Protein AF-0000000073394311 (afdb_homodimer)

InterPro domains:
  IPR011251 Luciferase-like domain [PF00296] (1-322)
  IPR036661 Luciferase-like domain superfamily [G3DSA:3.20.20.30] (1-358)
  IPR036661 Luciferase-like domain superfamily [SSF51679] (1-357)
  IPR051260 Diverse substrate monooxygenases [PTHR30011] (2-364)

Organism: Mycobacterium tuberculosis (strain ATCC 25177 / H37Ra) (NCBI:txid419947)

Radius of gyration: 27.74 Å; Cα contacts (8 Å, |Δi|>4): 1576; chains: 2; bounding box: 53×84×63 Å

Nearest PDB structures (foldseek):
  4uwm-assembly1_B  TM=9.447E-01  e=3.515E-36  Pseudomonas putida
  4uwm-assembly1_A  TM=9.431E-01  e=2.647E-36  Pseudomonas putida
  5aec-assembly1_B  TM=9.476E-01  e=5.229E-36  Pseudomonas putida
  5aec-assembly1_A  TM=9.474E-01  e=6.199E-36  Pseudomonas putida
  1xkj-assembly1_A  TM=8.112E-01  e=1.110E-17  Vibrio harveyi

Foldseek 3Di:
DAEAAEPLLFDDLVDDPVRSLVLVLVVLLLCQVLPHAEYEQEADPPASRRHHHDVVVSVLVSLVRHDGHAYEHLAPQQLQDQLVVVLLVQQVVLVVSLQSYAYEYDLDDDVVVCVVSVHPVVVPRSVVSRVLSVVVSLCLAAPQDWDWDDDPRDTDIQDDQDPVNPDHRDRHHSDPSHHAYEYEDEQQLGPRLLCCLQPVHQYEYEQLDLLGCLSSVVNSCNSVVVNVDDDDLLSYEYEFAAFADAWLVVQLCCCCVAQVQVCCAPPVLVVCVVVVNLCSNDNDNPDDSVPPHSSNSSPRPGQTGYLVSNLVVVLVSCVSSVHHNYYHHYDYRRVVPCVRVSVRSSCCSPPNVVVSVVVVVPDPPPPPD/DAEAAEPLLFDDLVDDPVRSLVLVLVVLLLCQVLPHAEYEQEADDPASRRHHHDVVVSVLVSLVRHDGHAYEHLAPQQLQDQLVVVLLVQQVSLVVSVQSYAYEYDLDDDVVVCVVSVHPVVVPRSVVSRVLSVVVSLCLQAPQDWDWDDDPRDTDIQDDQDPVNPDHRDRHHSDPSHHAYEYEDEQQLGPRLLCCLQPVHQYEYEQLDLLGCLSSVVNSCNSVVVNVHDDDQLSYEYEFAAFADAWLVVQLCCCCVAQVQVCCVPPVLVVCVVVVNLCSNDNDNVDDSVPPHSSNSSPRPGQTGYLVSNLVVVLVSCVSSVHHNYYHHYDYRRVVPCVRVSVRSSCCSPPNVVVSVVVVVPDPPPPPD

pLDDT: mean 95.44, std 7.3, range [33.28, 98.94]

Solvent-accessible surface area (backbone atoms only — not comparable to full-atom values): 37099 Å² total; per-residue (Å²): 110,47,47,28,37,30,30,69,41,40,34,63,66,86,55,51,65,40,59,50,48,50,46,51,46,52,49,52,32,50,36,32,75,61,64,29,52,34,41,28,28,21,53,35,69,17,31,52,43,23,70,33,61,46,35,60,42,58,48,35,38,40,58,79,60,44,87,72,38,24,42,24,35,49,24,47,40,38,57,57,45,38,35,70,47,50,38,40,38,51,14,54,48,21,33,67,46,72,63,32,39,37,41,21,44,38,43,69,88,53,66,51,44,25,51,29,56,63,43,55,53,91,79,45,45,24,52,54,39,23,55,54,28,49,52,52,26,50,45,65,47,67,50,82,64,62,47,77,46,85,55,96,86,54,54,37,31,40,56,62,68,33,82,93,58,59,20,27,81,73,69,46,39,64,34,76,77,46,53,57,40,29,34,62,34,91,46,76,63,24,66,54,23,16,45,17,18,41,72,68,34,34,35,30,33,70,50,53,28,65,76,62,45,34,43,39,54,54,19,20,54,55,18,3,60,76,63,70,47,79,76,57,51,64,55,29,34,40,32,34,55,61,39,41,33,91,35,47,67,55,13,44,48,52,41,40,74,30,48,55,14,47,45,35,62,73,43,53,50,56,52,27,52,75,69,71,47,48,70,50,53,43,83,44,87,83,60,56,72,91,61,68,41,43,64,45,34,46,72,64,52,41,44,46,7,14,52,67,52,33,30,51,50,50,51,50,50,35,60,69,43,72,48,56,16,31,42,22,38,48,45,62,54,38,74,92,59,43,62,63,58,55,50,16,56,48,43,41,53,72,48,25,48,58,55,39,41,58,56,57,67,69,45,72,76,72,71,84,119,111,46,47,28,37,29,29,69,40,40,35,63,65,84,55,49,67,40,59,48,50,51,48,52,46,52,50,50,33,50,36,31,75,61,62,29,53,34,40,28,27,17,54,35,68,17,32,53,42,23,67,32,62,46,34,60,42,59,47,36,38,38,59,79,60,44,86,73,40,23,43,24,35,50,24,46,43,38,58,56,45,39,35,69,48,49,38,39,39,49,14,53,48,20,32,68,46,72,61,33,35,39,41,22,43,37,43,68,88,52,66,49,44,24,52,30,55,64,43,55,52,90,79,44,45,24,53,54,39,22,54,54,29,50,52,52,26,50,43,66,47,67,50,83,65,60,47,77,45,86,56,96,87,54,53,38,33,41,56,64,67,34,81,92,58,60,20,27,80,73,68,47,40,64,34,76,78,45,54,58,39,31,35,62,32,91,46,75,61,24,65,54,23,16,45,15,19,41,71,69,34,34,36,31,33,70,49,53,27,66,77,63,45,34,44,39,55,54,18,20,55,54,19,3,59,77,63,69,47,79,78,59,50,62,54,29,33,39,32,35,55,61,39,40,33,92,34,46,67,55,13,44,47,53,42,40,76,31,48,55,13,46,45,35,63,73,43,52,50,54,52,27,53,76,69,71,47,48,69,50,53,43,85,45,88,83,60,55,71,90,62,69,39,42,64,45,32,46,73,65,51,40,44,46,7,14,53,67,53,32,31,52,49,52,52,51,48,34,60,70,43,72,48,57,17,30,43,21,37,49,44,62,54,38,75,92,60,44,63,63,58,55,49,15,54,47,43,41,51,72,48,26,47,58,55,40,42,57,54,56,68,69,46,72,74,74,73,84,118

Sequence (738 aa):
MEIGIFLMPAHPPERTLYDATRWDLDVIELADQLGYVEAWVGEHFTVPWEPICAPDLLLAQALLRTQQIKLAPGAHLLPYHHPVELAHRVAYFDHLAQGRFMLGVGASGIPGDWALYDVDGKNGEHREMTREALEIMLRIWTEDEPWEHRGKYWNANGIAPMFEGLMRRHIKPYQKPHPPIGVTGFSAGSETLKLAGERGYIPMSLDLNTEYVATHWDAVEEGALRSGRTPDRRDWRLVREVLVAETDEQAFRYAVDGTMGRAMREYVLPTFRMFGMTKFYKHNPSVPDDEVTPEYLAENTFVVGSVQTVVDKLEATYDQVGGFGHLLILGFDYSDNPGPWKESLRLLAHEVMPRLNARLATKPATAVVMEIGIFLMPAHPPERTLYDATRWDLDVIELADQLGYVEAWVGEHFTVPWEPICAPDLLLAQALLRTQQIKLAPGAHLLPYHHPVELAHRVAYFDHLAQGRFMLGVGASGIPGDWALYDVDGKNGEHREMTREALEIMLRIWTEDEPWEHRGKYWNANGIAPMFEGLMRRHIKPYQKPHPPIGVTGFSAGSETLKLAGERGYIPMSLDLNTEYVATHWDAVEEGALRSGRTPDRRDWRLVREVLVAETDEQAFRYAVDGTMGRAMREYVLPTFRMFGMTKFYKHNPSVPDDEVTPEYLAENTFVVGSVQTVVDKLEATYDQVGGFGHLLILGFDYSDNPGPWKESLRLLAHEVMPRLNARLATKPATAVV

Structure (mmCIF, N/CA/C/O backbone):
data_AF-0000000073394311-model_v1
#
loop_
_entity.id
_entity.type
_entity.pdbx_description
1 polymer Monooxygenase
#
loop_
_atom_site.group_PDB
_atom_site.id
_atom_site.type_symbol
_atom_site.label_atom_id
_atom_site.label_alt_id
_atom_site.label_comp_id
_atom_site.label_asym_id
_atom_site.label_entity_id
_atom_site.label_seq_id
_atom_site.pdbx_PDB_ins_code
_atom_site.Cartn_x
_atom_site.Cartn_y
_atom_site.Cartn_z
_atom_site.occupancy
_atom_site.B_iso_or_equiv
_atom_site.auth_seq_id
_atom_site.auth_comp_id
_atom_site.auth_asym_id
_atom_site.auth_atom_id
_atom_site.pdbx_PDB_model_num
ATOM 1 N N . MET A 1 1 ? 11.984 30.203 -2.049 1 95.5 1 MET A N 1
ATOM 2 C CA . MET A 1 1 ? 11.047 29.344 -1.343 1 95.5 1 MET A CA 1
ATOM 3 C C . MET A 1 1 ? 10.289 28.438 -2.318 1 95.5 1 MET A C 1
ATOM 5 O O . MET A 1 1 ? 9.891 28.891 -3.396 1 95.5 1 MET A O 1
ATOM 9 N N . GLU A 1 2 ? 10.141 27.141 -2.006 1 98.19 2 GLU A N 1
ATOM 10 C CA . GLU A 1 2 ? 9.359 26.188 -2.791 1 98.19 2 GLU A CA 1
ATOM 11 C C . GLU A 1 2 ? 7.977 25.984 -2.178 1 98.19 2 GLU A C 1
ATOM 13 O O . GLU A 1 2 ? 7.742 26.328 -1.02 1 98.19 2 GLU A O 1
ATOM 18 N N . ILE A 1 3 ? 7.055 25.547 -2.963 1 98.75 3 ILE A N 1
ATOM 19 C CA . ILE A 1 3 ? 5.695 25.344 -2.477 1 98.75 3 ILE A CA 1
ATOM 20 C C . ILE A 1 3 ? 5.27 23.891 -2.725 1 98.75 3 ILE A C 1
ATOM 22 O O . ILE A 1 3 ? 5.621 23.312 -3.75 1 98.75 3 ILE A O 1
ATOM 26 N N . GLY A 1 4 ? 4.656 23.234 -1.799 1 98.75 4 GLY A N 1
ATOM 27 C CA . GLY A 1 4 ? 4.051 21.906 -1.872 1 98.75 4 GLY A CA 1
ATOM 28 C C . GLY A 1 4 ? 2.695 21.844 -1.192 1 98.75 4 GLY A C 1
ATOM 29 O O . GLY A 1 4 ? 2.121 22.875 -0.829 1 98.75 4 GLY A O 1
ATOM 30 N N . ILE A 1 5 ? 2.127 20.688 -1.127 1 98.62 5 ILE A N 1
ATOM 31 C CA . ILE A 1 5 ? 0.849 20.5 -0.45 1 98.62 5 ILE A CA 1
ATOM 32 C C . ILE A 1 5 ? 0.974 19.406 0.602 1 98.62 5 ILE A C 1
ATOM 34 O O . ILE A 1 5 ? 1.767 18.469 0.444 1 98.62 5 ILE A O 1
ATOM 38 N N . PHE A 1 6 ? 0.309 19.578 1.649 1 98 6 PHE A N 1
ATOM 39 C CA . PHE A 1 6 ? 0.145 18.562 2.688 1 98 6 PHE A CA 1
ATOM 40 C C . PHE A 1 6 ? -1.323 18.203 2.855 1 98 6 PHE A C 1
ATOM 42 O O . PHE A 1 6 ? -2.109 18.984 3.395 1 98 6 PHE A O 1
ATOM 49 N N . LEU A 1 7 ? -1.592 16.984 2.459 1 96.31 7 LEU A N 1
ATOM 50 C CA . LEU A 1 7 ? -2.941 16.453 2.637 1 96.31 7 LEU A CA 1
ATOM 51 C C . LEU A 1 7 ? -3.076 15.75 3.98 1 96.31 7 LEU A C 1
ATOM 53 O O . LEU A 1 7 ? -2.779 14.555 4.09 1 96.31 7 LEU A O 1
ATOM 57 N N . MET A 1 8 ? -3.504 16.547 5.156 1 84.5 8 MET A N 1
ATOM 58 C CA . MET A 1 8 ? -3.828 16 6.477 1 84.5 8 MET A CA 1
ATOM 59 C C . MET A 1 8 ? -4.887 14.914 6.375 1 84.5 8 MET A C 1
ATOM 61 O O . MET A 1 8 ? -5.277 14.32 7.383 1 84.5 8 MET A O 1
ATOM 65 N N . PRO A 1 9 ? -5.41 14.523 5.43 1 86.94 9 PRO A N 1
ATOM 66 C CA . PRO A 1 9 ? -6.461 14.125 4.492 1 86.94 9 PRO A CA 1
ATOM 67 C C . PRO A 1 9 ? -7.863 14.469 4.996 1 86.94 9 PRO A C 1
ATOM 69 O O . PRO A 1 9 ? -8.68 13.57 5.203 1 86.94 9 PRO A O 1
ATOM 72 N N . ALA A 1 10 ? -8.125 15.734 5.277 1 95.56 10 ALA A N 1
ATOM 73 C CA . ALA A 1 10 ? -9.359 16.25 5.871 1 95.56 10 ALA A CA 1
ATOM 74 C C . ALA A 1 10 ? -10.516 16.172 4.883 1 95.56 10 ALA A C 1
ATOM 76 O O . ALA A 1 10 ? -10.555 16.906 3.902 1 95.56 10 ALA A O 1
ATOM 77 N N . HIS A 1 11 ? -11.461 15.328 5.184 1 98.25 11 HIS A N 1
ATOM 78 C CA . HIS A 1 11 ? -12.695 15.156 4.426 1 98.25 11 HIS A CA 1
ATOM 79 C C . HIS A 1 11 ? -13.906 15.141 5.348 1 98.25 11 HIS A C 1
ATOM 81 O O . HIS A 1 11 ? -13.852 14.594 6.453 1 98.25 11 HIS A O 1
ATOM 87 N N . PRO A 1 12 ? -15 15.75 4.883 1 97.62 12 PRO A N 1
ATOM 88 C CA . PRO A 1 12 ? -16.219 15.531 5.656 1 97.62 12 PRO A CA 1
ATOM 89 C C . PRO A 1 12 ? -16.547 14.055 5.855 1 97.62 12 PRO A C 1
ATOM 91 O O . PRO A 1 12 ? -16.406 13.258 4.922 1 97.62 12 PRO A O 1
ATOM 94 N N . PRO A 1 13 ? -17.016 13.719 7.078 1 97 13 PRO A N 1
ATOM 95 C CA . PRO A 1 13 ? -17.172 12.297 7.391 1 97 13 PRO A CA 1
ATOM 96 C C . PRO A 1 13 ? -18.188 11.602 6.473 1 97 13 PRO A C 1
ATOM 98 O O . PRO A 1 13 ? -18.156 10.375 6.344 1 97 13 PRO A O 1
ATOM 101 N N . GLU A 1 14 ? -19.062 12.414 5.895 1 97.19 14 GLU A N 1
ATOM 102 C CA . GLU A 1 14 ? -20.062 11.805 5.016 1 97.19 14 GLU A CA 1
ATOM 103 C C . GLU A 1 14 ? -19.484 11.523 3.635 1 97.19 14 GLU A C 1
ATOM 105 O O . GLU A 1 14 ? -20.109 10.836 2.824 1 97.19 14 GLU A O 1
ATOM 110 N N . ARG A 1 15 ? -18.312 12.086 3.291 1 97.88 15 ARG A N 1
ATOM 111 C CA . ARG A 1 15 ? -17.672 11.805 2.016 1 97.88 15 ARG A CA 1
ATOM 112 C C . ARG A 1 15 ? -17.219 10.352 1.934 1 97.88 15 ARG A C 1
ATOM 114 O O . ARG A 1 15 ? -16.625 9.82 2.873 1 97.88 15 ARG A O 1
ATOM 121 N N . THR A 1 16 ? -17.578 9.625 0.822 1 97.88 16 THR A N 1
ATOM 122 C CA . THR A 1 16 ? -17.125 8.242 0.668 1 97.88 16 THR A CA 1
ATOM 123 C C . THR A 1 16 ? -15.602 8.188 0.557 1 97.88 16 THR A C 1
ATOM 125 O O . THR A 1 16 ? -14.969 9.148 0.113 1 97.88 16 THR A O 1
ATOM 128 N N . LEU A 1 17 ? -15.031 7.066 0.928 1 98.19 17 LEU A N 1
ATOM 129 C CA . LEU A 1 17 ? -13.594 6.887 0.808 1 98.19 17 LEU A CA 1
ATOM 130 C C . LEU A 1 17 ? -13.148 7.023 -0.645 1 98.19 17 LEU A C 1
ATOM 132 O O . LEU A 1 17 ? -12.078 7.578 -0.92 1 98.19 17 LEU A O 1
ATOM 136 N N . TYR A 1 18 ? -13.945 6.574 -1.564 1 98.31 18 TYR A N 1
ATOM 137 C CA . TYR A 1 18 ? -13.656 6.664 -2.99 1 98.31 18 TYR A CA 1
ATOM 138 C C . TYR A 1 18 ? -13.609 8.117 -3.445 1 98.31 18 TYR A C 1
ATOM 140 O O . TYR A 1 18 ? -12.625 8.555 -4.051 1 98.31 18 TYR A O 1
ATOM 148 N N . ASP A 1 19 ? -14.648 8.891 -3.119 1 98.44 19 ASP A N 1
ATOM 149 C CA . ASP A 1 19 ? -14.727 10.289 -3.553 1 98.44 19 ASP A CA 1
ATOM 150 C C . ASP A 1 19 ? -13.633 11.125 -2.895 1 98.44 19 ASP A C 1
ATOM 152 O O . ASP A 1 19 ? -13.086 12.039 -3.516 1 98.44 19 ASP A O 1
ATOM 156 N N . ALA A 1 20 ? -13.391 10.844 -1.633 1 98.44 20 ALA A N 1
ATOM 157 C CA . ALA A 1 20 ? -12.312 11.539 -0.93 1 98.44 20 ALA A CA 1
ATOM 158 C C . ALA A 1 20 ? -10.977 11.32 -1.629 1 98.44 20 ALA A C 1
ATOM 160 O O . ALA A 1 20 ? -10.219 12.273 -1.85 1 98.44 20 ALA A O 1
ATOM 161 N N . THR A 1 21 ? -10.719 10.062 -1.972 1 98.38 21 THR A N 1
ATOM 162 C CA . THR A 1 21 ? -9.469 9.734 -2.637 1 98.38 21 THR A CA 1
ATOM 163 C C . THR A 1 21 ? -9.398 10.383 -4.016 1 98.38 21 THR A C 1
ATOM 165 O O . THR A 1 21 ? -8.352 10.883 -4.422 1 98.38 21 THR A O 1
ATOM 168 N N . ARG A 1 22 ? -10.484 10.406 -4.754 1 98.06 22 ARG A N 1
ATOM 169 C CA . ARG A 1 22 ? -10.516 11.055 -6.062 1 98.06 22 ARG A CA 1
ATOM 170 C C . ARG A 1 22 ? -10.195 12.539 -5.949 1 98.06 22 ARG A C 1
ATOM 172 O O . ARG A 1 22 ? -9.461 13.086 -6.77 1 98.06 22 ARG A O 1
ATOM 179 N N . TRP A 1 23 ? -10.75 13.172 -4.922 1 98.5 23 TRP A N 1
ATOM 180 C CA . TRP A 1 23 ? -10.453 14.578 -4.688 1 98.5 23 TRP A CA 1
ATOM 181 C C . TRP A 1 23 ? -8.961 14.797 -4.457 1 98.5 23 TRP A C 1
ATOM 183 O O . TRP A 1 23 ? -8.359 15.688 -5.055 1 98.5 23 TRP A O 1
ATOM 193 N N . ASP A 1 24 ? -8.406 13.977 -3.619 1 98.69 24 ASP A N 1
ATOM 194 C CA . ASP A 1 24 ? -6.98 14.109 -3.318 1 98.69 24 ASP A CA 1
ATOM 195 C C . ASP A 1 24 ? -6.133 13.906 -4.574 1 98.69 24 ASP A C 1
ATOM 197 O O . ASP A 1 24 ? -5.168 14.641 -4.797 1 98.69 24 ASP A O 1
ATOM 201 N N . LEU A 1 25 ? -6.496 12.922 -5.379 1 98.69 25 LEU A N 1
ATOM 202 C CA . LEU A 1 25 ? -5.773 12.688 -6.621 1 98.69 25 LEU A CA 1
ATOM 203 C C . LEU A 1 25 ? -5.883 13.883 -7.555 1 98.69 25 LEU A C 1
ATOM 205 O O . LEU A 1 25 ? -4.895 14.289 -8.172 1 98.69 25 LEU A O 1
ATOM 209 N N . ASP A 1 26 ? -7.074 14.477 -7.676 1 98.56 26 ASP A N 1
ATOM 210 C CA . ASP A 1 26 ? -7.277 15.656 -8.5 1 98.56 26 ASP A CA 1
ATOM 211 C C . ASP A 1 26 ? -6.402 16.812 -8.031 1 98.56 26 ASP A C 1
ATOM 213 O O . ASP A 1 26 ? -5.812 17.531 -8.844 1 98.56 26 ASP A O 1
ATOM 217 N N . VAL A 1 27 ? -6.328 16.969 -6.73 1 98.75 27 VAL A N 1
ATOM 218 C CA . VAL A 1 27 ? -5.555 18.062 -6.148 1 98.75 27 VAL A CA 1
ATOM 219 C C . VAL A 1 27 ? -4.07 17.844 -6.406 1 98.75 27 VAL A C 1
ATOM 221 O O . VAL A 1 27 ? -3.35 18.766 -6.781 1 98.75 27 VAL A O 1
ATOM 224 N N . ILE A 1 28 ? -3.594 16.641 -6.238 1 98.88 28 ILE A N 1
ATOM 225 C CA . ILE A 1 28 ? -2.188 16.328 -6.465 1 98.88 28 ILE A CA 1
ATOM 226 C C . ILE A 1 28 ? -1.838 16.547 -7.934 1 98.88 28 ILE A C 1
ATOM 228 O O . ILE A 1 28 ? -0.785 17.109 -8.25 1 98.88 28 ILE A O 1
ATOM 232 N N . GLU A 1 29 ? -2.695 16.094 -8.812 1 98.88 29 GLU A N 1
ATOM 233 C CA . GLU A 1 29 ? -2.475 16.297 -10.242 1 98.88 29 GLU A CA 1
ATOM 234 C C . GLU A 1 29 ? -2.396 17.781 -10.586 1 98.88 29 GLU A C 1
ATOM 236 O O . GLU A 1 29 ? -1.509 18.203 -11.336 1 98.88 29 GLU A O 1
ATOM 241 N N . LEU A 1 30 ? -3.344 18.531 -10.039 1 98.88 30 LEU A N 1
ATOM 242 C CA . LEU A 1 30 ? -3.332 19.969 -10.273 1 98.88 30 LEU A CA 1
ATOM 243 C C . LEU A 1 30 ? -2.051 20.594 -9.734 1 98.88 30 LEU A C 1
ATOM 245 O O . LEU A 1 30 ? -1.438 21.438 -10.398 1 98.88 30 LEU A O 1
ATOM 249 N N . ALA A 1 31 ? -1.679 20.219 -8.523 1 98.94 31 ALA A N 1
ATOM 250 C CA . ALA A 1 31 ? -0.448 20.734 -7.918 1 98.94 31 ALA A CA 1
ATOM 251 C C . ALA A 1 31 ? 0.757 20.438 -8.812 1 98.94 31 ALA A C 1
ATOM 253 O O . ALA A 1 31 ? 1.612 21.312 -9.008 1 98.94 31 ALA A O 1
ATOM 254 N N . ASP A 1 32 ? 0.81 19.25 -9.352 1 98.88 32 ASP A N 1
ATOM 255 C CA . ASP A 1 32 ? 1.878 18.875 -10.281 1 98.88 32 ASP A CA 1
ATOM 256 C C . ASP A 1 32 ? 1.903 19.812 -11.492 1 98.88 32 ASP A C 1
ATOM 258 O O . ASP A 1 32 ? 2.961 20.312 -11.867 1 98.88 32 ASP A O 1
ATOM 262 N N . GLN A 1 33 ? 0.771 20.062 -12.07 1 98.81 33 GLN A N 1
ATOM 263 C CA . GLN A 1 33 ? 0.639 20.906 -13.25 1 98.81 33 GLN A CA 1
ATOM 264 C C . GLN A 1 33 ? 1.035 22.359 -12.945 1 98.81 33 GLN A C 1
ATOM 266 O O . GLN A 1 33 ? 1.565 23.062 -13.812 1 98.81 33 GLN A O 1
ATOM 271 N N . LEU A 1 34 ? 0.76 22.781 -11.719 1 98.81 34 LEU A N 1
ATOM 272 C CA . LEU A 1 34 ? 0.999 24.156 -11.328 1 98.81 34 LEU A CA 1
ATOM 273 C C . LEU A 1 34 ? 2.447 24.359 -10.891 1 98.81 34 LEU A C 1
ATOM 275 O O . LEU A 1 34 ? 2.865 25.484 -10.602 1 98.81 34 LEU A O 1
ATOM 279 N N . GLY A 1 35 ? 3.195 23.281 -10.75 1 98.62 35 GLY A N 1
ATOM 280 C CA . GLY A 1 35 ? 4.613 23.391 -10.453 1 98.62 35 GLY A CA 1
ATOM 281 C C . GLY A 1 35 ? 4.926 23.25 -8.977 1 98.62 35 GLY A C 1
ATOM 282 O O . GLY A 1 35 ? 6.027 23.562 -8.531 1 98.62 35 GLY A O 1
ATOM 283 N N . TYR A 1 36 ? 3.939 22.812 -8.188 1 98.88 36 TYR A N 1
ATOM 284 C CA . TYR A 1 36 ? 4.258 22.422 -6.812 1 98.88 36 TYR A CA 1
ATOM 285 C C . TYR A 1 36 ? 5.27 21.281 -6.785 1 98.88 36 TYR A C 1
ATOM 287 O O . TYR A 1 36 ? 5.266 20.422 -7.664 1 98.88 36 TYR A O 1
ATOM 295 N N . VAL A 1 37 ? 6.105 21.203 -5.715 1 98.69 37 VAL A N 1
ATOM 296 C CA . VAL A 1 37 ? 7.277 20.344 -5.871 1 98.69 37 VAL A CA 1
ATOM 297 C C . VAL A 1 37 ? 7.113 19.078 -5.016 1 98.69 37 VAL A C 1
ATOM 299 O O . VAL A 1 37 ? 7.836 18.109 -5.203 1 98.69 37 VAL A O 1
ATOM 302 N N . GLU A 1 38 ? 6.168 19.078 -4.086 1 98.81 38 GLU A N 1
ATOM 303 C CA . GLU A 1 38 ? 6 17.922 -3.229 1 98.81 38 GLU A CA 1
ATOM 304 C C . GLU A 1 38 ? 4.578 17.828 -2.688 1 98.81 38 GLU A C 1
ATOM 306 O O . GLU A 1 38 ? 3.93 18.844 -2.463 1 98.81 38 GLU A O 1
ATOM 311 N N . ALA A 1 39 ? 4.051 16.656 -2.57 1 98.88 39 ALA A N 1
ATOM 312 C CA . ALA A 1 39 ? 2.754 16.328 -1.974 1 98.88 39 ALA A CA 1
ATOM 313 C C . ALA A 1 39 ? 2.893 15.281 -0.878 1 98.88 39 ALA A C 1
ATOM 315 O O . ALA A 1 39 ? 3.443 14.203 -1.112 1 98.88 39 ALA A O 1
ATOM 316 N N . TRP A 1 40 ? 2.447 15.625 0.319 1 98.62 40 TRP A N 1
ATOM 317 C CA . TRP A 1 40 ? 2.471 14.75 1.487 1 98.62 40 TRP A CA 1
ATOM 318 C C . TRP A 1 40 ? 1.059 14.32 1.872 1 98.62 40 TRP A C 1
ATOM 320 O O . TRP A 1 40 ? 0.13 15.133 1.862 1 98.62 40 TRP A O 1
ATOM 330 N N . VAL A 1 41 ? 0.844 13.023 2.146 1 98.56 41 VAL A N 1
ATOM 331 C CA . VAL A 1 41 ? -0.472 12.5 2.504 1 98.56 41 VAL A CA 1
ATOM 332 C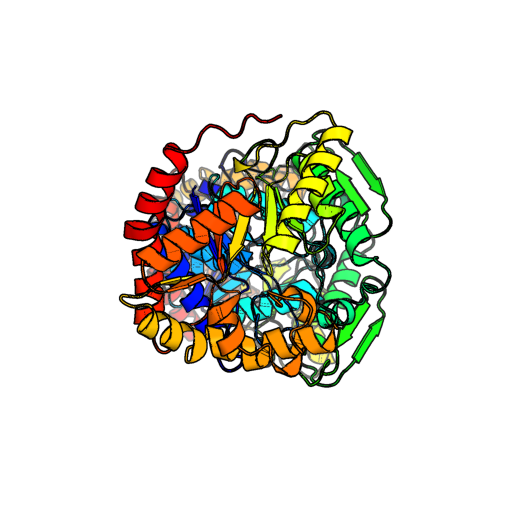 C . VAL A 1 41 ? -0.4 11.805 3.861 1 98.56 41 VAL A C 1
ATOM 334 O O . VAL A 1 41 ? 0.429 10.914 4.066 1 98.56 41 VAL A O 1
ATOM 337 N N . GLY A 1 42 ? -1.284 12.18 4.746 1 97.25 42 GLY A N 1
ATOM 338 C CA . GLY A 1 42 ? -1.286 11.641 6.098 1 97.25 42 GLY A CA 1
ATOM 339 C C . GLY A 1 42 ? -1.888 10.25 6.184 1 97.25 42 GLY A C 1
ATOM 340 O O . GLY A 1 42 ? -2.551 9.797 5.25 1 97.25 42 GLY A O 1
ATOM 341 N N . GLU A 1 43 ? -1.69 9.562 7.359 1 97.62 43 GLU A N 1
ATOM 342 C CA . GLU A 1 43 ? -2.186 8.227 7.676 1 97.62 43 GLU A CA 1
ATOM 343 C C . GLU A 1 43 ? -2.922 8.211 9.008 1 97.62 43 GLU A C 1
ATOM 345 O O . GLU A 1 43 ? -2.369 8.617 10.039 1 97.62 43 GLU A O 1
ATOM 350 N N . HIS A 1 44 ? -4.207 7.801 9.016 1 98 44 HIS A N 1
ATOM 351 C CA . HIS A 1 44 ? -5 7.648 10.227 1 98 44 HIS A CA 1
ATOM 352 C C . HIS A 1 44 ? -5.965 6.473 10.109 1 98 44 HIS A C 1
ATOM 354 O O . HIS A 1 44 ? -6.336 6.078 9 1 98 44 HIS A O 1
ATOM 360 N N . PHE A 1 45 ? -6.371 5.965 11.266 1 98.38 45 PHE A N 1
ATOM 361 C CA . PHE A 1 45 ? -7.172 4.75 11.234 1 98.38 45 PHE A CA 1
ATOM 362 C C . PHE A 1 45 ? -8.516 4.969 11.914 1 98.38 45 PHE A C 1
ATOM 364 O O . PHE A 1 45 ? -9.508 4.316 11.578 1 98.38 45 PHE A O 1
ATOM 371 N N . THR A 1 46 ? -8.547 5.93 12.844 1 98.38 46 THR A N 1
ATOM 372 C CA . THR A 1 46 ? -9.742 5.988 13.672 1 98.38 46 THR A CA 1
ATOM 373 C C . THR A 1 46 ? -10.352 7.383 13.648 1 98.38 46 THR A C 1
ATOM 375 O O . THR A 1 46 ? -11.164 7.73 14.508 1 98.38 46 THR A O 1
ATOM 378 N N . VAL A 1 47 ? -9.906 8.242 12.75 1 98.12 47 VAL A N 1
ATOM 379 C CA . VAL A 1 47 ? -10.406 9.609 12.641 1 98.12 47 VAL A CA 1
ATOM 380 C C . VAL A 1 47 ? -11.289 9.742 11.398 1 98.12 47 VAL A C 1
ATOM 382 O O . VAL A 1 47 ? -10.789 9.914 10.289 1 98.12 47 VAL A O 1
ATOM 385 N N . PRO A 1 48 ? -12.57 9.844 11.547 1 97.94 48 PRO A N 1
ATOM 386 C CA . PRO A 1 48 ? -13.484 9.891 10.398 1 97.94 48 PRO A CA 1
ATOM 387 C C . PRO A 1 48 ? -13.211 11.086 9.484 1 97.94 48 PRO A C 1
ATOM 389 O O . PRO A 1 48 ? -13.414 10.992 8.266 1 97.94 48 PRO A O 1
ATOM 392 N N . TRP A 1 49 ? -12.711 12.211 10.016 1 98.19 49 TRP A N 1
ATOM 393 C CA . TRP A 1 49 ? -12.398 13.398 9.227 1 98.19 49 TRP A CA 1
ATOM 394 C C . TRP A 1 49 ? -11.102 13.203 8.438 1 98.19 49 TRP A C 1
ATOM 396 O O . TRP A 1 49 ? -10.805 13.977 7.527 1 98.19 49 TRP A O 1
ATOM 406 N N . GLU A 1 50 ? -10.281 12.234 8.82 1 97.94 50 GLU A N 1
ATOM 407 C CA . GLU A 1 50 ? -9.023 11.914 8.148 1 97.94 50 GLU A CA 1
ATOM 408 C C . GLU A 1 50 ? -8.969 10.445 7.734 1 97.94 50 GLU A C 1
ATOM 410 O O . GLU A 1 50 ? -8.18 9.672 8.281 1 97.94 50 GLU A O 1
ATOM 415 N N . PRO A 1 51 ? -9.773 10.086 6.656 1 98 51 PRO A N 1
ATOM 416 C CA . PRO A 1 51 ? -10.094 8.688 6.383 1 98 51 PRO A CA 1
ATOM 417 C C . PRO A 1 51 ? -9.109 8.031 5.414 1 98 51 PRO A C 1
ATOM 419 O O . PRO A 1 51 ? -9.523 7.316 4.5 1 98 51 PRO A O 1
ATOM 422 N N . ILE A 1 52 ? -7.805 8.289 5.531 1 98.31 52 ILE A N 1
ATOM 423 C CA . ILE A 1 52 ? -6.797 7.617 4.727 1 98.31 52 ILE A CA 1
ATOM 424 C C . ILE A 1 52 ? -5.867 6.812 5.629 1 98.31 52 ILE A C 1
ATOM 426 O O . ILE A 1 52 ? -5.086 7.383 6.395 1 98.31 52 ILE A O 1
ATOM 430 N N . CYS A 1 53 ? -5.965 5.504 5.504 1 98.38 53 CYS A N 1
ATOM 431 C CA . CYS A 1 53 ? -5.195 4.625 6.379 1 98.38 53 CYS A CA 1
ATOM 432 C C . CYS A 1 53 ? -4.023 4.004 5.629 1 98.38 53 CYS A C 1
ATOM 434 O O . CYS A 1 53 ? -3.184 3.332 6.23 1 98.38 53 CYS A O 1
ATOM 436 N N . ALA A 1 54 ? -3.957 4.172 4.34 1 98.5 54 ALA A N 1
ATOM 437 C CA . ALA A 1 54 ? -2.9 3.65 3.48 1 98.5 54 ALA A CA 1
ATOM 438 C C . ALA A 1 54 ? -2.537 4.652 2.387 1 98.5 54 ALA A C 1
ATOM 440 O O . ALA A 1 54 ? -2.844 4.434 1.212 1 98.5 54 ALA A O 1
ATOM 441 N N . PRO A 1 55 ? -1.822 5.672 2.744 1 98.62 55 PRO A N 1
ATOM 442 C CA . PRO A 1 55 ? -1.555 6.762 1.803 1 98.62 55 PRO A CA 1
ATOM 443 C C . PRO A 1 55 ? -0.773 6.301 0.574 1 98.62 55 PRO A C 1
ATOM 445 O O . PRO A 1 55 ? -0.908 6.887 -0.503 1 98.62 55 PRO A O 1
ATOM 448 N N . ASP A 1 56 ? 0.026 5.23 0.757 1 98.69 56 ASP A N 1
ATOM 449 C CA . ASP A 1 56 ? 0.848 4.773 -0.36 1 98.69 56 ASP A CA 1
ATOM 450 C C . ASP A 1 56 ? -0.017 4.199 -1.48 1 98.69 56 ASP A C 1
ATOM 452 O O . ASP A 1 56 ? 0.38 4.215 -2.648 1 98.69 56 ASP A O 1
ATOM 456 N N . LEU A 1 57 ? -1.219 3.693 -1.194 1 98.81 57 LEU A N 1
ATOM 457 C CA . LEU A 1 57 ? -2.119 3.229 -2.244 1 98.81 57 LEU A CA 1
ATOM 458 C C . LEU A 1 57 ? -2.621 4.395 -3.086 1 98.81 57 LEU A C 1
ATOM 460 O O . LEU A 1 57 ? -2.715 4.289 -4.312 1 98.81 57 LEU A O 1
ATOM 464 N N . LEU A 1 58 ? -2.994 5.5 -2.4 1 98.75 58 LEU A N 1
ATOM 465 C CA . LEU A 1 58 ? -3.355 6.734 -3.094 1 98.75 58 LEU A CA 1
ATOM 466 C C . LEU A 1 58 ? -2.176 7.27 -3.898 1 98.75 58 LEU A C 1
ATOM 468 O O . LEU A 1 58 ? -2.33 7.629 -5.07 1 98.75 58 LEU A O 1
ATOM 472 N N . LEU A 1 59 ? -1.022 7.23 -3.332 1 98.88 59 LEU A N 1
ATOM 473 C CA . LEU A 1 59 ? 0.172 7.77 -3.975 1 98.88 59 LEU A CA 1
ATOM 474 C C . LEU A 1 59 ? 0.572 6.918 -5.176 1 98.88 59 LEU A C 1
ATOM 476 O O . LEU A 1 59 ? 1.084 7.441 -6.168 1 98.88 59 LEU A O 1
ATOM 480 N N . ALA A 1 60 ? 0.379 5.617 -5.086 1 98.88 60 ALA A N 1
ATOM 481 C CA . ALA A 1 60 ? 0.655 4.742 -6.223 1 98.88 60 ALA A CA 1
ATOM 482 C C . ALA A 1 60 ? -0.186 5.137 -7.434 1 98.88 60 ALA A C 1
ATOM 484 O O . ALA A 1 60 ? 0.299 5.117 -8.57 1 98.88 60 ALA A O 1
ATOM 485 N N . GLN A 1 61 ? -1.436 5.473 -7.215 1 98.81 61 GLN A N 1
ATOM 486 C CA . GLN A 1 61 ? -2.283 5.973 -8.289 1 98.81 61 GLN A CA 1
ATOM 487 C C . GLN A 1 61 ? -1.791 7.324 -8.797 1 98.81 61 GLN A C 1
ATOM 489 O O . GLN A 1 61 ? -1.79 7.578 -10.008 1 98.81 61 GLN A O 1
ATOM 494 N N . ALA A 1 62 ? -1.331 8.172 -7.887 1 98.88 62 ALA A N 1
ATOM 495 C CA . ALA A 1 62 ? -0.856 9.508 -8.242 1 98.88 62 ALA A CA 1
ATOM 496 C C . ALA A 1 62 ? 0.351 9.438 -9.172 1 98.88 62 ALA A C 1
ATOM 498 O O . ALA A 1 62 ? 0.562 10.32 -10 1 98.88 62 ALA A O 1
ATOM 499 N N . LEU A 1 63 ? 1.169 8.344 -9.055 1 98.62 63 LEU A N 1
ATOM 500 C CA . LEU A 1 63 ? 2.32 8.172 -9.93 1 98.62 63 LEU A CA 1
ATOM 501 C C . LEU A 1 63 ? 1.898 8.227 -11.398 1 98.62 63 LEU A C 1
ATOM 503 O O . LEU A 1 63 ? 2.627 8.758 -12.234 1 98.62 63 LEU A O 1
ATOM 507 N N . LEU A 1 64 ? 0.713 7.723 -11.688 1 98.06 64 LEU A N 1
ATOM 508 C CA . LEU A 1 64 ? 0.258 7.605 -13.07 1 98.06 64 LEU A CA 1
ATOM 509 C C . LEU A 1 64 ? -0.404 8.898 -13.539 1 98.06 64 LEU A C 1
ATOM 511 O O . LEU A 1 64 ? -0.659 9.078 -14.727 1 98.06 64 LEU A O 1
ATOM 515 N N . ARG A 1 65 ? -0.614 9.836 -12.594 1 98.44 65 ARG A N 1
ATOM 516 C CA . ARG A 1 65 ? -1.361 11.047 -12.922 1 98.44 65 ARG A CA 1
ATOM 517 C C . ARG A 1 65 ? -0.46 12.273 -12.867 1 98.44 65 ARG A C 1
ATOM 519 O O . ARG A 1 65 ? -0.911 13.391 -13.125 1 98.44 65 ARG A O 1
ATOM 526 N N . THR A 1 66 ? 0.781 12.078 -12.453 1 98.75 66 THR A N 1
ATOM 527 C CA . THR A 1 66 ? 1.689 13.203 -12.258 1 98.75 66 THR A CA 1
ATOM 528 C C . THR A 1 66 ? 3.018 12.961 -12.969 1 98.75 66 THR A C 1
ATOM 530 O O . THR A 1 66 ? 3.309 11.828 -13.375 1 98.75 66 THR A O 1
ATOM 533 N N . GLN A 1 67 ? 3.859 13.992 -13.086 1 98.06 67 GLN A N 1
ATOM 534 C CA . GLN A 1 67 ? 5.094 13.875 -13.859 1 98.06 67 GLN A CA 1
ATOM 535 C C . GLN A 1 67 ? 6.301 14.312 -13.039 1 98.06 67 GLN A C 1
ATOM 537 O O . GLN A 1 67 ? 7.391 13.758 -13.18 1 98.06 67 GLN A O 1
ATOM 542 N N . GLN A 1 68 ? 6.121 15.312 -12.148 1 98.06 68 GLN A N 1
ATOM 543 C CA . GLN A 1 68 ? 7.316 15.922 -11.562 1 98.06 68 GLN A CA 1
ATOM 544 C C . GLN A 1 68 ? 7.219 15.961 -10.039 1 98.06 68 GLN A C 1
ATOM 546 O O . GLN A 1 68 ? 8.234 15.859 -9.352 1 98.06 68 GLN A O 1
ATOM 551 N N . ILE A 1 69 ? 6.082 16.172 -9.523 1 98.88 69 ILE A N 1
ATOM 552 C CA . ILE A 1 69 ? 5.871 16.406 -8.102 1 98.88 69 ILE A CA 1
ATOM 553 C C . ILE A 1 69 ? 6.379 15.203 -7.305 1 98.88 69 ILE A C 1
ATOM 555 O O . ILE A 1 69 ? 6.191 14.055 -7.711 1 98.88 69 ILE A O 1
ATOM 559 N N . LYS A 1 70 ? 7.121 15.414 -6.25 1 98.88 70 LYS A N 1
ATOM 560 C CA . LYS A 1 70 ? 7.5 14.344 -5.324 1 98.88 70 LYS A CA 1
ATOM 561 C C . LYS A 1 70 ? 6.316 13.914 -4.465 1 98.88 70 LYS A C 1
ATOM 563 O O . LYS A 1 70 ? 5.461 14.734 -4.117 1 98.88 70 LYS A O 1
ATOM 568 N N . LEU A 1 71 ? 6.266 12.641 -4.219 1 98.88 71 LEU A N 1
ATOM 569 C CA . LEU A 1 71 ? 5.141 12.039 -3.514 1 98.88 71 LEU A CA 1
ATOM 570 C C . LEU A 1 71 ? 5.602 11.391 -2.213 1 98.88 71 LEU A C 1
ATOM 572 O O . LEU A 1 71 ? 6.621 10.695 -2.188 1 98.88 71 LEU A O 1
ATOM 576 N N . ALA A 1 72 ? 4.836 11.656 -1.116 1 98.69 72 ALA A N 1
ATOM 577 C CA . ALA A 1 72 ? 5.297 11.156 0.176 1 98.69 72 ALA A CA 1
ATOM 578 C C . ALA A 1 72 ? 4.121 10.867 1.104 1 98.69 72 ALA A C 1
ATOM 580 O O . ALA A 1 72 ? 3.178 11.656 1.186 1 98.69 72 ALA A O 1
ATOM 581 N N . PRO A 1 73 ? 4.172 9.672 1.76 1 98.06 73 PRO A N 1
ATOM 582 C CA . PRO A 1 73 ? 3.385 9.656 2.994 1 98.06 73 PRO A CA 1
ATOM 583 C C . PRO A 1 73 ? 3.891 10.656 4.031 1 98.06 73 PRO A C 1
ATOM 585 O O . PRO A 1 73 ? 5.102 10.812 4.207 1 98.06 73 PRO A O 1
ATOM 588 N N . GLY A 1 74 ? 3.107 11.391 4.609 1 95.75 74 GLY A N 1
ATOM 589 C CA . GLY A 1 74 ? 3.395 12.344 5.672 1 95.75 74 GLY A CA 1
ATOM 590 C C . GLY A 1 74 ? 2.418 12.25 6.832 1 95.75 74 GLY A C 1
ATOM 591 O O . GLY A 1 74 ? 1.579 13.141 7.012 1 95.75 74 GLY A O 1
ATOM 592 N N . ALA A 1 75 ? 2.537 11.039 7.52 1 95.31 75 ALA A N 1
ATOM 593 C CA . ALA A 1 75 ? 3.641 10.086 7.625 1 95.31 75 ALA A CA 1
ATOM 594 C C . ALA A 1 75 ? 3.121 8.648 7.715 1 95.31 75 ALA A C 1
ATOM 596 O O . ALA A 1 75 ? 1.976 8.422 8.109 1 95.31 75 ALA A O 1
ATOM 597 N N . HIS A 1 76 ? 3.904 7.617 7.27 1 97.94 76 HIS A N 1
ATOM 598 C CA . HIS A 1 76 ? 3.654 6.277 7.785 1 97.94 76 HIS A CA 1
ATOM 599 C C . HIS A 1 76 ? 3.881 6.219 9.297 1 97.94 76 HIS A C 1
ATOM 601 O O . HIS A 1 76 ? 4.891 6.719 9.797 1 97.94 76 HIS A O 1
ATOM 607 N N . LEU A 1 77 ? 2.912 5.703 9.977 1 97.69 77 LEU A N 1
ATOM 608 C CA . LEU A 1 77 ? 3.006 5.555 11.43 1 97.69 77 LEU A CA 1
ATOM 609 C C . LEU A 1 77 ? 3.691 4.242 11.789 1 97.69 77 LEU A C 1
ATOM 611 O O . LEU A 1 77 ? 3.059 3.184 11.797 1 97.69 77 LEU A O 1
ATOM 615 N N . LEU A 1 78 ? 4.926 4.289 12.172 1 97.94 78 LEU A N 1
ATOM 616 C CA . LEU A 1 78 ? 5.836 3.146 12.195 1 97.94 78 LEU A CA 1
ATOM 617 C C . LEU A 1 78 ? 5.371 2.109 13.211 1 97.94 78 LEU A C 1
ATOM 619 O O . LEU A 1 78 ? 5.52 0.906 12.992 1 97.94 78 LEU A O 1
ATOM 623 N N . PRO A 1 79 ? 4.742 2.531 14.367 1 97.88 79 PRO A N 1
ATOM 624 C CA . PRO A 1 79 ? 4.309 1.517 15.328 1 97.88 79 PRO A CA 1
ATOM 625 C C . PRO A 1 79 ? 3.275 0.556 14.742 1 97.88 79 PRO A C 1
ATOM 627 O O . PRO A 1 79 ? 3.062 -0.531 15.289 1 97.88 79 PRO A O 1
ATOM 630 N N . TYR A 1 80 ? 2.643 0.943 13.68 1 98.38 80 TYR A N 1
ATOM 631 C CA . TYR A 1 80 ? 1.483 0.198 13.203 1 98.38 80 TYR A CA 1
ATOM 632 C C . TYR A 1 80 ? 1.858 -0.702 12.031 1 98.38 80 TYR A C 1
ATOM 634 O O . TYR A 1 80 ? 1.006 -1.402 11.484 1 98.38 80 TYR A O 1
ATOM 642 N N . HIS A 1 81 ? 3.121 -0.692 11.656 1 98.31 81 HIS A N 1
ATOM 643 C CA . HIS A 1 81 ? 3.637 -1.485 10.539 1 98.31 81 HIS A CA 1
ATOM 644 C C . HIS A 1 81 ? 4.746 -2.424 11 1 98.31 81 HIS A C 1
ATOM 646 O O . HIS A 1 81 ? 5.512 -2.09 11.914 1 98.31 81 HIS A O 1
ATOM 652 N N . HIS A 1 82 ? 4.789 -3.643 10.414 1 98.44 82 HIS A N 1
ATOM 653 C CA . HIS A 1 82 ? 6.023 -4.406 10.578 1 98.44 82 HIS A CA 1
ATOM 654 C C . HIS A 1 82 ? 7.188 -3.727 9.867 1 98.44 82 HIS A C 1
ATOM 656 O O . HIS A 1 82 ? 7.113 -3.441 8.672 1 98.44 82 HIS A O 1
ATOM 662 N N . PRO A 1 83 ? 8.25 -3.473 10.57 1 98.62 83 PRO A N 1
ATOM 663 C CA . PRO A 1 83 ? 9.305 -2.641 9.984 1 98.62 83 PRO A CA 1
ATOM 664 C C . PRO A 1 83 ? 9.984 -3.303 8.789 1 98.62 83 PRO A C 1
ATOM 666 O O . PRO A 1 83 ? 10.398 -2.617 7.852 1 98.62 83 PRO A O 1
ATOM 669 N N . VAL A 1 84 ? 10.133 -4.648 8.734 1 98.81 84 VAL A N 1
ATOM 670 C CA . VAL A 1 84 ? 10.719 -5.359 7.605 1 98.81 84 VAL A CA 1
ATOM 671 C C . VAL A 1 84 ? 9.828 -5.203 6.379 1 98.81 84 VAL A C 1
ATOM 673 O O . VAL A 1 84 ? 10.305 -4.875 5.289 1 98.81 84 VAL A O 1
ATOM 676 N N . GLU A 1 85 ? 8.555 -5.453 6.617 1 98.81 85 GLU A N 1
ATOM 677 C CA . GLU A 1 85 ? 7.59 -5.301 5.535 1 98.81 85 GLU A CA 1
ATOM 678 C C . GLU A 1 85 ? 7.59 -3.877 4.988 1 98.81 85 GLU A C 1
ATOM 680 O O . GLU A 1 85 ? 7.668 -3.668 3.777 1 98.81 85 GLU A O 1
ATOM 685 N N . LEU A 1 86 ? 7.531 -2.879 5.867 1 98.88 86 LEU A N 1
ATOM 686 C CA . LEU A 1 86 ? 7.461 -1.483 5.449 1 98.88 86 LEU A CA 1
ATOM 687 C C . LEU A 1 86 ? 8.742 -1.067 4.734 1 98.88 86 LEU A C 1
ATOM 689 O O . LEU A 1 86 ? 8.703 -0.308 3.764 1 98.88 86 LEU A O 1
ATOM 693 N N . ALA A 1 87 ? 9.875 -1.554 5.207 1 98.88 87 ALA A N 1
ATOM 694 C CA . ALA A 1 87 ? 11.148 -1.247 4.547 1 98.88 87 ALA A CA 1
ATOM 695 C C . ALA A 1 87 ? 11.125 -1.69 3.088 1 98.88 87 ALA A C 1
ATOM 697 O O . ALA A 1 87 ? 11.539 -0.938 2.199 1 98.88 87 ALA A O 1
ATOM 698 N N . HIS A 1 88 ? 10.656 -2.877 2.818 1 98.81 88 HIS A N 1
ATOM 699 C CA . HIS A 1 88 ? 10.625 -3.414 1.462 1 98.81 88 HIS A CA 1
ATOM 700 C C . HIS A 1 88 ? 9.57 -2.709 0.614 1 98.81 88 HIS A C 1
ATOM 702 O O . HIS A 1 88 ? 9.812 -2.4 -0.555 1 98.81 88 HIS A O 1
ATOM 708 N N . ARG A 1 89 ? 8.445 -2.447 1.209 1 98.69 89 ARG A N 1
ATOM 709 C CA . ARG A 1 89 ? 7.371 -1.72 0.537 1 98.69 89 ARG A CA 1
ATOM 710 C C . ARG A 1 89 ? 7.844 -0.344 0.081 1 98.69 89 ARG A C 1
ATOM 712 O O . ARG A 1 89 ? 7.594 0.06 -1.057 1 98.69 89 ARG A O 1
ATOM 719 N N . VAL A 1 90 ? 8.523 0.351 0.964 1 98.75 90 VAL A N 1
ATOM 720 C CA . VAL A 1 90 ? 9.055 1.678 0.677 1 98.75 90 VAL A CA 1
ATOM 721 C C . VAL A 1 90 ? 10.086 1.587 -0.447 1 98.75 90 VAL A C 1
ATOM 723 O O . VAL A 1 90 ? 10.062 2.389 -1.383 1 98.75 90 VAL A O 1
ATOM 726 N N . ALA A 1 91 ? 11 0.612 -0.369 1 98.75 91 ALA A N 1
ATOM 727 C CA . ALA A 1 91 ? 12.008 0.42 -1.41 1 98.75 91 ALA A CA 1
ATOM 728 C C . ALA A 1 91 ? 11.352 0.151 -2.762 1 98.75 91 ALA A C 1
ATOM 730 O O . ALA A 1 91 ? 11.734 0.75 -3.771 1 98.75 91 ALA A O 1
ATOM 731 N N . TYR A 1 92 ? 10.398 -0.751 -2.746 1 98.75 92 TYR A N 1
ATOM 732 C CA . TYR A 1 92 ? 9.672 -1.094 -3.963 1 98.75 92 TYR A CA 1
ATOM 733 C C . TYR A 1 92 ? 8.992 0.135 -4.555 1 98.75 92 TYR A C 1
ATOM 735 O O . TYR A 1 92 ? 9.141 0.418 -5.746 1 98.75 92 TYR A O 1
ATOM 743 N N . PHE A 1 93 ? 8.266 0.938 -3.746 1 98.81 93 PHE A N 1
ATOM 744 C CA . PHE A 1 93 ? 7.594 2.148 -4.207 1 98.81 93 PHE A CA 1
ATOM 745 C C . PHE A 1 93 ? 8.602 3.15 -4.758 1 98.81 93 PHE A C 1
ATOM 747 O O . PHE A 1 93 ? 8.32 3.848 -5.734 1 98.81 93 PHE A O 1
ATOM 754 N N . ASP A 1 94 ? 9.734 3.268 -4.113 1 98.81 94 ASP A N 1
ATOM 755 C CA . ASP A 1 94 ? 10.797 4.164 -4.57 1 98.81 94 ASP A CA 1
ATOM 756 C C . ASP A 1 94 ? 11.227 3.82 -5.996 1 98.81 94 ASP A C 1
ATOM 758 O O . ASP A 1 94 ? 11.477 4.715 -6.805 1 98.81 94 ASP A O 1
ATOM 762 N N . HIS A 1 95 ? 11.312 2.541 -6.316 1 98.81 95 HIS A N 1
ATOM 763 C CA . HIS A 1 95 ? 11.602 2.121 -7.684 1 98.81 95 HIS A CA 1
ATOM 764 C C . HIS A 1 95 ? 10.484 2.541 -8.633 1 98.81 95 HIS A C 1
ATOM 766 O O . HIS A 1 95 ? 10.75 3.068 -9.719 1 98.81 95 HIS A O 1
ATOM 772 N N . LEU A 1 96 ? 9.234 2.33 -8.195 1 98.75 96 LEU A N 1
ATOM 773 C CA . LEU A 1 96 ? 8.102 2.676 -9.047 1 98.75 96 LEU A CA 1
ATOM 774 C C . LEU A 1 96 ? 8.062 4.18 -9.312 1 98.75 96 LEU A C 1
ATOM 776 O O . LEU A 1 96 ? 7.621 4.613 -10.383 1 98.75 96 LEU A O 1
ATOM 780 N N . ALA A 1 97 ? 8.508 4.957 -8.32 1 98.62 97 ALA A N 1
ATOM 781 C CA . ALA A 1 97 ? 8.445 6.414 -8.406 1 98.62 97 ALA A CA 1
ATOM 782 C C . ALA A 1 97 ? 9.68 6.973 -9.109 1 98.62 97 ALA A C 1
ATOM 784 O O . ALA A 1 97 ? 9.734 8.164 -9.43 1 98.62 97 ALA A O 1
ATOM 785 N N . GLN A 1 98 ? 10.727 6.117 -9.336 1 97.75 98 GLN A N 1
ATOM 786 C CA . GLN A 1 98 ? 11.945 6.48 -10.047 1 97.75 98 GLN A CA 1
ATOM 787 C C . GLN A 1 98 ? 12.57 7.742 -9.453 1 97.75 98 GLN A C 1
ATOM 789 O O . GLN A 1 98 ? 12.906 8.68 -10.188 1 97.75 98 GLN A O 1
ATOM 794 N N . GLY A 1 99 ? 12.477 7.777 -8.078 1 93.12 99 GLY A N 1
ATOM 795 C CA . GLY A 1 99 ? 13.203 8.844 -7.41 1 93.12 99 GLY A CA 1
ATOM 796 C C . GLY A 1 99 ? 12.305 9.977 -6.945 1 93.12 99 GLY A C 1
ATOM 797 O O . GLY A 1 99 ? 12.766 10.914 -6.285 1 93.12 99 GLY A O 1
ATOM 798 N N . ARG A 1 100 ? 11.109 10.008 -7.195 1 98.12 100 ARG A N 1
ATOM 799 C CA . ARG A 1 100 ? 10.188 11.07 -6.793 1 98.12 100 ARG A CA 1
ATOM 800 C C . ARG A 1 100 ? 9.57 10.773 -5.434 1 98.12 100 ARG A C 1
ATOM 802 O O . ARG A 1 100 ? 8.695 11.508 -4.965 1 98.12 100 ARG A O 1
ATOM 809 N N . PHE A 1 101 ? 10 9.742 -4.836 1 98.69 101 PHE A N 1
ATOM 810 C CA . PHE A 1 101 ? 9.414 9.336 -3.564 1 98.69 101 PHE A CA 1
ATOM 811 C C . PHE A 1 101 ? 10.195 9.914 -2.393 1 98.69 101 PHE A C 1
ATOM 813 O O . PHE A 1 101 ? 11.43 9.945 -2.416 1 98.69 101 PHE A O 1
ATOM 820 N N . MET A 1 102 ? 9.547 10.406 -1.35 1 98.75 102 MET A N 1
ATOM 821 C CA . MET A 1 102 ? 10.062 10.711 -0.02 1 98.75 102 MET A CA 1
ATOM 822 C C . MET A 1 102 ? 9.297 9.945 1.053 1 98.75 102 MET A C 1
ATOM 824 O O . MET A 1 102 ? 8.195 9.453 0.803 1 98.75 102 MET A O 1
ATOM 828 N N . LEU A 1 103 ? 9.93 9.82 2.191 1 98.69 103 LEU A N 1
ATOM 829 C CA . LEU A 1 103 ? 9.305 9.031 3.248 1 98.69 103 LEU A CA 1
ATOM 830 C C . LEU A 1 103 ? 9.125 9.867 4.512 1 98.69 103 LEU A C 1
ATOM 832 O O . LEU A 1 103 ? 10.102 10.164 5.207 1 98.69 103 LEU A O 1
ATOM 836 N N . GLY A 1 104 ? 7.895 10.234 4.77 1 97.88 104 GLY A N 1
ATOM 837 C CA . GLY A 1 104 ? 7.598 10.734 6.102 1 97.88 104 GLY A CA 1
ATOM 838 C C . GLY A 1 104 ? 7.34 9.633 7.109 1 97.88 104 GLY A C 1
ATOM 839 O O . GLY A 1 104 ? 6.617 8.68 6.824 1 97.88 104 GLY A O 1
ATOM 840 N N . VAL A 1 105 ? 7.949 9.742 8.305 1 96.81 105 VAL A N 1
ATOM 841 C CA . VAL A 1 105 ? 7.723 8.766 9.359 1 96.81 105 VAL A CA 1
ATOM 842 C C . VAL A 1 105 ? 7.211 9.477 10.617 1 96.81 105 VAL A C 1
ATOM 844 O O . VAL A 1 105 ? 7.562 10.633 10.867 1 96.81 105 VAL A O 1
ATOM 847 N N . GLY A 1 106 ? 6.391 8.797 11.344 1 94.06 106 GLY A N 1
ATOM 848 C CA . GLY A 1 106 ? 5.848 9.359 12.578 1 94.06 106 GLY A CA 1
ATOM 849 C C . GLY A 1 106 ? 5.453 8.297 13.586 1 94.06 106 GLY A C 1
ATOM 850 O O . GLY A 1 106 ? 5.352 7.113 13.25 1 94.06 106 GLY A O 1
ATOM 851 N N . ALA A 1 107 ? 5.266 8.641 14.867 1 92.56 107 ALA A N 1
ATOM 852 C CA . ALA A 1 107 ? 4.922 7.734 15.961 1 92.56 107 ALA A CA 1
ATOM 853 C C . ALA A 1 107 ? 3.412 7.695 16.188 1 92.56 107 ALA A C 1
ATOM 855 O O . ALA A 1 107 ? 2.91 6.863 16.938 1 92.56 107 ALA A O 1
ATOM 856 N N . SER A 1 108 ? 2.662 8.391 15.414 1 89.88 108 SER A N 1
ATOM 857 C CA . SER A 1 108 ? 1.227 8.555 15.625 1 89.88 108 SER A CA 1
ATOM 858 C C . SER A 1 108 ? 0.936 9.359 16.891 1 89.88 108 SER A C 1
ATOM 860 O O . SER A 1 108 ? 1.67 9.258 17.875 1 89.88 108 SER A O 1
ATOM 862 N N . GLY A 1 109 ? -0.047 10.188 16.906 1 90 109 GLY A N 1
ATOM 863 C CA . GLY A 1 109 ? -0.475 10.961 18.047 1 90 109 GLY A CA 1
ATOM 864 C C . GLY A 1 109 ? -1.959 10.836 18.344 1 90 109 GLY A C 1
ATOM 865 O O . GLY A 1 109 ? -2.508 11.594 19.141 1 90 109 GLY A O 1
ATOM 866 N N . ILE A 1 110 ? -2.623 9.844 17.703 1 94.75 110 ILE A N 1
ATOM 867 C CA . ILE A 1 110 ? -4.074 9.719 17.797 1 94.75 110 ILE A CA 1
ATOM 868 C C . ILE A 1 110 ? -4.438 8.664 18.844 1 94.75 110 ILE A C 1
ATOM 870 O O . ILE A 1 110 ? -4.211 7.473 18.625 1 94.75 110 ILE A O 1
ATOM 874 N N . PRO A 1 111 ? -5.074 9.023 19.969 1 97 111 PRO A N 1
ATOM 875 C CA . PRO A 1 111 ? -5.41 8.07 21.031 1 97 111 PRO A CA 1
ATOM 876 C C . PRO A 1 111 ? -6.273 6.914 20.531 1 97 111 PRO A C 1
ATOM 878 O O . PRO A 1 111 ? -6.113 5.777 20.984 1 97 111 PRO A O 1
ATOM 881 N N . GLY A 1 112 ? -7.191 7.191 19.641 1 97.94 112 GLY A N 1
ATOM 882 C CA . GLY A 1 112 ? -7.992 6.121 19.078 1 97.94 112 GLY A CA 1
ATOM 883 C C . GLY A 1 112 ? -7.164 5.062 18.375 1 97.94 112 GLY A C 1
ATOM 884 O O . GLY A 1 112 ? -7.445 3.867 18.484 1 97.94 112 GLY A O 1
ATOM 885 N N . ASP A 1 113 ? -6.16 5.465 17.625 1 98.31 113 ASP A N 1
ATOM 886 C CA . ASP A 1 113 ? -5.258 4.523 16.969 1 98.31 113 ASP A CA 1
ATOM 887 C C . ASP A 1 113 ? -4.461 3.725 18 1 98.31 113 ASP A C 1
ATOM 889 O O . ASP A 1 113 ? -4.285 2.514 17.859 1 98.31 113 ASP A O 1
ATOM 893 N N . TRP A 1 114 ? -3.961 4.473 19.062 1 98.19 114 TRP A N 1
ATOM 894 C CA . TRP A 1 114 ? -3.256 3.783 20.125 1 98.19 114 TRP A CA 1
ATOM 895 C C . TRP A 1 114 ? -4.102 2.645 20.688 1 98.19 114 TRP A C 1
ATOM 897 O O . TRP A 1 114 ? -3.617 1.518 20.844 1 98.19 114 TRP A O 1
ATOM 907 N N . ALA A 1 115 ? -5.305 2.969 20.953 1 98.5 115 ALA A N 1
ATOM 908 C CA . ALA A 1 115 ? -6.215 1.991 21.547 1 98.5 115 ALA A CA 1
ATOM 909 C C . ALA A 1 115 ? -6.48 0.836 20.594 1 98.5 115 ALA A C 1
ATOM 911 O O . ALA A 1 115 ? -6.438 -0.331 20.984 1 98.5 115 ALA A O 1
ATOM 912 N N . LEU A 1 116 ? -6.715 1.138 19.359 1 98.69 116 LEU A N 1
ATOM 913 C CA . LEU A 1 116 ? -7.016 0.152 18.328 1 98.69 116 LEU A CA 1
ATOM 914 C C . LEU A 1 116 ? -5.875 -0.851 18.188 1 98.69 116 LEU A C 1
ATOM 916 O O . LEU A 1 116 ? -6.109 -2.061 18.125 1 98.69 116 LEU A O 1
ATOM 920 N N . TYR A 1 117 ? -4.633 -0.398 18.188 1 98.62 117 TYR A N 1
ATOM 921 C CA . TYR A 1 117 ? -3.445 -1.218 17.969 1 98.62 117 TYR A CA 1
ATOM 922 C C . TYR A 1 117 ? -2.898 -1.755 19.281 1 98.62 117 TYR A C 1
ATOM 924 O O . TYR A 1 117 ? -1.919 -2.504 19.297 1 98.62 117 TYR A O 1
ATOM 932 N N . ASP A 1 118 ? -3.49 -1.4 20.391 1 98.31 118 ASP A N 1
ATOM 933 C CA . ASP A 1 118 ? -3.033 -1.784 21.719 1 98.31 118 ASP A CA 1
ATOM 934 C C . ASP A 1 118 ? -1.608 -1.298 21.984 1 98.31 118 ASP A C 1
ATOM 936 O O . ASP A 1 118 ? -0.743 -2.078 22.375 1 98.31 118 ASP A O 1
ATOM 940 N N . VAL A 1 119 ? -1.366 -0.044 21.656 1 98.12 119 VAL A N 1
ATOM 941 C CA . VAL A 1 119 ? -0.085 0.616 21.891 1 98.12 119 VAL A CA 1
ATOM 942 C C . VAL A 1 119 ? -0.223 1.625 23.031 1 98.12 119 VAL A C 1
ATOM 944 O O . VAL A 1 119 ? -1.155 2.432 23.031 1 98.12 119 VAL A O 1
ATOM 947 N N . ASP A 1 120 ? 0.684 1.623 24.016 1 97.38 120 ASP A N 1
ATOM 948 C CA . ASP A 1 120 ? 0.66 2.553 25.141 1 97.38 120 ASP A CA 1
ATOM 949 C C . ASP A 1 120 ? 1.269 3.898 24.75 1 97.38 120 ASP A C 1
ATOM 951 O O . ASP A 1 120 ? 2.375 4.23 25.188 1 97.38 120 ASP A O 1
ATOM 955 N N . GLY A 1 121 ? 0.51 4.648 24.047 1 94.62 121 GLY A N 1
ATOM 956 C CA . GLY A 1 121 ? 0.965 5.953 23.594 1 94.62 121 GLY A CA 1
ATOM 957 C C . GLY A 1 121 ? 1.116 6.957 24.719 1 94.62 121 GLY A C 1
ATOM 958 O O . GLY A 1 121 ? 1.907 7.898 24.609 1 94.62 121 GLY A O 1
ATOM 959 N N . LYS A 1 122 ? 0.399 6.836 25.75 1 92.25 122 LYS A N 1
ATOM 960 C CA . LYS A 1 122 ? 0.445 7.758 26.891 1 92.25 122 LYS A CA 1
ATOM 961 C C . LYS A 1 122 ? 1.816 7.742 27.547 1 92.25 122 LYS A C 1
ATOM 963 O O . LYS A 1 122 ? 2.318 8.789 27.969 1 92.25 122 LYS A O 1
ATOM 968 N N . ASN A 1 123 ? 2.395 6.559 27.562 1 95 123 ASN A N 1
ATOM 969 C CA . ASN A 1 123 ? 3.672 6.422 28.25 1 95 123 ASN A CA 1
ATOM 970 C C . ASN A 1 123 ? 4.836 6.336 27.266 1 95 123 ASN A C 1
ATOM 972 O O . ASN A 1 123 ? 5.918 5.863 27.625 1 95 123 ASN A O 1
ATOM 976 N N . GLY A 1 124 ? 4.625 6.691 26.016 1 93.81 124 GLY A N 1
ATOM 977 C CA . GLY A 1 124 ? 5.723 6.918 25.078 1 93.81 124 GLY A CA 1
ATOM 978 C C . GLY A 1 124 ? 6.129 5.668 24.328 1 93.81 124 GLY A C 1
ATOM 979 O O . GLY A 1 124 ? 7.094 5.688 23.562 1 93.81 124 GLY A O 1
ATOM 980 N N . GLU A 1 125 ? 5.422 4.547 24.484 1 96.81 125 GLU A N 1
ATOM 981 C CA . GLU A 1 125 ? 5.734 3.303 23.781 1 96.81 125 GLU A CA 1
ATOM 982 C C . GLU A 1 125 ? 5.781 3.51 22.266 1 96.81 125 GLU A C 1
ATOM 984 O O . GLU A 1 125 ? 6.633 2.943 21.578 1 96.81 125 GLU A O 1
ATOM 989 N N . HIS A 1 126 ? 4.84 4.281 21.781 1 96.06 126 HIS A N 1
ATOM 990 C CA . HIS A 1 126 ? 4.766 4.539 20.359 1 96.06 126 HIS A CA 1
ATOM 991 C C . HIS A 1 126 ? 6.043 5.191 19.844 1 96.06 126 HIS A C 1
ATOM 993 O O . HIS A 1 126 ? 6.477 4.926 18.719 1 96.06 126 HIS A O 1
ATOM 999 N N . ARG A 1 127 ? 6.703 6.035 20.578 1 93.69 127 ARG A N 1
ATOM 1000 C CA . ARG A 1 127 ? 7.957 6.668 20.188 1 93.69 127 ARG A CA 1
ATOM 1001 C C . ARG A 1 127 ? 9.102 5.656 20.172 1 93.69 127 ARG A C 1
ATOM 1003 O O . ARG A 1 127 ? 9.953 5.68 19.281 1 93.69 127 ARG A O 1
ATOM 1010 N N . GLU A 1 128 ? 9.117 4.766 21.188 1 96.25 128 GLU A N 1
ATOM 1011 C CA . GLU A 1 128 ? 10.125 3.709 21.25 1 96.25 128 GLU A CA 1
ATOM 1012 C C . GLU A 1 128 ? 10 2.766 20.047 1 96.25 128 GLU A C 1
ATOM 1014 O O . GLU A 1 128 ? 11 2.393 19.438 1 96.25 128 GLU A O 1
ATOM 1019 N N . MET A 1 129 ? 8.766 2.422 19.781 1 97.81 129 MET A N 1
ATOM 1020 C CA . MET A 1 129 ? 8.492 1.565 18.641 1 97.81 129 MET A CA 1
ATOM 1021 C C . MET A 1 129 ? 8.977 2.217 17.344 1 97.81 129 MET A C 1
ATOM 1023 O O . MET A 1 129 ? 9.562 1.55 16.484 1 97.81 129 MET A O 1
ATOM 1027 N N . THR A 1 130 ? 8.742 3.492 17.25 1 96.69 130 THR A N 1
ATOM 1028 C CA . THR A 1 130 ? 9.141 4.23 16.047 1 96.69 130 THR A CA 1
ATOM 1029 C C . THR A 1 130 ? 10.656 4.188 15.883 1 96.69 130 THR A C 1
ATOM 1031 O O . THR A 1 130 ? 11.156 3.932 14.781 1 96.69 130 THR A O 1
ATOM 1034 N N . ARG A 1 131 ? 11.352 4.445 16.922 1 95.69 131 ARG A N 1
ATOM 1035 C CA . ARG A 1 131 ? 12.812 4.441 16.859 1 95.69 131 ARG A CA 1
ATOM 1036 C C . ARG A 1 131 ? 13.336 3.074 16.438 1 95.69 131 ARG A C 1
ATOM 1038 O O . ARG A 1 131 ? 14.203 2.979 15.57 1 95.69 131 ARG A O 1
ATOM 1045 N N . GLU A 1 132 ? 12.844 2.016 17.062 1 98.19 132 GLU A N 1
ATOM 1046 C CA . GLU A 1 132 ? 13.305 0.666 16.75 1 98.19 132 GLU A CA 1
ATOM 1047 C C . GLU A 1 132 ? 12.969 0.288 15.312 1 98.19 132 GLU A C 1
ATOM 1049 O O . GLU A 1 132 ? 13.789 -0.294 14.602 1 98.19 132 GLU A O 1
ATOM 1054 N N . ALA A 1 133 ? 11.758 0.623 14.914 1 98.44 133 ALA A N 1
ATOM 1055 C CA . ALA A 1 133 ? 11.328 0.314 13.547 1 98.44 133 ALA A CA 1
ATOM 1056 C C . ALA A 1 133 ? 12.219 1.002 12.523 1 98.44 133 ALA A C 1
ATOM 1058 O O . ALA A 1 133 ? 12.656 0.377 11.555 1 98.44 133 ALA A O 1
ATOM 1059 N N . LEU A 1 134 ? 12.445 2.262 12.742 1 97.75 134 LEU A N 1
ATOM 1060 C CA . LEU A 1 134 ? 13.266 3.021 11.805 1 97.75 134 LEU A CA 1
ATOM 1061 C C . LEU A 1 134 ? 14.68 2.447 11.727 1 97.75 134 LEU A C 1
ATOM 1063 O O . LEU A 1 134 ? 15.266 2.369 10.648 1 97.75 134 LEU A O 1
ATOM 1067 N N . GLU A 1 135 ? 15.219 2.094 12.82 1 97.88 135 GLU A N 1
ATOM 1068 C CA . GLU A 1 135 ? 16.531 1.471 12.844 1 97.88 135 GLU A CA 1
ATOM 1069 C C . GLU A 1 135 ? 16.562 0.213 11.977 1 97.88 135 GLU A C 1
ATOM 1071 O O . GLU A 1 135 ? 17.484 0.027 11.172 1 97.88 135 GLU A O 1
ATOM 1076 N N . ILE A 1 136 ? 15.609 -0.634 12.156 1 98.75 136 ILE A N 1
ATOM 1077 C CA . ILE A 1 136 ? 15.531 -1.872 11.391 1 98.75 136 ILE A CA 1
ATOM 1078 C C . ILE A 1 136 ? 15.422 -1.55 9.898 1 98.75 136 ILE A C 1
ATOM 1080 O O . ILE A 1 136 ? 16.109 -2.156 9.07 1 98.75 136 ILE A O 1
ATOM 1084 N N . MET A 1 137 ? 14.594 -0.598 9.539 1 98.81 137 MET A N 1
ATOM 1085 C CA . MET A 1 137 ? 14.406 -0.215 8.141 1 98.81 137 MET A CA 1
ATOM 1086 C C . MET A 1 137 ? 15.719 0.263 7.531 1 98.81 137 MET A C 1
ATOM 1088 O O . MET A 1 137 ? 16.078 -0.146 6.426 1 98.81 137 MET A O 1
ATOM 1092 N N . LEU A 1 138 ? 16.406 1.123 8.258 1 98.44 138 LEU A N 1
ATOM 1093 C CA . LEU A 1 138 ? 17.672 1.652 7.77 1 98.44 138 LEU A CA 1
ATOM 1094 C C . LEU A 1 138 ? 18.672 0.53 7.555 1 98.44 138 LEU A C 1
ATOM 1096 O O . LEU A 1 138 ? 19.391 0.518 6.551 1 98.44 138 LEU A O 1
ATOM 1100 N N . ARG A 1 139 ? 18.734 -0.423 8.453 1 98.44 139 ARG A N 1
ATOM 1101 C CA . ARG A 1 139 ? 19.656 -1.546 8.32 1 98.44 139 ARG A CA 1
ATOM 1102 C C . ARG A 1 139 ? 19.328 -2.381 7.086 1 98.44 139 ARG A C 1
ATOM 1104 O O . ARG A 1 139 ? 20.219 -2.781 6.34 1 98.44 139 ARG A O 1
ATOM 1111 N N . ILE A 1 140 ? 18.062 -2.631 6.906 1 98.44 140 ILE A N 1
ATOM 1112 C CA . ILE A 1 140 ? 17.625 -3.398 5.746 1 98.44 140 ILE A CA 1
ATOM 1113 C C . ILE A 1 140 ? 18.094 -2.713 4.465 1 98.44 140 ILE A C 1
ATOM 1115 O O . ILE A 1 140 ? 18.516 -3.379 3.52 1 98.44 140 ILE A O 1
ATOM 1119 N N . TRP A 1 141 ? 18.047 -1.408 4.41 1 98.44 141 TRP A N 1
ATOM 1120 C CA . TRP A 1 141 ? 18.328 -0.643 3.201 1 98.44 141 TRP A CA 1
ATOM 1121 C C . TRP A 1 141 ? 19.828 -0.505 2.98 1 98.44 141 TRP A C 1
ATOM 1123 O O . TRP A 1 141 ? 20.297 -0.496 1.841 1 98.44 141 TRP A O 1
ATOM 1133 N N . THR A 1 142 ? 20.625 -0.458 4.074 1 97.56 142 THR A N 1
ATOM 1134 C CA . THR A 1 142 ? 21.969 0.093 3.895 1 97.56 142 THR A CA 1
ATOM 1135 C C . THR A 1 142 ? 23.031 -0.947 4.234 1 97.56 142 THR A C 1
ATOM 1137 O O . THR A 1 142 ? 24.188 -0.805 3.844 1 97.56 142 THR A O 1
ATOM 1140 N N . GLU A 1 143 ? 22.641 -1.932 5.02 1 97.38 143 GLU A N 1
ATOM 1141 C CA . GLU A 1 143 ? 23.641 -2.912 5.418 1 97.38 143 GLU A CA 1
ATOM 1142 C C . GLU A 1 143 ? 23.609 -4.137 4.508 1 97.38 143 GLU A C 1
ATOM 1144 O O . GLU A 1 143 ? 22.578 -4.801 4.387 1 97.38 143 GLU A O 1
ATOM 1149 N N . ASP A 1 144 ? 24.734 -4.539 4.012 1 95.44 144 ASP A N 1
ATOM 1150 C CA . ASP A 1 144 ? 24.812 -5.629 3.043 1 95.44 144 ASP A CA 1
ATOM 1151 C C . ASP A 1 144 ? 25.141 -6.949 3.73 1 95.44 144 ASP A C 1
ATOM 1153 O O . ASP A 1 144 ? 24.672 -8.008 3.311 1 95.44 144 ASP A O 1
ATOM 1157 N N . GLU A 1 145 ? 25.938 -6.887 4.758 1 97.69 145 GLU A N 1
ATOM 1158 C CA . GLU A 1 145 ? 26.312 -8.102 5.473 1 97.69 145 GLU A CA 1
ATOM 1159 C C . GLU A 1 145 ? 25.172 -8.617 6.34 1 97.69 145 GLU A C 1
ATOM 1161 O O . GLU A 1 145 ? 24.312 -7.84 6.77 1 97.69 145 GLU A O 1
ATOM 1166 N N . PRO A 1 146 ? 25.172 -9.891 6.555 1 98.12 146 PRO A N 1
ATOM 1167 C CA . PRO A 1 146 ? 24.125 -10.453 7.426 1 98.12 146 PRO A CA 1
ATOM 1168 C C . PRO A 1 146 ? 24.172 -9.875 8.844 1 98.12 146 PRO A C 1
ATOM 1170 O O . PRO A 1 146 ? 25.25 -9.539 9.336 1 98.12 146 PRO A O 1
ATOM 1173 N N . TRP A 1 147 ? 23.031 -9.766 9.453 1 98.5 147 TRP A N 1
ATOM 1174 C CA . TRP A 1 147 ? 22.891 -9.289 10.82 1 98.5 147 TRP A CA 1
ATOM 1175 C C . TRP A 1 147 ? 21.625 -9.859 11.469 1 98.5 147 TRP A C 1
ATOM 1177 O O . TRP A 1 147 ? 20.75 -10.391 10.781 1 98.5 147 TRP A O 1
ATOM 1187 N N . GLU A 1 148 ? 21.641 -9.859 12.773 1 98.25 148 GLU A N 1
ATOM 1188 C CA . GLU A 1 148 ? 20.453 -10.18 13.57 1 98.25 148 GLU A CA 1
ATOM 1189 C C . GLU A 1 148 ? 20.031 -8.992 14.422 1 98.25 148 GLU A C 1
ATOM 1191 O O . GLU A 1 148 ? 20.859 -8.297 15 1 98.25 148 GLU A O 1
ATOM 1196 N N . HIS A 1 149 ? 18.828 -8.617 14.367 1 98.56 149 HIS A N 1
ATOM 1197 C CA . HIS A 1 149 ? 18.219 -7.645 15.266 1 98.56 149 HIS A CA 1
ATOM 1198 C C . HIS A 1 149 ? 17.281 -8.32 16.25 1 98.56 149 HIS A C 1
ATOM 1200 O O . HIS A 1 149 ? 16.266 -8.898 15.852 1 98.56 149 HIS A O 1
ATOM 1206 N N . ARG A 1 150 ? 17.609 -8.336 17.484 1 98.31 150 ARG A N 1
ATOM 1207 C CA . ARG A 1 150 ? 16.766 -8.789 18.594 1 98.31 150 ARG A CA 1
ATOM 1208 C C . ARG A 1 150 ? 16.297 -7.617 19.438 1 98.31 150 ARG A C 1
ATOM 1210 O O . ARG A 1 150 ? 17.016 -7.176 20.344 1 98.31 150 ARG A O 1
ATOM 1217 N N . GLY A 1 151 ? 15.055 -7.172 19.078 1 98.06 151 GLY A N 1
ATOM 1218 C CA . GLY A 1 151 ? 14.609 -5.938 19.703 1 98.06 151 GLY A CA 1
ATOM 1219 C C . GLY A 1 151 ? 13.523 -6.152 20.75 1 98.06 151 GLY A C 1
ATOM 1220 O O . GLY A 1 151 ? 13.141 -7.293 21.031 1 98.06 151 GLY A O 1
ATOM 1221 N N . LYS A 1 152 ? 13.055 -5 21.328 1 97.94 152 LYS A N 1
ATOM 1222 C CA . LYS A 1 152 ? 11.953 -5.016 22.297 1 97.94 152 LYS A CA 1
ATOM 1223 C C . LYS A 1 152 ? 10.633 -5.328 21.609 1 97.94 152 LYS A C 1
ATOM 1225 O O . LYS A 1 152 ? 9.781 -6.027 22.172 1 97.94 152 LYS A O 1
ATOM 1230 N N . TYR A 1 153 ? 10.445 -4.863 20.359 1 98 153 TYR A N 1
ATOM 1231 C CA . TYR A 1 153 ? 9.141 -4.953 19.719 1 98 153 TYR A CA 1
ATOM 1232 C C . TYR A 1 153 ? 9.188 -5.887 18.516 1 98 153 TYR A C 1
ATOM 1234 O O . TYR A 1 153 ? 8.188 -6.523 18.172 1 98 153 TYR A O 1
ATOM 1242 N N . TRP A 1 154 ? 10.352 -5.918 17.812 1 98.25 154 TRP A N 1
ATOM 1243 C CA . TRP A 1 154 ? 10.453 -6.742 16.609 1 98.25 154 TRP A CA 1
ATOM 1244 C C . TRP A 1 154 ? 11.797 -7.461 16.562 1 98.25 154 TRP A C 1
ATOM 1246 O O . TRP A 1 154 ? 12.797 -6.961 17.078 1 98.25 154 TRP A O 1
ATOM 1256 N N . ASN A 1 155 ? 11.766 -8.641 15.953 1 98.44 155 ASN A N 1
ATOM 1257 C CA . ASN A 1 155 ? 12.961 -9.352 15.5 1 98.44 155 ASN A CA 1
ATOM 1258 C C . ASN A 1 155 ? 13.078 -9.336 13.977 1 98.44 155 ASN A C 1
ATOM 1260 O O . ASN A 1 155 ? 12.07 -9.344 13.273 1 98.44 155 ASN A O 1
ATOM 1264 N N . ALA A 1 156 ? 14.25 -9.227 13.477 1 98.5 156 ALA A N 1
ATOM 1265 C CA . ALA A 1 156 ? 14.516 -9.219 12.039 1 98.5 156 ALA A CA 1
ATOM 1266 C C . ALA A 1 156 ? 15.938 -9.672 11.742 1 98.5 156 ALA A C 1
ATOM 1268 O O . ALA A 1 156 ? 16.828 -9.555 12.586 1 98.5 156 ALA A O 1
ATOM 1269 N N . ASN A 1 157 ? 16.125 -10.203 10.57 1 98.44 157 ASN A N 1
ATOM 1270 C CA . ASN A 1 157 ? 17.453 -10.648 10.156 1 98.44 157 ASN A CA 1
ATOM 1271 C C . ASN A 1 157 ? 17.828 -10.078 8.797 1 98.44 157 ASN A C 1
ATOM 1273 O O . ASN A 1 157 ? 17 -9.992 7.895 1 98.44 157 ASN A O 1
ATOM 1277 N N . GLY A 1 158 ? 19.062 -9.562 8.711 1 98.06 158 GLY A N 1
ATOM 1278 C CA . GLY A 1 158 ? 19.688 -9.461 7.41 1 98.06 158 GLY A CA 1
ATOM 1279 C C . GLY A 1 158 ? 20.281 -10.781 6.93 1 98.06 158 GLY A C 1
ATOM 1280 O O . GLY A 1 158 ? 21.422 -11.109 7.258 1 98.06 158 GLY A O 1
ATOM 1281 N N . ILE A 1 159 ? 19.562 -11.453 6.105 1 97.81 159 ILE A N 1
ATOM 1282 C CA . ILE A 1 159 ? 19.891 -12.844 5.836 1 97.81 159 ILE A CA 1
ATOM 1283 C C . ILE A 1 159 ? 21.016 -12.914 4.812 1 97.81 159 ILE A C 1
ATOM 1285 O O . ILE A 1 159 ? 21.109 -12.078 3.912 1 97.81 159 ILE A O 1
ATOM 1289 N N . ALA A 1 160 ? 21.875 -13.922 4.953 1 97.75 160 ALA A N 1
ATOM 1290 C CA . ALA A 1 160 ? 22.812 -14.312 3.893 1 97.75 160 ALA A CA 1
ATOM 1291 C C . ALA A 1 160 ? 22.062 -15 2.748 1 97.75 160 ALA A C 1
ATOM 1293 O O . ALA A 1 160 ? 20.938 -15.453 2.916 1 97.75 160 ALA A O 1
ATOM 1294 N N . PRO A 1 161 ? 22.719 -15.016 1.582 1 97.81 161 PRO A N 1
ATOM 1295 C CA . PRO A 1 161 ? 22.094 -15.789 0.505 1 97.81 161 PRO A CA 1
ATOM 1296 C C . PRO A 1 161 ? 21.859 -17.25 0.888 1 97.81 161 PRO A C 1
ATOM 1298 O O . PRO A 1 161 ? 22.703 -17.859 1.561 1 97.81 161 PRO A O 1
ATOM 1301 N N . MET A 1 162 ? 20.719 -17.672 0.543 1 97.25 162 MET A N 1
ATOM 1302 C CA . MET A 1 162 ? 20.312 -19.047 0.84 1 97.25 162 MET A CA 1
ATOM 1303 C C . MET A 1 162 ? 20.016 -19.812 -0.443 1 97.25 162 MET A C 1
ATOM 1305 O O . MET A 1 162 ? 19.719 -19.219 -1.476 1 97.25 162 MET A O 1
ATOM 1309 N N . PHE A 1 163 ? 20.188 -21.203 -0.334 1 96.56 163 PHE A N 1
ATOM 1310 C CA . PHE A 1 163 ? 19.844 -22.109 -1.428 1 96.56 163 PHE A CA 1
ATOM 1311 C C . PHE A 1 163 ? 20.531 -21.672 -2.717 1 96.56 163 PHE A C 1
ATOM 1313 O O . PHE A 1 163 ? 19.875 -21.469 -3.74 1 96.56 163 PHE A O 1
ATOM 1320 N N . GLU A 1 164 ? 21.875 -21.516 -2.59 1 95.75 164 GLU A N 1
ATOM 1321 C CA . GLU A 1 164 ? 22.781 -21.203 -3.697 1 95.75 164 GLU A CA 1
ATOM 1322 C C . GLU A 1 164 ? 22.406 -19.859 -4.34 1 95.75 164 GLU A C 1
ATOM 1324 O O . GLU A 1 164 ? 22.453 -19.719 -5.566 1 95.75 164 GLU A O 1
ATOM 1329 N N . GLY A 1 165 ? 21.828 -18.984 -3.561 1 96.12 165 GLY A N 1
ATOM 1330 C CA . GLY A 1 165 ? 21.547 -17.641 -4.027 1 96.12 165 GLY A CA 1
ATOM 1331 C C . GLY A 1 165 ? 20.156 -17.469 -4.594 1 96.12 165 GLY A C 1
ATOM 1332 O O . GLY A 1 165 ? 19.766 -16.375 -5 1 96.12 165 GLY A O 1
ATOM 1333 N N . LEU A 1 166 ? 19.359 -18.531 -4.602 1 96.94 166 LEU A N 1
ATOM 1334 C CA . LEU A 1 166 ? 18 -18.453 -5.129 1 96.94 166 LEU A CA 1
ATOM 1335 C C . LEU A 1 166 ? 17.109 -17.625 -4.203 1 96.94 166 LEU A C 1
ATOM 1337 O O . LEU A 1 166 ? 16.031 -17.188 -4.609 1 96.94 166 LEU A O 1
ATOM 1341 N N . MET A 1 167 ? 17.516 -17.469 -2.93 1 97.69 167 MET A N 1
ATOM 1342 C CA . MET A 1 167 ? 16.859 -16.594 -1.957 1 97.69 167 MET A CA 1
ATOM 1343 C C . MET A 1 167 ? 17.875 -15.664 -1.31 1 97.69 167 MET A C 1
ATOM 1345 O O . MET A 1 167 ? 18.922 -16.109 -0.841 1 97.69 167 MET A O 1
ATOM 1349 N N . ARG A 1 168 ? 17.562 -14.398 -1.377 1 97.81 168 ARG A N 1
ATOM 1350 C CA . ARG A 1 168 ? 18.469 -13.391 -0.828 1 97.81 168 ARG A CA 1
ATOM 1351 C C . ARG A 1 168 ? 17.781 -12.039 -0.717 1 97.81 168 ARG A C 1
ATOM 1353 O O . ARG A 1 168 ? 16.703 -11.828 -1.294 1 97.81 168 ARG A O 1
ATOM 1360 N N . ARG A 1 169 ? 18.391 -11.172 0.056 1 97.06 169 ARG A N 1
ATOM 1361 C CA . ARG A 1 169 ? 17.953 -9.781 0.054 1 97.06 169 ARG A CA 1
ATOM 1362 C C . ARG A 1 169 ? 18.266 -9.109 -1.279 1 97.06 169 ARG A C 1
ATOM 1364 O O . ARG A 1 169 ? 19.375 -9.227 -1.791 1 97.06 169 ARG A O 1
ATOM 1371 N N . HIS A 1 170 ? 17.25 -8.516 -1.916 1 96.81 170 HIS A N 1
ATOM 1372 C CA . HIS A 1 170 ? 17.484 -7.977 -3.252 1 96.81 170 HIS A CA 1
ATOM 1373 C C . HIS A 1 170 ? 16.656 -6.723 -3.498 1 96.81 170 HIS A C 1
ATOM 1375 O O . HIS A 1 170 ? 16.828 -6.059 -4.527 1 96.81 170 HIS A O 1
ATOM 1381 N N . ILE A 1 171 ? 15.758 -6.383 -2.598 1 97.56 171 ILE A N 1
ATOM 1382 C CA . ILE A 1 171 ? 14.906 -5.203 -2.762 1 97.56 171 ILE A CA 1
ATOM 1383 C C . ILE A 1 171 ? 15.414 -4.074 -1.867 1 97.56 171 ILE A C 1
ATOM 1385 O O . ILE A 1 171 ? 15.102 -4.027 -0.676 1 97.56 171 ILE A O 1
ATOM 1389 N N . LYS A 1 172 ? 16.188 -3.227 -2.357 1 97.38 172 LYS A N 1
ATOM 1390 C CA . LYS A 1 172 ? 16.703 -2.012 -1.736 1 97.38 172 LYS A CA 1
ATOM 1391 C C . LYS A 1 172 ? 16.219 -0.766 -2.465 1 97.38 172 LYS A C 1
ATOM 1393 O O . LYS A 1 172 ? 15.789 -0.843 -3.617 1 97.38 172 LYS A O 1
ATOM 1398 N N . PRO A 1 173 ? 16.25 0.359 -1.845 1 98.38 173 PRO A N 1
ATOM 1399 C CA . PRO A 1 173 ? 15.672 1.562 -2.457 1 98.38 173 PRO A CA 1
ATOM 1400 C C . PRO A 1 173 ? 16.391 1.959 -3.75 1 98.38 173 PRO A C 1
ATOM 1402 O O . PRO A 1 173 ? 17.562 1.664 -3.924 1 98.38 173 PRO A O 1
ATOM 1405 N N . TYR A 1 174 ? 15.656 2.58 -4.629 1 98.5 174 TYR A N 1
ATOM 1406 C CA . TYR A 1 174 ? 16.172 3.18 -5.852 1 98.5 174 TYR A CA 1
ATOM 1407 C C . TYR A 1 174 ? 17.141 4.316 -5.531 1 98.5 174 TYR A C 1
ATOM 1409 O O . TYR A 1 174 ? 18.25 4.379 -6.082 1 98.5 174 TYR A O 1
ATOM 1417 N N . GLN A 1 175 ? 16.719 5.223 -4.656 1 98.5 175 GLN A N 1
ATOM 1418 C CA . GLN A 1 175 ? 17.547 6.328 -4.184 1 98.5 175 GLN A CA 1
ATOM 1419 C C . GLN A 1 175 ? 18.578 5.848 -3.162 1 98.5 175 GLN A C 1
ATOM 1421 O O . GLN A 1 175 ? 18.281 4.961 -2.355 1 98.5 175 GLN A O 1
ATOM 1426 N N . LYS A 1 176 ? 19.688 6.391 -3.225 1 97.19 176 LYS A N 1
ATOM 1427 C CA . LYS A 1 176 ? 20.75 6.02 -2.297 1 97.19 176 LYS A CA 1
ATOM 1428 C C . LYS A 1 176 ? 21.016 7.133 -1.289 1 97.19 176 LYS A C 1
ATOM 1430 O O . LYS A 1 176 ? 21.016 8.312 -1.647 1 97.19 176 LYS A O 1
ATOM 1435 N N . PRO A 1 177 ? 21.422 6.855 -0.134 1 96.25 177 PRO A N 1
ATOM 1436 C CA . PRO A 1 177 ? 21.328 5.531 0.484 1 96.25 177 PRO A CA 1
ATOM 1437 C C . PRO A 1 177 ? 19.875 5.094 0.695 1 96.25 177 PRO A C 1
ATOM 1439 O O . PRO A 1 177 ? 19.609 3.902 0.884 1 96.25 177 PRO A O 1
ATOM 1442 N N . HIS A 1 178 ? 18.922 5.883 0.819 1 97.62 178 HIS A N 1
ATOM 1443 C CA . HIS A 1 178 ? 17.469 5.711 0.906 1 97.62 178 HIS A CA 1
ATOM 1444 C C . HIS A 1 178 ? 16.75 6.984 0.491 1 97.62 178 HIS A C 1
ATOM 1446 O O . HIS A 1 178 ? 17.375 8.023 0.284 1 97.62 178 HIS A O 1
ATOM 1452 N N . PRO A 1 179 ? 15.406 6.887 0.269 1 98.19 179 PRO A N 1
ATOM 1453 C CA . PRO A 1 179 ? 14.68 8.133 0.006 1 98.19 179 PRO A CA 1
ATOM 1454 C C . PRO A 1 179 ? 14.797 9.133 1.15 1 98.19 179 PRO A C 1
ATOM 1456 O O . PRO A 1 179 ? 15.016 8.742 2.301 1 98.19 179 PRO A O 1
ATOM 1459 N N . PRO A 1 180 ? 14.766 10.453 0.804 1 98.12 180 PRO A N 1
ATOM 1460 C CA . PRO A 1 180 ? 14.742 11.438 1.895 1 98.12 180 PRO A CA 1
ATOM 1461 C C . PRO A 1 180 ? 13.672 11.133 2.939 1 98.12 180 PRO A C 1
ATOM 1463 O O . PRO A 1 180 ? 12.555 10.742 2.592 1 98.12 180 PRO A O 1
ATOM 1466 N N . ILE A 1 181 ? 14.078 11.266 4.141 1 98.31 181 ILE A N 1
ATOM 1467 C CA . ILE A 1 181 ? 13.172 10.969 5.25 1 98.31 181 ILE A CA 1
ATOM 1468 C C . ILE A 1 181 ? 12.742 12.273 5.926 1 98.31 181 ILE A C 1
ATOM 1470 O O . ILE A 1 181 ? 13.578 13.125 6.223 1 98.31 181 ILE A O 1
ATOM 1474 N N . GLY A 1 182 ? 11.438 12.438 6.027 1 97.5 182 GLY A N 1
ATOM 1475 C CA . GLY A 1 182 ? 10.875 13.562 6.75 1 97.5 182 GLY A CA 1
ATOM 1476 C C . GLY A 1 182 ? 10.289 13.18 8.102 1 97.5 182 GLY A C 1
ATOM 1477 O O . GLY A 1 182 ? 9.742 12.086 8.258 1 97.5 182 GLY A O 1
ATOM 1478 N N . VAL A 1 183 ? 10.414 14.039 9.039 1 94.88 183 VAL A N 1
ATOM 1479 C CA . VAL A 1 183 ? 9.836 13.844 10.367 1 94.88 183 VAL A CA 1
ATOM 1480 C C . VAL A 1 183 ? 9.094 15.102 10.797 1 94.88 183 VAL A C 1
ATOM 1482 O O . VAL A 1 183 ? 9.477 16.219 10.43 1 94.88 183 VAL A O 1
ATOM 1485 N N . THR A 1 184 ? 8.039 14.828 11.492 1 85.56 184 THR A N 1
ATOM 1486 C CA . THR A 1 184 ? 7.227 15.953 11.938 1 85.56 184 THR A CA 1
ATOM 1487 C C . THR A 1 184 ? 7.477 16.25 13.414 1 85.56 184 THR A C 1
ATOM 1489 O O . THR A 1 184 ? 7.742 15.336 14.203 1 85.56 184 THR A O 1
ATOM 1492 N N . GLY A 1 185 ? 7.527 17.516 13.773 1 78 185 GLY A N 1
ATOM 1493 C CA . GLY A 1 185 ? 7.602 17.969 15.156 1 78 185 GLY A CA 1
ATOM 1494 C C . GLY A 1 185 ? 6.43 18.844 15.57 1 78 185 GLY A C 1
ATOM 1495 O O . GLY A 1 185 ? 5.945 19.656 14.773 1 78 185 GLY A O 1
ATOM 1496 N N . PHE A 1 186 ? 5.883 18.516 16.75 1 72.19 186 PHE A N 1
ATOM 1497 C CA . PHE A 1 186 ? 4.746 19.297 17.219 1 72.19 186 PHE A CA 1
ATOM 1498 C C . PHE A 1 186 ? 5.129 20.141 18.438 1 72.19 186 PHE A C 1
ATOM 1500 O O . PHE A 1 186 ? 4.574 21.219 18.656 1 72.19 186 PHE A O 1
ATOM 1507 N N . SER A 1 187 ? 6.184 19.641 19.172 1 71.5 187 SER A N 1
ATOM 1508 C CA . SER A 1 187 ? 6.477 20.297 20.438 1 71.5 187 SER A CA 1
ATOM 1509 C C . SER A 1 187 ? 7.805 21.047 20.391 1 71.5 187 SER A C 1
ATOM 1511 O O . SER A 1 187 ? 8.68 20.703 19.594 1 71.5 187 SER A O 1
ATOM 1513 N N . ALA A 1 188 ? 7.777 22.125 21.234 1 72.81 188 ALA A N 1
ATOM 1514 C CA . ALA A 1 188 ? 9.07 22.766 21.469 1 72.81 188 ALA A CA 1
ATOM 1515 C C . ALA A 1 188 ? 10.086 21.766 22.031 1 72.81 188 ALA A C 1
ATOM 1517 O O . ALA A 1 188 ? 9.766 20.984 22.922 1 72.81 188 ALA A O 1
ATOM 1518 N N . GLY A 1 189 ? 11.234 21.781 21.422 1 77.62 189 GLY A N 1
ATOM 1519 C CA . GLY A 1 189 ? 12.266 20.859 21.875 1 77.62 189 GLY A CA 1
ATOM 1520 C C . GLY A 1 189 ? 12.008 19.422 21.453 1 77.62 189 GLY A C 1
ATOM 1521 O O . GLY A 1 189 ? 12.508 18.484 22.062 1 77.62 189 GLY A O 1
ATOM 1522 N N . SER A 1 190 ? 11.242 19.312 20.531 1 82.31 190 SER A N 1
ATOM 1523 C CA . SER A 1 190 ? 10.852 18.016 20.016 1 82.31 190 SER A CA 1
ATOM 1524 C C . SER A 1 190 ? 12.07 17.125 19.75 1 82.31 190 SER A C 1
ATOM 1526 O O . SER A 1 190 ? 12.984 17.531 19.047 1 82.31 190 SER A O 1
ATOM 1528 N N . GLU A 1 191 ? 12.062 15.984 20.328 1 84.31 191 GLU A N 1
ATOM 1529 C CA . GLU A 1 191 ? 13.141 15.023 20.094 1 84.31 191 GLU A CA 1
ATOM 1530 C C . GLU A 1 191 ? 13.164 14.57 18.625 1 84.31 191 GLU A C 1
ATOM 1532 O O . GLU A 1 191 ? 14.227 14.289 18.078 1 84.31 191 GLU A O 1
ATOM 1537 N N . THR A 1 192 ? 12.031 14.57 18.047 1 86.81 192 THR A N 1
ATOM 1538 C CA . THR A 1 192 ? 11.953 14.188 16.641 1 86.81 192 THR A CA 1
ATOM 1539 C C . THR A 1 192 ? 12.656 15.211 15.75 1 86.81 192 THR A C 1
ATOM 1541 O O . THR A 1 192 ? 13.32 14.852 14.781 1 86.81 192 THR A O 1
ATOM 1544 N N . LEU A 1 193 ? 12.523 16.484 16.062 1 91.75 193 LEU A N 1
ATOM 1545 C CA . LEU A 1 193 ? 13.211 17.531 15.305 1 91.75 193 LEU A CA 1
ATOM 1546 C C . LEU A 1 193 ? 14.711 17.5 15.594 1 91.75 193 LEU A C 1
ATOM 1548 O O . LEU A 1 193 ? 15.516 17.797 14.703 1 91.75 193 LEU A O 1
ATOM 1552 N N . LYS A 1 194 ? 15.07 17.172 16.812 1 92.75 194 LYS A N 1
ATOM 1553 C CA . LYS A 1 194 ? 16.484 16.984 17.094 1 92.75 194 LYS A CA 1
ATOM 1554 C C . LYS A 1 194 ? 17.062 15.852 16.25 1 92.75 194 LYS A C 1
ATOM 1556 O O . LYS A 1 194 ? 18.188 15.961 15.734 1 92.75 194 LYS A O 1
ATOM 1561 N N . LEU A 1 195 ? 16.266 14.875 16.125 1 91.94 195 LEU A N 1
ATOM 1562 C CA . LEU A 1 195 ? 16.672 13.766 15.266 1 91.94 195 LEU A CA 1
ATOM 1563 C C . LEU A 1 195 ? 16.844 14.227 13.828 1 91.94 195 LEU A C 1
ATOM 1565 O O . LEU A 1 195 ? 17.766 13.766 13.125 1 91.94 195 LEU A O 1
ATOM 1569 N N . ALA A 1 196 ? 15.953 15 13.367 1 94.44 196 ALA A N 1
ATOM 1570 C CA . ALA A 1 196 ? 16.078 15.562 12.023 1 94.44 196 ALA A CA 1
ATOM 1571 C C . ALA A 1 196 ? 17.422 16.266 11.844 1 94.44 196 ALA A C 1
ATOM 1573 O O . ALA A 1 196 ? 18.109 16.047 10.844 1 94.44 196 ALA A O 1
ATOM 1574 N N . GLY A 1 197 ? 17.812 17.047 12.805 1 95.25 197 GLY A N 1
ATOM 1575 C CA . GLY A 1 197 ? 19.094 17.734 12.75 1 95.25 197 GLY A CA 1
ATOM 1576 C C . GLY A 1 197 ? 20.266 16.781 12.812 1 95.25 197 GLY A C 1
ATOM 1577 O O . GLY A 1 197 ? 21.25 16.969 12.078 1 95.25 197 GLY A O 1
ATOM 1578 N N . GLU A 1 198 ? 20.109 15.844 13.656 1 95.94 198 GLU A N 1
ATOM 1579 C CA . GLU A 1 198 ? 21.203 14.906 13.898 1 95.94 198 GLU A CA 1
ATOM 1580 C C . GLU A 1 198 ? 21.469 14.031 12.68 1 95.94 198 GLU A C 1
ATOM 1582 O O . GLU A 1 198 ? 22.609 13.75 12.344 1 95.94 198 GLU A O 1
ATOM 1587 N N . ARG A 1 199 ? 20.391 13.68 11.945 1 95.62 199 ARG A N 1
ATOM 1588 C CA . ARG A 1 199 ? 20.516 12.648 10.914 1 95.62 199 ARG A CA 1
ATOM 1589 C C . ARG A 1 199 ? 20.344 13.25 9.523 1 95.62 199 ARG A C 1
ATOM 1591 O O . ARG A 1 199 ? 20.531 12.555 8.523 1 95.62 199 ARG A O 1
ATOM 1598 N N . GLY A 1 200 ? 19.969 14.477 9.5 1 95.88 200 GLY A N 1
ATOM 1599 C CA . GLY A 1 200 ? 19.766 15.125 8.219 1 95.88 200 GLY A CA 1
ATOM 1600 C C . GLY A 1 200 ? 18.422 14.805 7.594 1 95.88 200 GLY A C 1
ATOM 1601 O O . GLY A 1 200 ? 18.312 14.695 6.371 1 95.88 200 GLY A O 1
ATOM 1602 N N . TYR A 1 201 ? 17.469 14.5 8.406 1 97.19 201 TYR A N 1
ATOM 1603 C CA . TYR A 1 201 ? 16.109 14.312 7.91 1 97.19 201 TYR A CA 1
ATOM 1604 C C . TYR A 1 201 ? 15.438 15.648 7.621 1 97.19 201 TYR A C 1
ATOM 1606 O O . TYR A 1 201 ? 15.93 16.703 8.039 1 97.19 201 TYR A O 1
ATOM 1614 N N . ILE A 1 202 ? 14.391 15.609 6.836 1 97.44 202 ILE A N 1
ATOM 1615 C CA . ILE A 1 202 ? 13.609 16.797 6.527 1 97.44 202 ILE A CA 1
ATOM 1616 C C . ILE A 1 202 ? 12.758 17.188 7.734 1 97.44 202 ILE A C 1
ATOM 1618 O O . ILE A 1 202 ? 11.867 16.438 8.141 1 97.44 202 ILE A O 1
ATOM 1622 N N . PRO A 1 203 ? 13.008 18.312 8.32 1 95.94 203 PRO A N 1
ATOM 1623 C CA . PRO A 1 203 ? 12.125 18.766 9.406 1 95.94 203 PRO A CA 1
ATOM 1624 C C . PRO A 1 203 ? 10.828 19.375 8.891 1 95.94 203 PRO A C 1
ATOM 1626 O O . PRO A 1 203 ? 10.852 20.25 8.016 1 95.94 203 PRO A O 1
ATOM 1629 N N . MET A 1 204 ? 9.758 18.906 9.414 1 94.81 204 MET A N 1
ATOM 1630 C CA . MET A 1 204 ? 8.445 19.422 9.031 1 94.81 204 MET A CA 1
ATOM 1631 C C . MET A 1 204 ? 7.672 19.906 10.258 1 94.81 204 MET A C 1
ATOM 1633 O O . MET A 1 204 ? 7.57 19.188 11.258 1 94.81 204 MET A O 1
ATOM 1637 N N . SER A 1 205 ? 7.152 21.094 10.195 1 93.06 205 SER A N 1
ATOM 1638 C CA . SER A 1 205 ? 6.398 21.688 11.297 1 93.06 205 SER A CA 1
ATOM 1639 C C . SER A 1 205 ? 4.996 22.094 10.852 1 93.06 205 SER A C 1
ATOM 1641 O O . SER A 1 205 ? 4.824 22.672 9.773 1 93.06 205 SER A O 1
ATOM 1643 N N . LEU A 1 206 ? 4.062 21.625 11.633 1 87.06 206 LEU A N 1
ATOM 1644 C CA . LEU A 1 206 ? 2.756 22.266 11.516 1 87.06 206 LEU A CA 1
ATOM 1645 C C . LEU A 1 206 ? 2.748 23.625 12.195 1 87.06 206 LEU A C 1
ATOM 1647 O O . LEU A 1 206 ? 2.873 23.719 13.422 1 87.06 206 LEU A O 1
ATOM 1651 N N . ASP A 1 207 ? 2.592 24.625 11.414 1 84.44 207 ASP A N 1
ATOM 1652 C CA . ASP A 1 207 ? 2.654 25.984 11.961 1 84.44 207 ASP A CA 1
ATOM 1653 C C . ASP A 1 207 ? 1.288 26.422 12.477 1 84.44 207 ASP A C 1
ATOM 1655 O O . ASP A 1 207 ? 0.545 27.109 11.766 1 84.44 207 ASP A O 1
ATOM 1659 N N . LEU A 1 208 ? 1.061 26.125 13.75 1 82.06 208 LEU A N 1
ATOM 1660 C CA . LEU A 1 208 ? -0.184 26.531 14.398 1 82.06 208 LEU A CA 1
ATOM 1661 C C . LEU A 1 208 ? -0.111 27.969 14.875 1 82.06 208 LEU A C 1
ATOM 1663 O O . LEU A 1 208 ? -1.138 28.656 14.977 1 82.06 208 LEU A O 1
ATOM 1667 N N . ASN A 1 209 ? 1.043 28.312 15.211 1 83.06 209 ASN A N 1
ATOM 1668 C CA . ASN A 1 209 ? 1.412 29.672 15.633 1 83.06 209 ASN A CA 1
ATOM 1669 C C . ASN A 1 209 ? 2.885 29.953 15.359 1 83.06 209 ASN A C 1
ATOM 1671 O O . ASN A 1 209 ? 3.76 29.188 15.773 1 83.06 209 ASN A O 1
ATOM 1675 N N . THR A 1 210 ? 3.113 31.078 14.766 1 80.56 210 THR A N 1
ATOM 1676 C CA . THR A 1 210 ? 4.445 31.344 14.234 1 80.56 210 THR A CA 1
ATOM 1677 C C . THR A 1 210 ? 5.457 31.531 15.359 1 80.56 210 THR A C 1
ATOM 1679 O O . THR A 1 210 ? 6.621 31.156 15.219 1 80.56 210 THR A O 1
ATOM 1682 N N . GLU A 1 211 ? 5.039 32.094 16.422 1 79.25 211 GLU A N 1
ATOM 1683 C CA . GLU A 1 211 ? 5.953 32.25 17.547 1 79.25 211 GLU A CA 1
ATOM 1684 C C . GLU A 1 211 ? 6.387 30.891 18.094 1 79.25 211 GLU A C 1
ATOM 1686 O O . GLU A 1 211 ? 7.562 30.688 18.406 1 79.25 211 GLU A O 1
ATOM 1691 N N . TYR A 1 212 ? 5.477 30.094 18.141 1 79.88 212 TYR A N 1
ATOM 1692 C CA . TYR A 1 212 ? 5.719 28.734 18.641 1 79.88 212 TYR A CA 1
ATOM 1693 C C . TYR A 1 212 ? 6.594 27.953 17.688 1 79.88 212 TYR A C 1
ATOM 1695 O O . TYR A 1 212 ? 7.535 27.266 18.109 1 79.88 212 TYR A O 1
ATOM 1703 N N . VAL A 1 213 ? 6.449 28.062 16.438 1 85.12 213 VAL A N 1
ATOM 1704 C CA . VAL A 1 213 ? 7.125 27.25 15.43 1 85.12 213 VAL A CA 1
ATOM 1705 C C . VAL A 1 213 ? 8.57 27.719 15.273 1 85.12 213 VAL A C 1
ATOM 1707 O O . VAL A 1 213 ? 9.453 26.938 14.914 1 85.12 213 VAL A O 1
ATOM 1710 N N . ALA A 1 214 ? 8.82 28.969 15.602 1 84.75 214 ALA A N 1
ATOM 1711 C CA . ALA A 1 214 ? 10.18 29.516 15.539 1 84.75 214 ALA A CA 1
ATOM 1712 C C . ALA A 1 214 ? 11.125 28.703 16.422 1 84.75 214 ALA A C 1
ATOM 1714 O O . ALA A 1 214 ? 12.297 28.53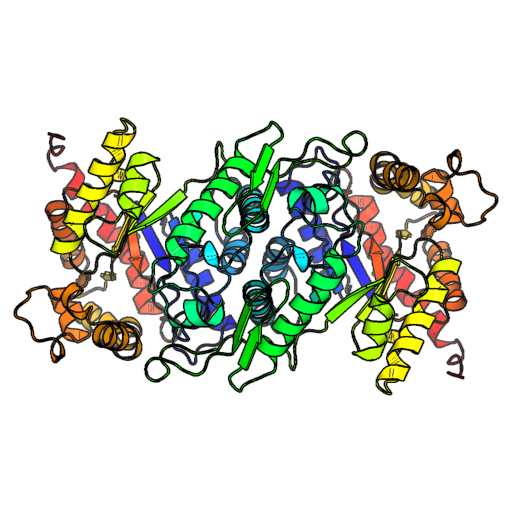1 16.078 1 84.75 214 ALA A O 1
ATOM 1715 N N . THR A 1 215 ? 10.602 28.125 17.422 1 85.88 215 THR A N 1
ATOM 1716 C CA . THR A 1 215 ? 11.438 27.391 18.375 1 85.88 215 THR A CA 1
ATOM 1717 C C . THR A 1 215 ? 11.766 26 17.828 1 85.88 215 THR A C 1
ATOM 1719 O O . THR A 1 215 ? 12.664 25.328 18.344 1 85.88 215 THR A O 1
ATOM 1722 N N . HIS A 1 216 ? 11.039 25.562 16.828 1 90.88 216 HIS A N 1
ATOM 1723 C CA . HIS A 1 216 ? 11.258 24.234 16.266 1 90.88 216 HIS A CA 1
ATOM 1724 C C . HIS A 1 216 ? 12.648 24.109 15.664 1 90.88 216 HIS A C 1
ATOM 1726 O O . HIS A 1 216 ? 13.297 23.078 15.781 1 90.88 216 HIS A O 1
ATOM 1732 N N . TRP A 1 217 ? 13.094 25.188 15.078 1 92.88 217 TRP A N 1
ATOM 1733 C CA . TRP A 1 217 ? 14.406 25.141 14.438 1 92.88 217 TRP A CA 1
ATOM 1734 C C . TRP A 1 217 ? 15.516 25.016 15.477 1 92.88 217 TRP A C 1
ATOM 1736 O O . TRP A 1 217 ? 16.547 24.391 15.211 1 92.88 217 TRP A O 1
ATOM 1746 N N . ASP A 1 218 ? 15.289 25.578 16.641 1 93.19 218 ASP A N 1
ATOM 1747 C CA . ASP A 1 218 ? 16.266 25.422 17.719 1 93.19 218 ASP A CA 1
ATOM 1748 C C . ASP A 1 218 ? 16.531 23.953 18.016 1 93.19 218 ASP A C 1
ATOM 1750 O O . ASP A 1 218 ? 17.672 23.547 18.25 1 93.19 218 ASP A O 1
ATOM 1754 N N . ALA A 1 219 ? 15.477 23.203 18 1 93.31 219 ALA A N 1
ATOM 1755 C CA . ALA A 1 219 ? 15.602 21.766 18.234 1 93.31 219 ALA A CA 1
ATOM 1756 C C . ALA A 1 219 ? 16.422 21.109 17.125 1 93.31 219 ALA A C 1
ATOM 1758 O O . ALA A 1 219 ? 17.266 20.25 17.391 1 93.31 219 ALA A O 1
ATOM 1759 N N . VAL A 1 220 ? 16.172 21.484 15.891 1 95.38 220 VAL A N 1
ATOM 1760 C CA . VAL A 1 220 ? 16.922 20.953 14.758 1 95.38 220 VAL A CA 1
ATOM 1761 C C . VAL A 1 220 ? 18.406 21.266 14.922 1 95.38 220 VAL A C 1
ATOM 1763 O O . VAL A 1 220 ? 19.25 20.391 14.75 1 95.38 220 VAL A O 1
ATOM 1766 N N . GLU A 1 221 ? 18.719 22.516 15.266 1 95.81 221 GLU A N 1
ATOM 1767 C CA . GLU A 1 221 ? 20.109 22.938 15.453 1 95.81 221 GLU A CA 1
ATOM 1768 C C . GLU A 1 221 ? 20.766 22.172 16.594 1 95.81 221 GLU A C 1
ATOM 1770 O O . GLU A 1 221 ? 21.922 21.766 16.484 1 95.81 221 GLU A O 1
ATOM 1775 N N . GLU A 1 222 ? 20.016 22.016 17.625 1 95.69 222 GLU A N 1
ATOM 1776 C CA . GLU A 1 222 ? 20.531 21.25 18.75 1 95.69 222 GLU A CA 1
ATOM 1777 C C . GLU A 1 222 ? 20.891 19.828 18.344 1 95.69 222 GLU A C 1
ATOM 1779 O O . GLU A 1 222 ? 21.938 19.312 18.703 1 95.69 222 GLU A O 1
ATOM 1784 N N . GLY A 1 223 ? 20 19.188 17.641 1 95.44 223 GLY A N 1
ATOM 1785 C CA . GLY A 1 223 ? 20.25 17.844 17.141 1 95.44 223 GLY A CA 1
ATOM 1786 C C . GLY A 1 223 ? 21.453 17.766 16.234 1 95.44 223 GLY A C 1
ATOM 1787 O O . GLY A 1 223 ? 22.25 16.812 16.312 1 95.44 223 GLY A O 1
ATOM 1788 N N . ALA A 1 224 ? 21.594 18.734 15.398 1 96.94 224 ALA A N 1
ATOM 1789 C CA . ALA A 1 224 ? 22.688 18.75 14.43 1 96.94 224 ALA A CA 1
ATOM 1790 C C . ALA A 1 224 ? 24.047 18.797 15.125 1 96.94 224 ALA A C 1
ATOM 1792 O O . ALA A 1 224 ? 25.016 18.203 14.641 1 96.94 224 ALA A O 1
ATOM 1793 N N . LEU A 1 225 ? 24.094 19.422 16.219 1 95.88 225 LEU A N 1
ATOM 1794 C CA . LEU A 1 225 ? 25.328 19.516 16.984 1 95.88 225 LEU A CA 1
ATOM 1795 C C . LEU A 1 225 ? 25.797 18.141 17.438 1 95.88 225 LEU A C 1
ATOM 1797 O O . LEU A 1 225 ? 27 17.906 17.578 1 95.88 225 LEU A O 1
ATOM 1801 N N . ARG A 1 226 ? 24.906 17.234 17.656 1 95.38 226 ARG A N 1
ATOM 1802 C CA . ARG A 1 226 ? 25.234 15.906 18.141 1 95.38 226 ARG A CA 1
ATOM 1803 C C . ARG A 1 226 ? 26.062 15.133 17.109 1 95.38 226 ARG A C 1
ATOM 1805 O O . ARG A 1 226 ? 26.828 14.242 17.469 1 95.38 226 ARG A O 1
ATOM 1812 N N . SER A 1 227 ? 25.875 15.406 15.914 1 95.56 227 SER A N 1
ATOM 1813 C CA . SER A 1 227 ? 26.562 14.641 14.875 1 95.56 227 SER A CA 1
ATOM 1814 C C . SER A 1 227 ? 27.5 15.523 14.055 1 95.56 227 SER A C 1
ATOM 1816 O O . SER A 1 227 ? 28.094 15.062 13.086 1 95.56 227 SER A O 1
ATOM 1818 N N . GLY A 1 228 ? 27.547 16.859 14.312 1 96.25 228 GLY A N 1
ATOM 1819 C CA . GLY A 1 228 ? 28.438 17.766 13.617 1 96.25 228 GLY A CA 1
ATOM 1820 C C . GLY A 1 228 ? 27.875 18.266 12.297 1 96.25 228 GLY A C 1
ATOM 1821 O O . GLY A 1 228 ? 28.609 18.812 11.469 1 96.25 228 GLY A O 1
ATOM 1822 N N . ARG A 1 229 ? 26.641 18.109 12.094 1 95.44 229 ARG A N 1
ATOM 1823 C CA . ARG A 1 229 ? 25.984 18.594 10.875 1 95.44 229 ARG A CA 1
ATOM 1824 C C . ARG A 1 229 ? 25.609 20.062 11 1 95.44 229 ARG A C 1
ATOM 1826 O O . ARG A 1 229 ? 25.438 20.562 12.109 1 95.44 229 ARG A O 1
ATOM 1833 N N . THR A 1 230 ? 25.594 20.734 9.875 1 95.25 230 THR A N 1
ATOM 1834 C CA . THR A 1 230 ? 25.016 22.062 9.773 1 95.25 230 THR A CA 1
ATOM 1835 C C . THR A 1 230 ? 23.672 22.031 9.047 1 95.25 230 THR A C 1
ATOM 1837 O O . THR A 1 230 ? 23.625 21.797 7.836 1 95.25 230 THR A O 1
ATOM 1840 N N . PRO A 1 231 ? 22.703 22.172 9.773 1 95 231 PRO A N 1
ATOM 1841 C CA . PRO A 1 231 ? 21.406 22.109 9.109 1 95 231 PRO A CA 1
ATOM 1842 C C . PRO A 1 231 ? 21.141 23.312 8.203 1 95 231 PRO A C 1
ATOM 1844 O O . PRO A 1 231 ? 21.703 24.391 8.43 1 95 231 PRO A O 1
ATOM 1847 N N . ASP A 1 232 ? 20.453 23.109 7.18 1 95.25 232 ASP A N 1
ATOM 1848 C CA . ASP A 1 232 ? 20.062 24.125 6.203 1 95.25 232 ASP A CA 1
ATOM 1849 C C . ASP A 1 232 ? 18.562 24.469 6.324 1 95.25 232 ASP A C 1
ATOM 1851 O O . ASP A 1 232 ? 17.719 23.609 6.09 1 95.25 232 ASP A O 1
ATOM 1855 N N . ARG A 1 233 ? 18.203 25.672 6.645 1 94.88 233 ARG A N 1
ATOM 1856 C CA . ARG A 1 233 ? 16.828 26.094 6.812 1 94.88 233 ARG A CA 1
ATOM 1857 C C . ARG A 1 233 ? 16.016 25.891 5.527 1 94.88 233 ARG A C 1
ATOM 1859 O O . ARG A 1 233 ? 14.789 25.828 5.562 1 94.88 233 ARG A O 1
ATOM 1866 N N . ARG A 1 234 ? 16.766 25.812 4.434 1 95.31 234 ARG A N 1
ATOM 1867 C CA . ARG A 1 234 ? 16.094 25.562 3.16 1 95.31 234 ARG A CA 1
ATOM 1868 C C . ARG A 1 234 ? 15.398 24.203 3.156 1 95.31 234 ARG A C 1
ATOM 1870 O O . ARG A 1 234 ? 14.508 23.953 2.34 1 95.31 234 ARG A O 1
ATOM 1877 N N . ASP A 1 235 ? 15.766 23.312 4.109 1 96.44 235 ASP A N 1
ATOM 1878 C CA . ASP A 1 235 ? 15.195 21.969 4.16 1 96.44 235 ASP A CA 1
ATOM 1879 C C . ASP A 1 235 ? 13.938 21.938 5.023 1 96.44 235 ASP A C 1
ATOM 1881 O O . ASP A 1 235 ? 13.195 20.953 5.02 1 96.44 235 ASP A O 1
ATOM 1885 N N . TRP A 1 236 ? 13.695 23.016 5.727 1 96.56 236 TRP A N 1
ATOM 1886 C CA . TRP A 1 236 ? 12.586 23.078 6.672 1 96.56 236 TRP A CA 1
ATOM 1887 C C . TRP A 1 236 ? 11.258 23.281 5.949 1 96.56 236 TRP A C 1
ATOM 1889 O O . TRP A 1 236 ? 11.141 24.156 5.09 1 96.56 236 TRP A O 1
ATOM 1899 N N . ARG A 1 237 ? 10.289 22.344 6.172 1 97.25 237 ARG A N 1
ATOM 1900 C CA . ARG A 1 237 ? 8.922 22.484 5.664 1 97.25 237 ARG A CA 1
ATOM 1901 C C . ARG A 1 237 ? 8 23.078 6.723 1 97.25 237 ARG A C 1
ATOM 1903 O O . ARG A 1 237 ? 7.953 22.594 7.855 1 97.25 237 ARG A O 1
ATOM 1910 N N . LEU A 1 238 ? 7.324 24.094 6.352 1 96.12 238 LEU A N 1
ATOM 1911 C CA . LEU A 1 238 ? 6.277 24.656 7.191 1 96.12 238 LEU A CA 1
ATOM 1912 C C . LEU A 1 238 ? 4.898 24.422 6.578 1 96.12 238 LEU A C 1
ATOM 1914 O O . LEU A 1 238 ? 4.656 24.797 5.426 1 96.12 238 LEU A O 1
ATOM 1918 N N . VAL A 1 239 ? 4.051 23.75 7.312 1 96.19 239 VAL A N 1
ATOM 1919 C CA . VAL A 1 239 ? 2.678 23.516 6.879 1 96.19 239 VAL A CA 1
ATOM 1920 C C . VAL A 1 239 ? 1.774 24.641 7.387 1 96.19 239 VAL A C 1
ATOM 1922 O O . VAL A 1 239 ? 1.79 24.969 8.578 1 96.19 239 VAL A O 1
ATOM 1925 N N . ARG A 1 240 ? 0.996 25.234 6.492 1 95.94 240 ARG A N 1
ATOM 1926 C CA . ARG A 1 240 ? 0.137 26.359 6.848 1 95.94 240 ARG A CA 1
ATOM 1927 C C . ARG A 1 240 ? -1.227 26.25 6.176 1 95.94 240 ARG A C 1
ATOM 1929 O O . ARG A 1 240 ? -1.33 25.75 5.055 1 95.94 240 ARG A O 1
ATOM 1936 N N . GLU A 1 241 ? -2.258 26.734 6.914 1 97.38 241 GLU A N 1
ATOM 1937 C CA . GLU A 1 241 ? -3.541 27.016 6.281 1 97.38 241 GLU A CA 1
ATOM 1938 C C . GLU A 1 241 ? -3.467 28.281 5.426 1 97.38 241 GLU A C 1
ATOM 1940 O O . GLU A 1 241 ? -3.246 29.375 5.941 1 97.38 241 GLU A O 1
ATOM 1945 N N . VAL A 1 242 ? -3.604 28.078 4.156 1 98.44 242 VAL A N 1
ATOM 1946 C CA . VAL A 1 242 ? -3.51 29.203 3.232 1 98.44 242 VAL A CA 1
ATOM 1947 C C . VAL A 1 242 ? -4.703 29.188 2.279 1 98.44 242 VAL A C 1
ATOM 1949 O O . VAL A 1 242 ? -5.074 28.141 1.758 1 98.44 242 VAL A O 1
ATOM 1952 N N . LEU A 1 243 ? -5.34 30.281 2.064 1 98.81 243 LEU A N 1
ATOM 1953 C CA . LEU A 1 243 ? -6.375 30.453 1.05 1 98.81 243 LEU A CA 1
ATOM 1954 C C . LEU A 1 243 ? -6.297 31.844 0.416 1 98.81 243 LEU A C 1
ATOM 1956 O O . LEU A 1 243 ? -6.383 32.844 1.113 1 98.81 243 LEU A O 1
ATOM 1960 N N . VAL A 1 244 ? -6.109 31.891 -0.91 1 98.88 244 VAL A N 1
ATOM 1961 C CA . VAL A 1 244 ? -5.957 33.125 -1.674 1 98.88 244 VAL A CA 1
ATOM 1962 C C . VAL A 1 244 ? -7.172 33.312 -2.578 1 98.88 244 VAL A C 1
ATOM 1964 O O . VAL A 1 244 ? -7.668 32.375 -3.18 1 98.88 244 VAL A O 1
ATOM 1967 N N . ALA A 1 245 ? -7.652 34.5 -2.629 1 98.69 245 ALA A N 1
ATOM 1968 C CA . ALA A 1 245 ? -8.719 34.875 -3.551 1 98.69 245 ALA A CA 1
ATOM 1969 C C . ALA A 1 245 ? -8.492 36.281 -4.086 1 98.69 245 ALA A C 1
ATOM 1971 O O . ALA A 1 245 ? -7.449 36.906 -3.822 1 98.69 245 ALA A O 1
ATOM 1972 N N . GLU A 1 246 ? -9.383 36.781 -4.875 1 98.12 246 GLU A N 1
ATOM 1973 C CA . GLU A 1 246 ? -9.242 38.062 -5.512 1 98.12 246 GLU A CA 1
ATOM 1974 C C . GLU A 1 246 ? -9.219 39.188 -4.473 1 98.12 246 GLU A C 1
ATOM 1976 O O . GLU A 1 246 ? -8.539 40.219 -4.652 1 98.12 246 GLU A O 1
ATOM 1981 N N . THR A 1 247 ? -10.023 39.031 -3.434 1 98.62 247 THR A N 1
ATOM 1982 C CA . THR A 1 247 ? -10.07 40.031 -2.363 1 98.62 247 THR A CA 1
ATOM 1983 C C . THR A 1 247 ? -9.945 39.344 -1 1 98.62 247 THR A C 1
ATOM 1985 O O . THR A 1 247 ? -10.195 38.156 -0.867 1 98.62 247 THR A O 1
ATOM 1988 N N . ASP A 1 248 ? -9.531 40.188 -0.037 1 98.62 248 ASP A N 1
ATOM 1989 C CA . ASP A 1 248 ? -9.453 39.688 1.333 1 98.62 248 ASP A CA 1
ATOM 1990 C C . ASP A 1 248 ? -10.805 39.188 1.806 1 98.62 248 ASP A C 1
ATOM 1992 O O . ASP A 1 248 ? -10.875 38.125 2.469 1 98.62 248 ASP A O 1
ATOM 1996 N N . GLU A 1 249 ? -11.859 39.875 1.438 1 98.5 249 GLU A N 1
ATOM 1997 C CA . GLU A 1 249 ? -13.195 39.5 1.864 1 98.5 249 GLU A CA 1
ATOM 1998 C C . GLU A 1 249 ? -13.609 38.156 1.267 1 98.5 249 GLU A C 1
ATOM 2000 O O . GLU A 1 249 ? -14.211 37.312 1.948 1 98.5 249 GLU A O 1
ATOM 2005 N N . GLN A 1 250 ? -13.359 37.969 0.019 1 98.5 250 GLN A N 1
ATOM 2006 C CA . GLN A 1 250 ? -13.688 36.719 -0.643 1 98.5 250 GLN A CA 1
ATOM 2007 C C . GLN A 1 250 ? -12.906 35.562 -0.04 1 98.5 250 GLN A C 1
ATOM 2009 O O . GLN A 1 250 ? -13.461 34.469 0.182 1 98.5 250 GLN A O 1
ATOM 2014 N N . ALA A 1 251 ? -11.633 35.75 0.165 1 98.81 251 ALA A N 1
ATOM 2015 C CA . ALA A 1 251 ? -10.797 34.719 0.769 1 98.81 251 ALA A CA 1
ATOM 2016 C C . ALA A 1 251 ? -11.328 34.312 2.141 1 98.81 251 ALA A C 1
ATOM 2018 O O . ALA A 1 251 ? -11.383 33.125 2.465 1 98.81 251 ALA A O 1
ATOM 2019 N N . PHE A 1 252 ? -11.695 35.344 2.891 1 98.62 252 PHE A N 1
ATOM 2020 C CA . PHE A 1 252 ? -12.242 35.094 4.223 1 98.62 252 PHE A CA 1
ATOM 2021 C C . PHE A 1 252 ? -13.492 34.219 4.145 1 98.62 252 PHE A C 1
ATOM 2023 O O . PHE A 1 252 ? -13.633 33.25 4.891 1 98.62 252 PHE A O 1
ATOM 2030 N N . ARG A 1 253 ? -14.383 34.531 3.254 1 98.31 253 ARG A N 1
ATOM 2031 C CA . ARG A 1 253 ? -15.625 33.781 3.1 1 98.31 253 ARG A CA 1
ATOM 2032 C C . ARG A 1 253 ? -15.344 32.344 2.664 1 98.31 253 ARG A C 1
ATOM 2034 O O . ARG A 1 253 ? -15.953 31.406 3.182 1 98.31 253 ARG A O 1
ATOM 2041 N N . TYR A 1 254 ? -14.453 32.188 1.735 1 98.12 254 TYR A N 1
ATOM 2042 C CA . TYR A 1 254 ? -14.117 30.859 1.256 1 98.12 254 TYR A CA 1
ATOM 2043 C C . TYR A 1 254 ? -13.484 30.031 2.361 1 98.12 254 TYR A C 1
ATOM 2045 O O . TYR A 1 254 ? -13.703 28.812 2.439 1 98.12 254 TYR A O 1
ATOM 2053 N N . ALA A 1 255 ? -12.688 30.656 3.227 1 98.44 255 ALA A N 1
ATOM 2054 C CA . ALA A 1 255 ? -12.008 29.953 4.312 1 98.44 255 ALA A CA 1
ATOM 2055 C C . ALA A 1 255 ? -12.992 29.578 5.422 1 98.44 255 ALA A C 1
ATOM 2057 O O . ALA A 1 255 ? -13.047 28.422 5.855 1 98.44 255 ALA A O 1
ATOM 2058 N N . VAL A 1 256 ? -13.82 30.531 5.812 1 98.56 256 VAL A N 1
ATOM 2059 C CA . VAL A 1 256 ? -14.656 30.375 6.996 1 98.56 256 VAL A CA 1
ATOM 2060 C C . VAL A 1 256 ? -15.914 29.594 6.645 1 98.56 256 VAL A C 1
ATOM 2062 O O . VAL A 1 256 ? -16.328 28.688 7.383 1 98.56 256 VAL A O 1
ATOM 2065 N N . ASP A 1 257 ? -16.531 29.906 5.48 1 97.94 257 ASP A N 1
ATOM 2066 C CA . ASP A 1 257 ? -17.797 29.281 5.098 1 97.94 257 ASP A CA 1
ATOM 2067 C C . ASP A 1 257 ? -17.562 27.984 4.328 1 97.94 257 ASP A C 1
ATOM 2069 O O . ASP A 1 257 ? -18.484 27.188 4.164 1 97.94 257 ASP A O 1
ATOM 2073 N N . GLY A 1 258 ? -16.375 27.75 3.848 1 97 258 GLY A N 1
ATOM 2074 C CA . GLY A 1 258 ? -16.031 26.547 3.115 1 97 258 GLY A CA 1
ATOM 2075 C C . GLY A 1 258 ? -15.633 25.391 4.02 1 97 258 GLY A C 1
ATOM 2076 O O . GLY A 1 258 ? -15.828 25.453 5.234 1 97 258 GLY A O 1
ATOM 2077 N N . THR A 1 259 ? -15.078 24.391 3.443 1 96.94 259 THR A N 1
ATOM 2078 C CA . THR A 1 259 ? -14.773 23.156 4.16 1 96.94 259 THR A CA 1
ATOM 2079 C C . THR A 1 259 ? -13.641 23.375 5.16 1 96.94 259 THR A C 1
ATOM 2081 O O . THR A 1 259 ? -13.578 22.703 6.191 1 96.94 259 THR A O 1
ATOM 2084 N N . MET A 1 260 ? -12.727 24.312 4.867 1 97.81 260 MET A N 1
ATOM 2085 C CA . MET A 1 260 ? -11.711 24.656 5.859 1 97.81 260 MET A CA 1
ATOM 2086 C C . MET A 1 260 ? -12.352 25.062 7.18 1 97.81 260 MET A C 1
ATOM 2088 O O . MET A 1 260 ? -12.008 24.531 8.234 1 97.81 260 MET A O 1
ATOM 2092 N N . GLY A 1 261 ? -13.281 25.984 7.102 1 98.19 261 GLY A N 1
ATOM 2093 C CA . GLY A 1 261 ? -14 26.406 8.297 1 98.19 261 GLY A CA 1
ATOM 2094 C C . GLY A 1 261 ? -14.797 25.297 8.938 1 98.19 261 GLY A C 1
ATOM 2095 O O . GLY A 1 261 ? -14.82 25.172 10.172 1 98.19 261 GLY A O 1
ATOM 2096 N N . ARG A 1 262 ? -15.453 24.5 8.164 1 98.19 262 ARG A N 1
ATOM 2097 C CA . ARG A 1 262 ? -16.219 23.375 8.688 1 98.19 262 ARG A CA 1
ATOM 2098 C C . ARG A 1 262 ? -15.336 22.391 9.438 1 98.19 262 ARG A C 1
ATOM 2100 O O . ARG A 1 262 ? -15.68 21.938 10.523 1 98.19 262 ARG A O 1
ATOM 2107 N N . ALA A 1 263 ? -14.211 22.031 8.828 1 98 263 ALA A N 1
ATOM 2108 C CA . ALA A 1 263 ? -13.266 21.125 9.469 1 98 263 ALA A CA 1
ATOM 2109 C C . ALA A 1 263 ? -12.789 21.672 10.812 1 98 263 ALA A C 1
ATOM 2111 O O . ALA A 1 263 ? -12.68 20.938 11.789 1 98 263 ALA A O 1
ATOM 2112 N N . MET A 1 264 ? -12.5 23.016 10.82 1 97.5 264 MET A N 1
ATOM 2113 C CA . MET A 1 264 ? -12.086 23.641 12.07 1 97.5 264 MET A CA 1
ATOM 2114 C C . MET A 1 264 ? -13.195 23.578 13.109 1 97.5 264 MET A C 1
ATOM 2116 O O . MET A 1 264 ? -12.945 23.234 14.266 1 97.5 264 MET A O 1
ATOM 2120 N N . ARG A 1 265 ? -14.391 23.812 12.703 1 97.75 265 ARG A N 1
ATOM 2121 C CA . ARG A 1 265 ? -15.523 23.906 13.609 1 97.75 265 ARG A CA 1
ATOM 2122 C C . ARG A 1 265 ? -15.914 22.531 14.148 1 97.75 265 ARG A C 1
ATOM 2124 O O . ARG A 1 265 ? -16.266 22.391 15.32 1 97.75 265 ARG A O 1
ATOM 2131 N N . GLU A 1 266 ? -15.867 21.531 13.305 1 97.75 266 GLU A N 1
ATOM 2132 C CA . GLU A 1 266 ? -16.5 20.25 13.641 1 97.75 266 GLU A CA 1
ATOM 2133 C C . GLU A 1 266 ? -15.461 19.234 14.117 1 97.75 266 GLU A C 1
ATOM 2135 O O . GLU A 1 266 ? -15.805 18.25 14.766 1 97.75 266 GLU A O 1
ATOM 2140 N N . TYR A 1 267 ? -14.25 19.469 13.844 1 97.5 267 TYR A N 1
ATOM 2141 C CA . TYR A 1 267 ? -13.258 18.438 14.102 1 97.5 267 TYR A CA 1
ATOM 2142 C C . TYR A 1 267 ? -12.055 19.016 14.852 1 97.5 267 TYR A C 1
ATOM 2144 O O . TYR A 1 267 ? -11.859 18.719 16.031 1 97.5 267 TYR A O 1
ATOM 2152 N N . VAL A 1 268 ? -11.242 19.922 14.242 1 96.81 268 VAL A N 1
ATOM 2153 C CA . VAL A 1 268 ? -9.93 20.312 14.75 1 96.81 268 VAL A CA 1
ATOM 2154 C C . VAL A 1 268 ? -10.078 21.031 16.094 1 96.81 268 VAL A C 1
ATOM 2156 O O . VAL A 1 268 ? -9.492 20.625 17.094 1 96.81 268 VAL A O 1
ATOM 2159 N N . LEU A 1 269 ? -10.898 22.078 16.141 1 97.19 269 LEU A N 1
ATOM 2160 C CA . LEU A 1 269 ? -10.992 22.891 17.344 1 97.19 269 LEU A CA 1
ATOM 2161 C C . LEU A 1 269 ? -11.602 22.094 18.484 1 97.19 269 LEU A C 1
ATOM 2163 O O . LEU A 1 269 ? -11.117 22.156 19.625 1 97.19 269 LEU A O 1
ATOM 2167 N N . PRO A 1 270 ? -12.695 21.297 18.219 1 97 270 PRO A N 1
ATOM 2168 C CA . PRO A 1 270 ? -13.18 20.438 19.297 1 97 270 PRO A CA 1
ATOM 2169 C C . PRO A 1 270 ? -12.117 19.484 19.828 1 97 270 PRO A C 1
ATOM 2171 O O . PRO A 1 270 ? -11.992 19.297 21.047 1 97 270 PRO A O 1
ATOM 2174 N N . THR A 1 271 ? -11.344 18.844 19 1 95.75 271 THR A N 1
ATOM 2175 C CA . THR A 1 271 ? -10.273 17.938 19.406 1 95.75 271 THR A CA 1
ATOM 2176 C C . THR A 1 271 ? -9.227 18.688 20.234 1 95.75 271 THR A C 1
ATOM 2178 O O . THR A 1 271 ? -8.828 18.219 21.297 1 95.75 271 THR A O 1
ATOM 2181 N N . PHE A 1 272 ? -8.812 19.859 19.75 1 94.62 272 PHE A N 1
ATOM 2182 C CA . PHE A 1 272 ? -7.793 20.641 20.422 1 94.62 272 PHE A CA 1
ATOM 2183 C C . PHE A 1 272 ? -8.281 21.094 21.797 1 94.62 272 PHE A C 1
ATOM 2185 O O . PHE A 1 272 ? -7.508 21.125 22.75 1 94.62 272 PHE A O 1
ATOM 2192 N N . ARG A 1 273 ? -9.484 21.438 21.859 1 94.94 273 ARG A N 1
ATOM 2193 C CA . ARG A 1 273 ? -10.055 21.828 23.156 1 94.94 273 ARG A CA 1
ATOM 2194 C C . ARG A 1 273 ? -10.023 20.672 24.141 1 94.94 273 ARG A C 1
ATOM 2196 O O . ARG A 1 273 ? -9.633 20.844 25.297 1 94.94 273 ARG A O 1
ATOM 2203 N N . MET A 1 274 ? -10.414 19.516 23.672 1 93.94 274 MET A N 1
ATOM 2204 C CA . MET A 1 274 ? -10.453 18.328 24.531 1 93.94 274 MET A CA 1
ATOM 2205 C C . MET A 1 274 ? -9.055 17.953 25 1 93.94 274 MET A C 1
ATOM 2207 O O . MET A 1 274 ? -8.875 17.453 26.109 1 93.94 274 MET A O 1
ATOM 2211 N N . PHE A 1 275 ? -8.07 18.234 24.156 1 92.25 275 PHE A N 1
ATOM 2212 C CA . PHE A 1 275 ? -6.699 17.828 24.484 1 92.25 275 PHE A CA 1
ATOM 2213 C C . PHE A 1 275 ? -5.957 18.969 25.172 1 92.25 275 PHE A C 1
ATOM 2215 O O . PHE A 1 275 ? -4.785 18.812 25.531 1 92.25 275 PHE A O 1
ATOM 2222 N N . GLY A 1 276 ? -6.617 20.062 25.422 1 90.94 276 GLY A N 1
ATOM 2223 C CA . GLY A 1 276 ? -5.984 21.219 26.047 1 90.94 276 GLY A CA 1
ATOM 2224 C C . GLY A 1 276 ? -4.922 21.859 25.188 1 90.94 276 GLY A C 1
ATOM 2225 O O . GLY A 1 276 ? -3.92 22.359 25.688 1 90.94 276 GLY A O 1
ATOM 2226 N N . MET A 1 277 ? -5.133 21.875 23.844 1 90.69 277 MET A N 1
ATOM 2227 C CA . MET A 1 277 ? -4.102 22.328 22.922 1 90.69 277 MET A CA 1
ATOM 2228 C C . MET A 1 277 ? -4.543 23.578 22.172 1 90.69 277 MET A C 1
ATOM 2230 O O . MET A 1 277 ? -3.84 24.062 21.281 1 90.69 277 MET A O 1
ATOM 2234 N N . THR A 1 278 ? -5.656 24.203 22.594 1 93.75 278 THR A N 1
ATOM 2235 C CA . THR A 1 278 ? -6.195 25.375 21.906 1 93.75 278 THR A CA 1
ATOM 2236 C C . THR A 1 278 ? -5.199 26.531 21.953 1 93.75 278 THR A C 1
ATOM 2238 O O . THR A 1 278 ? -5.168 27.359 21.031 1 93.75 278 THR A O 1
ATOM 2241 N N . LYS A 1 279 ? -4.383 26.578 22.938 1 90.19 279 LYS A N 1
ATOM 2242 C CA . LYS A 1 279 ? -3.418 27.641 23.141 1 90.19 279 LYS A CA 1
ATOM 2243 C C . LYS A 1 279 ? -2.484 27.781 21.938 1 90.19 279 LYS A C 1
ATOM 2245 O O . LYS A 1 279 ? -2.01 28.891 21.641 1 90.19 279 LYS A O 1
ATOM 2250 N N . PHE A 1 280 ? -2.283 26.75 21.25 1 89.38 280 PHE A N 1
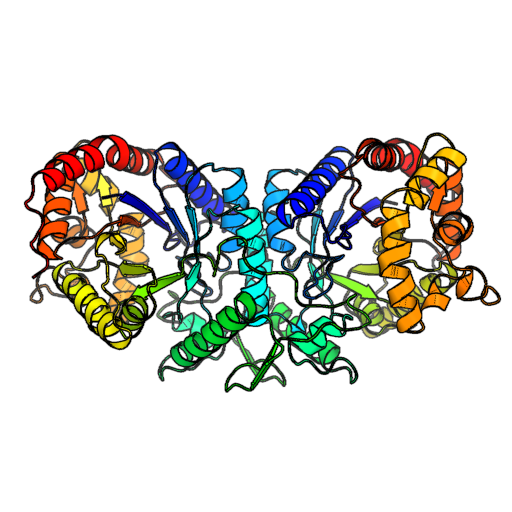ATOM 2251 C CA . PHE A 1 280 ? -1.327 26.75 20.141 1 89.38 280 PHE A CA 1
ATOM 2252 C C . PHE A 1 280 ? -1.892 27.5 18.938 1 89.38 280 PHE A C 1
ATOM 2254 O O . PHE A 1 280 ? -1.143 27.922 18.062 1 89.38 280 PHE A O 1
ATOM 2261 N N . TYR A 1 281 ? -3.188 27.766 18.906 1 92.06 281 TYR A N 1
ATOM 2262 C CA . TYR A 1 281 ? -3.811 28.484 17.797 1 92.06 281 TYR A CA 1
ATOM 2263 C C . TYR A 1 281 ? -3.959 29.953 18.125 1 92.06 281 TYR A C 1
ATOM 2265 O O . TYR A 1 281 ? -4.344 30.766 17.266 1 92.06 281 TYR A O 1
ATOM 2273 N N . LYS A 1 282 ? -3.664 30.297 19.344 1 93 282 LYS A N 1
ATOM 2274 C CA . LYS A 1 282 ? -3.902 31.672 19.781 1 93 282 LYS A CA 1
ATOM 2275 C C . LYS A 1 282 ? -2.773 32.594 19.328 1 93 282 LYS A C 1
ATOM 2277 O O . LYS A 1 282 ? -1.598 32.281 19.547 1 93 282 LYS A O 1
ATOM 2282 N N . HIS A 1 283 ? -3.1 33.688 18.719 1 89 283 HIS A N 1
ATOM 2283 C CA . HIS A 1 283 ? -2.109 34.719 18.359 1 89 283 HIS A CA 1
ATOM 2284 C C . HIS A 1 283 ? -1.628 35.469 19.594 1 89 283 HIS A C 1
ATOM 2286 O O . HIS A 1 283 ? -0.574 36.125 19.562 1 89 283 HIS A O 1
ATOM 2292 N N . ASN A 1 284 ? -2.461 35.469 20.562 1 88.75 284 ASN A N 1
ATOM 2293 C CA . ASN A 1 284 ? -2.236 36.062 21.859 1 88.75 284 ASN A CA 1
ATOM 2294 C C . ASN A 1 284 ? -2.746 35.156 22.984 1 88.75 284 ASN A C 1
ATOM 2296 O O . ASN A 1 284 ? -3.904 34.75 22.984 1 88.75 284 ASN A O 1
ATOM 2300 N N . PRO A 1 285 ? -1.922 34.906 23.953 1 89.69 285 PRO A N 1
ATOM 2301 C CA . PRO A 1 285 ? -2.301 33.969 25 1 89.69 285 PRO A CA 1
ATOM 2302 C C . PRO A 1 285 ? -3.525 34.438 25.797 1 89.69 285 PRO A C 1
ATOM 2304 O O . PRO A 1 285 ? -4.176 33.625 26.453 1 89.69 285 PRO A O 1
ATOM 2307 N N . SER A 1 286 ? -3.838 35.688 25.766 1 93.62 286 SER A N 1
ATOM 2308 C CA . SER A 1 286 ? -4.938 36.25 26.562 1 93.62 286 SER A CA 1
ATOM 2309 C C . SER A 1 286 ? -6.285 35.938 25.922 1 93.62 286 SER A C 1
ATOM 2311 O O . SER A 1 286 ? -7.332 36.062 26.562 1 93.62 286 SER A O 1
ATOM 2313 N N . VAL A 1 287 ? -6.293 35.469 24.703 1 94.94 287 VAL A N 1
ATOM 2314 C CA . VAL A 1 287 ? -7.539 35.156 24.016 1 94.94 287 VAL A CA 1
ATOM 2315 C C . VAL A 1 287 ? -8.203 33.938 24.688 1 94.94 287 VAL A C 1
ATOM 2317 O O . VAL A 1 287 ? -7.578 32.906 24.859 1 94.94 287 VAL A O 1
ATOM 2320 N N . PRO A 1 288 ? -9.445 34.094 25.125 1 95.81 288 PRO A N 1
ATOM 2321 C CA . PRO A 1 288 ? -10.148 32.938 25.688 1 95.81 288 PRO A CA 1
ATOM 2322 C C . PRO A 1 288 ? -10.32 31.797 24.672 1 95.81 288 PRO A C 1
ATOM 2324 O O . PRO A 1 288 ? -10.539 32.062 23.484 1 95.81 288 PRO A O 1
ATOM 2327 N N . ASP A 1 289 ? -10.281 30.562 25.172 1 94.62 289 ASP A N 1
ATOM 2328 C CA . ASP A 1 289 ? -10.367 29.391 24.312 1 94.62 289 ASP A CA 1
ATOM 2329 C C . ASP A 1 289 ? -11.641 29.406 23.469 1 94.62 289 ASP A C 1
ATOM 2331 O O . ASP A 1 289 ? -11.625 29.016 22.297 1 94.62 289 ASP A O 1
ATOM 2335 N N . ASP A 1 290 ? -12.781 29.828 24 1 94.31 290 ASP A N 1
ATOM 2336 C CA . ASP A 1 290 ? -14.078 29.781 23.344 1 94.31 290 ASP A CA 1
ATOM 2337 C C . ASP A 1 290 ? -14.156 30.812 22.219 1 94.31 290 ASP A C 1
ATOM 2339 O O . ASP A 1 290 ? -15.062 30.766 21.375 1 94.31 290 ASP A O 1
ATOM 2343 N N . GLU A 1 291 ? -13.172 31.734 22.172 1 96.44 291 GLU A N 1
ATOM 2344 C CA . GLU A 1 291 ? -13.148 32.75 21.109 1 96.44 291 GLU A CA 1
ATOM 2345 C C . GLU A 1 291 ? -12.305 32.281 19.922 1 96.44 291 GLU A C 1
ATOM 2347 O O . GLU A 1 291 ? -12.305 32.938 18.875 1 96.44 291 GLU A O 1
ATOM 2352 N N . VAL A 1 292 ? -11.617 31.266 20.125 1 97.25 292 VAL A N 1
ATOM 2353 C CA . VAL A 1 292 ? -10.867 30.703 19.016 1 97.25 292 VAL A CA 1
ATOM 2354 C C . VAL A 1 292 ? -11.82 29.969 18.078 1 97.25 292 VAL A C 1
ATOM 2356 O O . VAL A 1 292 ? -12.094 28.781 18.266 1 97.25 292 VAL A O 1
ATOM 2359 N N . THR A 1 293 ? -12.367 30.656 17.094 1 97.88 293 THR A N 1
ATOM 2360 C CA . THR A 1 293 ? -13.305 30.172 16.078 1 97.88 293 THR A CA 1
ATOM 2361 C C . THR A 1 293 ? -12.656 30.172 14.695 1 97.88 293 THR A C 1
ATOM 2363 O O . THR A 1 293 ? -11.547 30.688 14.523 1 97.88 293 THR A O 1
ATOM 2366 N N . PRO A 1 294 ? -13.32 29.562 13.711 1 97.88 294 PRO A N 1
ATOM 2367 C CA . PRO A 1 294 ? -12.781 29.656 12.352 1 97.88 294 PRO A CA 1
ATOM 2368 C C . PRO A 1 294 ? -12.602 31.109 11.891 1 97.88 294 PRO A C 1
ATOM 2370 O O . PRO A 1 294 ? -11.641 31.406 11.18 1 97.88 294 PRO A O 1
ATOM 2373 N N . GLU A 1 295 ? -13.547 31.953 12.305 1 98.19 295 GLU A N 1
ATOM 2374 C CA . GLU A 1 295 ? -13.43 33.375 11.977 1 98.19 295 GLU A CA 1
ATOM 2375 C C . GLU A 1 295 ? -12.18 34 12.602 1 98.19 295 GLU A C 1
ATOM 2377 O O . GLU A 1 295 ? -11.43 34.688 11.93 1 98.19 295 GLU A O 1
ATOM 2382 N N . TYR A 1 296 ? -12.008 33.688 13.883 1 97.5 296 TYR A N 1
ATOM 2383 C CA . TYR A 1 296 ? -10.82 34.156 14.594 1 97.5 296 TYR A CA 1
ATOM 2384 C C . TYR A 1 296 ? -9.547 33.688 13.898 1 97.5 296 TYR A C 1
ATOM 2386 O O . TYR A 1 296 ? -8.617 34.469 13.695 1 97.5 296 TYR A O 1
ATOM 2394 N N . LEU A 1 297 ? -9.477 32.438 13.555 1 97.12 297 LEU A N 1
ATOM 2395 C CA . LEU A 1 297 ? -8.289 31.828 12.945 1 97.12 297 LEU A CA 1
ATOM 2396 C C . LEU A 1 297 ? -8.008 32.469 11.586 1 97.12 297 LEU A C 1
ATOM 2398 O O . LEU A 1 297 ? -6.855 32.75 11.266 1 97.12 297 LEU A O 1
ATOM 2402 N N . ALA A 1 298 ? -9.047 32.625 10.742 1 97.44 298 ALA A N 1
ATOM 2403 C CA . ALA A 1 298 ? -8.891 33.219 9.422 1 97.44 298 ALA A CA 1
ATOM 2404 C C . ALA A 1 298 ? -8.344 34.656 9.516 1 97.44 298 ALA A C 1
ATOM 2406 O O . ALA A 1 298 ? -7.594 35.094 8.648 1 97.44 298 ALA A O 1
ATOM 2407 N N . GLU A 1 299 ? -8.664 35.312 10.602 1 95.88 299 GLU A N 1
ATOM 2408 C CA . GLU A 1 299 ? -8.289 36.719 10.766 1 95.88 299 GLU A CA 1
ATOM 2409 C C . GLU A 1 299 ? -6.898 36.844 11.383 1 95.88 299 GLU A C 1
ATOM 2411 O O . GLU A 1 299 ? -6.137 37.75 11.016 1 95.88 299 GLU A O 1
ATOM 2416 N N . ASN A 1 300 ? -6.59 35.906 12.289 1 94.06 300 ASN A N 1
ATOM 2417 C CA . ASN A 1 300 ? -5.445 36.188 13.148 1 94.06 300 ASN A CA 1
ATOM 2418 C C . ASN A 1 300 ? -4.328 35.188 12.961 1 94.06 300 ASN A C 1
ATOM 2420 O O . ASN A 1 300 ? -3.174 35.438 13.297 1 94.06 300 ASN A O 1
ATOM 2424 N N . THR A 1 301 ? -4.699 34.031 12.531 1 94 301 THR A N 1
ATOM 2425 C CA . THR A 1 301 ? -3.736 32.938 12.602 1 94 301 THR A CA 1
ATOM 2426 C C . THR A 1 301 ? -3.434 32.406 11.203 1 94 301 THR A C 1
ATOM 2428 O O . THR A 1 301 ? -2.27 32.25 10.828 1 94 301 THR A O 1
ATOM 2431 N N . PHE A 1 302 ? -4.449 32.156 10.367 1 96.75 302 PHE A N 1
ATOM 2432 C CA . PHE A 1 302 ? -4.281 31.547 9.047 1 96.75 302 PHE A CA 1
ATOM 2433 C C . PHE A 1 302 ? -3.744 32.594 8.055 1 96.75 302 PHE A C 1
ATOM 2435 O O . PHE A 1 302 ? -3.754 33.781 8.336 1 96.75 302 PHE A O 1
ATOM 2442 N N . VAL A 1 303 ? -3.174 32.094 7 1 98 303 VAL A N 1
ATOM 2443 C CA . VAL A 1 303 ? -2.717 32.938 5.906 1 98 303 VAL A CA 1
ATOM 2444 C C . VAL A 1 303 ? -3.805 33.031 4.84 1 98 303 VAL A C 1
ATOM 2446 O O . VAL A 1 303 ? -3.746 32.344 3.82 1 98 303 VAL A O 1
ATOM 2449 N N . VAL A 1 304 ? -4.785 33.906 5.027 1 98.56 304 VAL A N 1
ATOM 2450 C CA . VAL A 1 304 ? -5.984 34.031 4.207 1 98.56 304 VAL A CA 1
ATOM 2451 C C . VAL A 1 304 ? -6.098 35.469 3.695 1 98.56 304 VAL A C 1
ATOM 2453 O O . VAL A 1 304 ? -5.992 36.438 4.473 1 98.56 304 VAL A O 1
ATOM 2456 N N . GLY A 1 305 ? -6.281 35.625 2.359 1 98.88 305 GLY A N 1
ATOM 2457 C CA . GLY A 1 305 ? -6.453 36.969 1.835 1 98.88 305 GLY A CA 1
ATOM 2458 C C . GLY A 1 305 ? -6.215 37.062 0.34 1 98.88 305 GLY A C 1
ATOM 2459 O O . GLY A 1 305 ? -6.184 36.031 -0.354 1 98.88 305 GLY A O 1
ATOM 2460 N N . SER A 1 306 ? -6.191 38.344 -0.136 1 98.81 306 SER A N 1
ATOM 2461 C CA . SER A 1 306 ? -5.766 38.625 -1.504 1 98.81 306 SER A CA 1
ATOM 2462 C C . SER A 1 306 ? -4.305 38.25 -1.716 1 98.81 306 SER A C 1
ATOM 2464 O O . SER A 1 306 ? -3.598 37.906 -0.761 1 98.81 306 SER A O 1
ATOM 2466 N N . VAL A 1 307 ? -3.879 38.312 -2.98 1 98.81 307 VAL A N 1
ATOM 2467 C CA . VAL A 1 307 ? -2.504 37.969 -3.332 1 98.81 307 VAL A CA 1
ATOM 2468 C C . VAL A 1 307 ? -1.537 38.812 -2.5 1 98.81 307 VAL A C 1
ATOM 2470 O O . VAL A 1 307 ? -0.62 38.281 -1.874 1 98.81 307 VAL A O 1
ATOM 2473 N N . GLN A 1 308 ? -1.764 40.094 -2.426 1 98.56 308 GLN A N 1
ATOM 2474 C CA . GLN A 1 308 ? -0.871 41 -1.696 1 98.56 308 GLN A CA 1
ATOM 2475 C C . GLN A 1 308 ? -0.868 40.656 -0.205 1 98.56 308 GLN A C 1
ATOM 2477 O O . GLN A 1 308 ? 0.191 40.625 0.424 1 98.56 308 GLN A O 1
ATOM 2482 N N . THR A 1 309 ? -2.025 40.469 0.329 1 98.75 309 THR A N 1
ATOM 2483 C CA . THR A 1 309 ? -2.156 40.156 1.746 1 98.75 309 THR A CA 1
ATOM 2484 C C . THR A 1 309 ? -1.393 38.875 2.086 1 98.75 309 THR A C 1
ATOM 2486 O O . THR A 1 309 ? -0.674 38.812 3.086 1 98.75 309 THR A O 1
ATOM 2489 N N . VAL A 1 310 ? -1.529 37.844 1.303 1 98.88 310 VAL A N 1
ATOM 2490 C CA . VAL A 1 310 ? -0.886 36.562 1.552 1 98.88 310 VAL A CA 1
ATOM 2491 C C . VAL A 1 310 ? 0.628 36.688 1.404 1 98.88 310 VAL A C 1
ATOM 2493 O O . VAL A 1 310 ? 1.39 36.156 2.199 1 98.88 310 VAL A O 1
ATOM 2496 N N . VAL A 1 311 ? 1.101 37.438 0.382 1 98.75 311 VAL A N 1
ATOM 2497 C CA . VAL A 1 311 ? 2.529 37.719 0.239 1 98.75 311 VAL A CA 1
ATOM 2498 C C . VAL A 1 311 ? 3.068 38.344 1.515 1 98.75 311 VAL A C 1
ATOM 2500 O O . VAL A 1 311 ? 4.098 37.938 2.045 1 98.75 311 VAL A O 1
ATOM 2503 N N . ASP A 1 312 ? 2.357 39.344 2.012 1 98.56 312 ASP A N 1
ATOM 2504 C CA . ASP A 1 312 ? 2.779 40.062 3.211 1 98.56 312 ASP A CA 1
ATOM 2505 C C . ASP A 1 312 ? 2.832 39.125 4.418 1 98.56 312 ASP A C 1
ATOM 2507 O O . ASP A 1 312 ? 3.791 39.156 5.191 1 98.56 312 ASP A O 1
ATOM 2511 N N . LYS A 1 313 ? 1.828 38.344 4.598 1 97.62 313 LYS A N 1
ATOM 2512 C CA . LYS A 1 313 ? 1.75 37.438 5.734 1 97.62 313 LYS A CA 1
ATOM 2513 C C . LYS A 1 313 ? 2.854 36.406 5.676 1 97.62 313 LYS A C 1
ATOM 2515 O O . LYS A 1 313 ? 3.457 36.062 6.695 1 97.62 313 LYS A O 1
ATOM 2520 N N . LEU A 1 314 ? 3.092 35.812 4.516 1 98 314 LEU A N 1
ATOM 2521 C CA . LEU A 1 314 ? 4.117 34.781 4.367 1 98 314 LEU A CA 1
ATOM 2522 C C . LEU A 1 314 ? 5.508 35.375 4.574 1 98 314 LEU A C 1
ATOM 2524 O O . LEU A 1 314 ? 6.387 34.719 5.145 1 98 314 LEU A O 1
ATOM 2528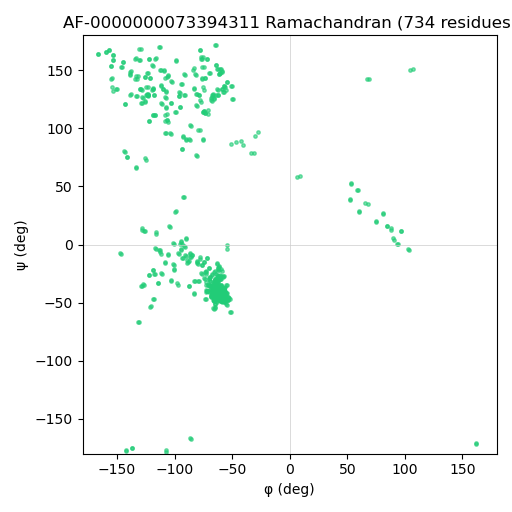 N N . GLU A 1 315 ? 5.715 36.594 4.023 1 97.56 315 GLU A N 1
ATOM 2529 C CA . GLU A 1 315 ? 6.984 37.25 4.281 1 97.56 315 GLU A CA 1
ATOM 2530 C C . GLU A 1 315 ? 7.199 37.469 5.777 1 97.56 315 GLU A C 1
ATOM 2532 O O . GLU A 1 315 ? 8.305 37.25 6.289 1 97.56 315 GLU A O 1
ATOM 2537 N N . ALA A 1 316 ? 6.156 37.938 6.48 1 95.56 316 ALA A N 1
ATOM 2538 C CA . ALA A 1 316 ? 6.238 38.125 7.926 1 95.56 316 ALA A CA 1
ATOM 2539 C C . ALA A 1 316 ? 6.586 36.812 8.633 1 95.56 316 ALA A C 1
ATOM 2541 O O . ALA A 1 316 ? 7.402 36.812 9.562 1 95.56 316 ALA A O 1
ATOM 2542 N N . THR A 1 317 ? 5.918 35.75 8.258 1 94.69 317 THR A N 1
ATOM 2543 C CA . THR A 1 317 ? 6.215 34.438 8.812 1 94.69 317 THR A CA 1
ATOM 2544 C C . THR A 1 317 ? 7.68 34.062 8.578 1 94.69 317 THR A C 1
ATOM 2546 O O . THR A 1 317 ? 8.367 33.625 9.5 1 94.69 317 THR A O 1
ATOM 2549 N N . TYR A 1 318 ? 8.133 34.219 7.34 1 96.06 318 TYR A N 1
ATOM 2550 C CA . TYR A 1 318 ? 9.508 33.938 6.965 1 96.06 318 TYR A CA 1
ATOM 2551 C C . TYR A 1 318 ? 10.484 34.656 7.875 1 96.06 318 TYR A C 1
ATOM 2553 O O . TYR A 1 318 ? 11.422 34.062 8.406 1 96.06 318 TYR A O 1
ATOM 2561 N N . ASP A 1 319 ? 10.234 35.938 8.109 1 95.19 319 ASP A N 1
ATOM 2562 C CA . ASP A 1 319 ? 11.102 36.781 8.938 1 95.19 319 ASP A CA 1
ATOM 2563 C C . ASP A 1 319 ? 11.055 36.344 10.398 1 95.19 319 ASP A C 1
ATOM 2565 O O . ASP A 1 319 ? 12.094 36.25 11.062 1 95.19 319 ASP A O 1
ATOM 2569 N N . GLN A 1 320 ? 9.898 36.062 10.82 1 92.56 320 GLN A N 1
ATOM 2570 C CA . GLN A 1 320 ? 9.703 35.719 12.227 1 92.56 320 GLN A CA 1
ATOM 2571 C C . GLN A 1 320 ? 10.422 34.438 12.578 1 92.56 320 GLN A C 1
ATOM 2573 O O . GLN A 1 320 ? 10.977 34.281 13.672 1 92.56 320 GLN A O 1
ATOM 2578 N N . VAL A 1 321 ? 10.453 33.438 11.734 1 92.94 321 VAL A N 1
ATOM 2579 C CA . VAL A 1 321 ? 11.023 32.156 12.07 1 92.94 321 VAL A CA 1
ATOM 2580 C C . VAL A 1 321 ? 12.477 32.094 11.609 1 92.94 321 VAL A C 1
ATOM 2582 O O . VAL A 1 321 ? 13.156 31.078 11.812 1 92.94 321 VAL A O 1
ATOM 2585 N N . GLY A 1 322 ? 12.961 33.062 10.961 1 92.88 322 GLY A N 1
ATOM 2586 C CA . GLY A 1 322 ? 14.352 33.125 10.539 1 92.88 322 GLY A CA 1
ATOM 2587 C C . GLY A 1 322 ? 14.602 32.469 9.203 1 92.88 322 GLY A C 1
ATOM 2588 O O . GLY A 1 322 ? 15.742 32.125 8.883 1 92.88 322 GLY A O 1
ATOM 2589 N N . GLY A 1 323 ? 13.523 32.219 8.516 1 94.75 323 GLY A N 1
ATOM 2590 C CA . GLY A 1 323 ? 13.633 31.609 7.195 1 94.75 323 GLY A CA 1
ATOM 2591 C C . GLY A 1 323 ? 13.266 30.141 7.172 1 94.75 323 GLY A C 1
ATOM 2592 O O . GLY A 1 323 ? 13.398 29.453 8.18 1 94.75 323 GLY A O 1
ATOM 2593 N N . PHE A 1 324 ? 12.766 29.656 6.078 1 95.75 324 PHE A N 1
ATOM 2594 C CA . PHE A 1 324 ? 12.477 28.25 5.785 1 95.75 324 PHE A CA 1
ATOM 2595 C C . PHE A 1 324 ? 12.391 28.016 4.281 1 95.75 324 PHE A C 1
ATOM 2597 O O . PHE A 1 324 ? 12.32 28.969 3.502 1 95.75 324 PHE A O 1
ATOM 2604 N N . GLY A 1 325 ? 12.43 26.766 3.861 1 97.12 325 GLY A N 1
ATOM 2605 C CA . GLY A 1 325 ? 12.656 26.484 2.453 1 97.12 325 GLY A CA 1
ATOM 2606 C C . GLY A 1 325 ? 11.398 26.094 1.707 1 97.12 325 GLY A C 1
ATOM 2607 O O . GLY A 1 325 ? 11.297 26.297 0.494 1 97.12 325 GLY A O 1
ATOM 2608 N N . HIS A 1 326 ? 10.453 25.453 2.371 1 98.19 326 HIS A N 1
ATOM 2609 C CA . HIS A 1 326 ? 9.273 24.938 1.695 1 98.19 326 HIS A CA 1
ATOM 2610 C C . HIS A 1 326 ? 8 25.312 2.453 1 98.19 326 HIS A C 1
ATOM 2612 O O . HIS A 1 326 ? 7.91 25.109 3.664 1 98.19 326 HIS A O 1
ATOM 2618 N N . LEU A 1 327 ? 7.062 25.891 1.75 1 98.38 327 LEU A N 1
ATOM 2619 C CA . LEU A 1 327 ? 5.707 26.109 2.252 1 98.38 327 LEU A CA 1
ATOM 2620 C C . LEU A 1 327 ? 4.781 24.984 1.796 1 98.38 327 LEU A C 1
ATOM 2622 O O . LEU A 1 327 ? 4.625 24.75 0.595 1 98.38 327 LEU A O 1
ATOM 2626 N N . LEU A 1 328 ? 4.234 24.266 2.723 1 98.25 328 LEU A N 1
ATOM 2627 C CA . LEU A 1 328 ? 3.256 23.234 2.406 1 98.25 328 LEU A CA 1
ATOM 2628 C C . LEU A 1 328 ? 1.843 23.703 2.73 1 98.25 328 LEU A C 1
ATOM 2630 O O . LEU A 1 328 ? 1.551 24.078 3.871 1 98.25 328 LEU A O 1
ATOM 2634 N N . ILE A 1 329 ? 0.997 23.703 1.711 1 98.5 329 ILE A N 1
ATOM 2635 C CA . ILE A 1 329 ? -0.39 24.125 1.87 1 98.5 329 ILE A CA 1
ATOM 2636 C C . ILE A 1 329 ? -1.213 22.984 2.469 1 98.5 329 ILE A C 1
ATOM 2638 O O . ILE A 1 329 ? -1.315 21.906 1.876 1 98.5 329 ILE A O 1
ATOM 2642 N N . LEU A 1 330 ? -1.775 23.234 3.613 1 97.75 330 LEU A N 1
ATOM 2643 C CA . LEU A 1 330 ? -2.643 22.25 4.227 1 97.75 330 LEU A CA 1
ATOM 2644 C C . LEU A 1 330 ? -3.912 22.047 3.406 1 97.75 330 LEU A C 1
ATOM 2646 O O . LEU A 1 330 ? -4.629 23.016 3.125 1 97.75 330 LEU A O 1
ATOM 2650 N N . GLY A 1 331 ? -4.203 20.781 3.102 1 96.62 331 GLY A N 1
ATOM 2651 C CA . GLY A 1 331 ? -5.289 20.5 2.182 1 96.62 331 GLY A CA 1
ATOM 2652 C C . GLY A 1 331 ? -6.621 20.297 2.881 1 96.62 331 GLY A C 1
ATOM 2653 O O . GLY A 1 331 ? -6.676 19.734 3.977 1 96.62 331 GLY A O 1
ATOM 2654 N N . PHE A 1 332 ? -7.707 20.734 2.164 1 97.56 332 PHE A N 1
ATOM 2655 C CA . PHE A 1 332 ? -9.086 20.516 2.574 1 97.56 332 PHE A CA 1
ATOM 2656 C C . PHE A 1 332 ? -9.93 20.031 1.399 1 97.56 332 PHE A C 1
ATOM 2658 O O . PHE A 1 332 ? -9.539 20.172 0.242 1 97.56 332 PHE A O 1
ATOM 2665 N N . ASP A 1 333 ? -11.047 19.422 1.695 1 98.19 333 ASP A N 1
ATOM 2666 C CA . ASP A 1 333 ? -11.898 18.797 0.689 1 98.19 333 ASP A CA 1
ATOM 2667 C C . ASP A 1 333 ? -12.969 19.766 0.195 1 98.19 333 ASP A C 1
ATOM 2669 O O . ASP A 1 333 ? -14.086 19.797 0.715 1 98.19 333 ASP A O 1
ATOM 2673 N N . TYR A 1 334 ? -12.703 20.484 -0.86 1 97.88 334 TYR A N 1
ATOM 2674 C CA . TYR A 1 334 ? -13.633 21.422 -1.466 1 97.88 334 TYR A CA 1
ATOM 2675 C C . TYR A 1 334 ? -14.336 20.797 -2.664 1 97.88 334 TYR A C 1
ATOM 2677 O O . TYR A 1 334 ? -14.695 21.5 -3.615 1 97.88 334 TYR A O 1
ATOM 2685 N N . SER A 1 335 ? -14.5 19.469 -2.637 1 96.88 335 SER A N 1
ATOM 2686 C CA . SER A 1 335 ? -15.016 18.734 -3.783 1 96.88 335 SER A CA 1
ATOM 2687 C C . SER A 1 335 ? -16.422 19.188 -4.152 1 96.88 335 SER A C 1
ATOM 2689 O O . SER A 1 335 ? -16.812 19.125 -5.32 1 96.88 335 SER A O 1
ATOM 2691 N N . ASP A 1 336 ? -17.219 19.703 -3.186 1 97 336 ASP A N 1
ATOM 2692 C CA . ASP A 1 336 ? -18.594 20.141 -3.463 1 97 336 ASP A CA 1
ATOM 2693 C C . ASP A 1 336 ? -18.594 21.453 -4.23 1 97 336 ASP A C 1
ATOM 2695 O O . ASP A 1 336 ? -19.547 21.766 -4.938 1 97 336 ASP A O 1
ATOM 2699 N N . ASN A 1 337 ? -17.625 22.281 -4.062 1 96.94 337 ASN A N 1
ATOM 2700 C CA . ASN A 1 337 ? -17.375 23.531 -4.766 1 96.94 337 ASN A CA 1
ATOM 2701 C C . ASN A 1 337 ? -15.883 23.766 -4.996 1 96.94 337 ASN A C 1
ATOM 2703 O O . ASN A 1 337 ? -15.258 24.578 -4.316 1 96.94 337 ASN A O 1
ATOM 2707 N N . PRO A 1 338 ? -15.344 23.078 -6.051 1 98 338 PRO A N 1
ATOM 2708 C CA . PRO A 1 338 ? -13.891 22.969 -6.195 1 98 338 PRO A CA 1
ATOM 2709 C C . PRO A 1 338 ? -13.242 24.281 -6.633 1 98 338 PRO A C 1
ATOM 2711 O O . PRO A 1 338 ? -12.047 24.484 -6.426 1 98 338 PRO A O 1
ATOM 2714 N N . GLY A 1 339 ? -13.984 25.188 -7.266 1 97.38 339 GLY A N 1
ATOM 2715 C CA . GLY A 1 339 ? -13.469 26.375 -7.918 1 97.38 339 GLY A CA 1
ATOM 2716 C C . GLY A 1 339 ? -12.57 27.203 -7.023 1 97.38 339 GLY A C 1
ATOM 2717 O O . GLY A 1 339 ? -11.406 27.453 -7.352 1 97.38 339 GLY A O 1
ATOM 2718 N N . PRO A 1 340 ? -13.07 27.656 -5.887 1 96.94 340 PRO A N 1
ATOM 2719 C CA . PRO A 1 340 ? -12.297 28.531 -5.004 1 96.94 340 PRO A CA 1
ATOM 2720 C C . PRO A 1 340 ? -10.961 27.906 -4.582 1 96.94 340 PRO A C 1
ATOM 2722 O O . PRO A 1 340 ? -9.938 28.594 -4.57 1 96.94 340 PRO A O 1
ATOM 2725 N N . TRP A 1 341 ? -10.953 26.688 -4.227 1 98 341 TRP A N 1
ATOM 2726 C CA . TRP A 1 341 ? -9.727 26.031 -3.787 1 98 341 TRP A CA 1
ATOM 2727 C C . TRP A 1 341 ? -8.727 25.922 -4.934 1 98 341 TRP A C 1
ATOM 2729 O O . TRP A 1 341 ? -7.551 26.234 -4.773 1 98 341 TRP A O 1
ATOM 2739 N N . LYS A 1 342 ? -9.203 25.453 -6.086 1 98.5 342 LYS A N 1
ATOM 2740 C CA . LYS A 1 342 ? -8.328 25.297 -7.246 1 98.5 342 LYS A CA 1
ATOM 2741 C C . LYS A 1 342 ? -7.754 26.641 -7.684 1 98.5 342 LYS A C 1
ATOM 2743 O O . LYS A 1 342 ? -6.578 26.734 -8.047 1 98.5 342 LYS A O 1
ATOM 2748 N N . GLU A 1 343 ? -8.625 27.641 -7.66 1 98.56 343 GLU A N 1
ATOM 2749 C CA . GLU A 1 343 ? -8.141 28.969 -7.992 1 98.56 343 GLU A CA 1
ATOM 2750 C C . GLU A 1 343 ? -7.109 29.453 -6.973 1 98.56 343 GLU A C 1
ATOM 2752 O O . GLU A 1 343 ? -6.137 30.125 -7.332 1 98.56 343 GLU A O 1
ATOM 2757 N N . SER A 1 344 ? -7.336 29.188 -5.703 1 98.88 344 SER A N 1
ATOM 2758 C CA . SER A 1 344 ? -6.367 29.531 -4.668 1 98.88 344 SER A CA 1
ATOM 2759 C C . SER A 1 344 ? -5.008 28.906 -4.953 1 98.88 344 SER A C 1
ATOM 2761 O O . SER A 1 344 ? -3.975 29.562 -4.852 1 98.88 344 SER A O 1
ATOM 2763 N N . LEU A 1 345 ? -4.984 27.625 -5.289 1 98.88 345 LEU A N 1
ATOM 2764 C CA . LEU A 1 345 ? -3.742 26.922 -5.602 1 98.88 345 LEU A CA 1
ATOM 2765 C C . LEU A 1 345 ? -3.049 27.562 -6.801 1 98.88 345 LEU A C 1
ATOM 2767 O O . LEU A 1 345 ? -1.822 27.688 -6.824 1 98.88 345 LEU A O 1
ATOM 2771 N N . ARG A 1 346 ? -3.785 27.969 -7.781 1 98.81 346 ARG A N 1
ATOM 2772 C CA . ARG A 1 346 ? -3.223 28.625 -8.953 1 98.81 346 ARG A CA 1
ATOM 2773 C C . ARG A 1 346 ? -2.607 29.969 -8.586 1 98.81 346 ARG A C 1
ATOM 2775 O O . ARG A 1 346 ? -1.482 30.281 -8.984 1 98.81 346 ARG A O 1
ATOM 2782 N N . LEU A 1 347 ? -3.393 30.75 -7.824 1 98.88 347 LEU A N 1
ATOM 2783 C CA . LEU A 1 347 ? -2.916 32.062 -7.418 1 98.88 347 LEU A CA 1
ATOM 2784 C C . LEU A 1 347 ? -1.648 31.953 -6.578 1 98.88 347 LEU A C 1
ATOM 2786 O O . LEU A 1 347 ? -0.745 32.781 -6.695 1 98.88 347 LEU A O 1
ATOM 2790 N N . LEU A 1 348 ? -1.601 30.953 -5.746 1 98.88 348 LEU A N 1
ATOM 2791 C CA . LEU A 1 348 ? -0.408 30.719 -4.938 1 98.88 348 LEU A CA 1
ATOM 2792 C C . LEU A 1 348 ? 0.807 30.469 -5.824 1 98.88 348 LEU A C 1
ATOM 2794 O O . LEU A 1 348 ? 1.858 31.078 -5.637 1 98.88 348 LEU A O 1
ATOM 2798 N N . ALA A 1 349 ? 0.676 29.625 -6.785 1 98.75 349 ALA A N 1
ATOM 2799 C CA . ALA A 1 349 ? 1.784 29.219 -7.641 1 98.75 349 ALA A CA 1
ATOM 2800 C C . ALA A 1 349 ? 2.191 30.328 -8.594 1 98.75 349 ALA A C 1
ATOM 2802 O O . ALA A 1 349 ? 3.383 30.578 -8.797 1 98.75 349 ALA A O 1
ATOM 2803 N N . HIS A 1 350 ? 1.237 31.078 -9.172 1 98.5 350 HIS A N 1
ATOM 2804 C CA . HIS A 1 350 ? 1.515 31.953 -10.305 1 98.5 350 HIS A CA 1
ATOM 2805 C C . HIS A 1 350 ? 1.663 33.406 -9.867 1 98.5 350 HIS A C 1
ATOM 2807 O O . HIS A 1 350 ? 2.275 34.219 -10.57 1 98.5 350 HIS A O 1
ATOM 2813 N N . GLU A 1 351 ? 1.118 33.719 -8.711 1 98.75 351 GLU A N 1
ATOM 2814 C CA . GLU A 1 351 ? 1.14 35.125 -8.297 1 98.75 351 GLU A CA 1
ATOM 2815 C C . GLU A 1 351 ? 1.871 35.281 -6.969 1 98.75 351 GLU A C 1
ATOM 2817 O O . GLU A 1 351 ? 2.854 36.031 -6.887 1 98.75 351 GLU A O 1
ATOM 2822 N N . VAL A 1 352 ? 1.481 34.562 -5.957 1 98.88 352 VAL A N 1
ATOM 2823 C CA . VAL A 1 352 ? 2.008 34.75 -4.609 1 98.88 352 VAL A CA 1
ATOM 2824 C C . VAL A 1 352 ? 3.486 34.375 -4.574 1 98.88 352 VAL A C 1
ATOM 2826 O O . VAL A 1 352 ? 4.328 35.156 -4.16 1 98.88 352 VAL A O 1
ATOM 2829 N N . MET A 1 353 ? 3.824 33.156 -4.988 1 98.62 353 MET A N 1
ATOM 2830 C CA . MET A 1 353 ? 5.172 32.625 -4.824 1 98.62 353 MET A CA 1
ATOM 2831 C C . MET A 1 353 ? 6.191 33.469 -5.59 1 98.62 353 MET A C 1
ATOM 2833 O O . MET A 1 353 ? 7.25 33.812 -5.055 1 98.62 353 MET A O 1
ATOM 2837 N N . PRO A 1 354 ? 5.906 33.875 -6.891 1 98.44 354 PRO A N 1
ATOM 2838 C CA . PRO A 1 354 ? 6.875 34.719 -7.59 1 98.44 354 PRO A CA 1
ATOM 2839 C C . PRO A 1 354 ? 7.109 36.062 -6.891 1 98.44 354 PRO A C 1
ATOM 2841 O O . PRO A 1 354 ? 8.25 36.5 -6.777 1 98.44 354 PRO A O 1
ATOM 2844 N N . ARG A 1 355 ? 6.086 36.656 -6.391 1 98.5 355 ARG A N 1
ATOM 2845 C CA . ARG A 1 355 ? 6.215 37.938 -5.699 1 98.5 355 ARG A CA 1
ATOM 2846 C C . ARG A 1 355 ? 6.961 37.781 -4.379 1 98.5 355 ARG A C 1
ATOM 2848 O O . ARG A 1 355 ? 7.809 38.594 -4.031 1 98.5 355 ARG A O 1
ATOM 2855 N N . LEU A 1 356 ? 6.578 36.75 -3.645 1 98.44 356 LEU A N 1
ATOM 2856 C CA . LEU A 1 356 ? 7.25 36.469 -2.381 1 98.44 356 LEU A CA 1
ATOM 2857 C C . LEU A 1 356 ? 8.742 36.219 -2.604 1 98.44 356 LEU A C 1
ATOM 2859 O O . LEU A 1 356 ? 9.578 36.781 -1.898 1 98.44 356 LEU A O 1
ATOM 2863 N N . ASN A 1 357 ? 9.109 35.375 -3.559 1 98.12 357 ASN A N 1
ATOM 2864 C CA . ASN A 1 357 ? 10.508 35.031 -3.822 1 98.12 357 ASN A CA 1
ATOM 2865 C C . ASN A 1 357 ? 11.305 36.25 -4.285 1 98.12 357 ASN A C 1
ATOM 2867 O O . ASN A 1 357 ? 12.492 36.375 -3.982 1 98.12 357 ASN A O 1
ATOM 2871 N N . ALA A 1 358 ? 10.688 37.125 -5.027 1 97.62 358 ALA A N 1
ATOM 2872 C CA . ALA A 1 358 ? 11.344 38.375 -5.422 1 97.62 358 ALA A CA 1
ATOM 2873 C C . ALA A 1 358 ? 11.703 39.219 -4.199 1 97.62 358 ALA A C 1
ATOM 2875 O O . ALA A 1 358 ? 12.789 39.781 -4.141 1 97.62 358 ALA A O 1
ATOM 2876 N N . ARG A 1 359 ? 10.797 39.25 -3.26 1 96.81 359 ARG A N 1
ATOM 2877 C CA . ARG A 1 359 ? 11.047 40 -2.037 1 96.81 359 ARG A CA 1
ATOM 2878 C C . ARG A 1 359 ? 12.141 39.344 -1.2 1 96.81 359 ARG A C 1
ATOM 2880 O O . ARG A 1 359 ? 12.992 40.031 -0.639 1 96.81 359 ARG A O 1
ATOM 2887 N N . LEU A 1 360 ? 12.062 38.062 -1.081 1 96 360 LEU A N 1
ATOM 2888 C CA . LEU A 1 360 ? 13.023 37.344 -0.267 1 96 360 LEU A CA 1
ATOM 2889 C C . LEU A 1 360 ? 14.43 37.438 -0.849 1 96 360 LEU A C 1
ATOM 2891 O O . LEU A 1 360 ? 15.414 37.406 -0.109 1 96 360 LEU A O 1
ATOM 2895 N N . ALA A 1 361 ? 14.539 37.531 -2.162 1 93.75 361 ALA A N 1
ATOM 2896 C CA . ALA A 1 361 ? 15.828 37.625 -2.84 1 93.75 361 ALA A CA 1
ATOM 2897 C C . ALA A 1 361 ? 16.531 38.938 -2.484 1 93.75 361 ALA A C 1
ATOM 2899 O O . ALA A 1 361 ? 17.766 39.062 -2.619 1 93.75 361 ALA A O 1
ATOM 2900 N N . THR A 1 362 ? 15.812 39.906 -2.105 1 91.75 362 THR A N 1
ATOM 2901 C CA . THR A 1 362 ? 16.375 41.219 -1.8 1 91.75 362 THR A CA 1
ATOM 2902 C C . THR A 1 362 ? 16.812 41.281 -0.34 1 91.75 362 THR A C 1
ATOM 2904 O O . THR A 1 362 ? 17.469 42.25 0.068 1 91.75 362 THR A O 1
ATOM 2907 N N . LYS A 1 363 ? 16.391 40.375 0.365 1 89 363 LYS A N 1
ATOM 2908 C CA . LYS A 1 363 ? 16.766 40.375 1.776 1 89 363 LYS A CA 1
ATOM 2909 C C . LYS A 1 363 ? 18.219 39.938 1.957 1 89 363 LYS A C 1
ATOM 2911 O O . LYS A 1 363 ? 18.719 39.094 1.208 1 89 363 LYS A O 1
ATOM 2916 N N . PRO A 1 364 ? 18.969 40.719 2.789 1 74.56 364 PRO A N 1
ATOM 2917 C CA . PRO A 1 364 ? 20.344 40.281 3.049 1 74.56 364 PRO A CA 1
ATOM 2918 C C . PRO A 1 364 ? 20.406 38.844 3.582 1 74.56 364 PRO A C 1
ATOM 2920 O O . PRO A 1 364 ? 19.484 38.375 4.254 1 74.56 364 PRO A O 1
ATOM 2923 N N . ALA A 1 365 ? 21.328 38.156 2.926 1 59.25 365 ALA A N 1
ATOM 2924 C CA . ALA A 1 365 ? 21.5 36.812 3.418 1 59.25 365 ALA A CA 1
ATOM 2925 C C . ALA A 1 365 ? 21.594 36.781 4.941 1 59.25 365 ALA A C 1
ATOM 2927 O O . ALA A 1 365 ? 22.344 37.562 5.539 1 59.25 365 ALA A O 1
ATOM 2928 N N . THR A 1 366 ? 20.547 36.688 5.703 1 49.25 366 THR A N 1
ATOM 2929 C CA . THR A 1 366 ? 20.703 36.562 7.148 1 49.25 366 THR A CA 1
ATOM 2930 C C . THR A 1 366 ? 22.016 35.844 7.473 1 49.25 366 THR A C 1
ATOM 2932 O O . THR A 1 366 ? 22.25 34.75 7.016 1 49.25 366 THR A O 1
ATOM 2935 N N . ALA A 1 367 ? 23.078 36.594 7.699 1 49.22 367 ALA A N 1
ATOM 2936 C CA . ALA A 1 367 ? 24.359 36.031 8.156 1 49.22 367 ALA A CA 1
ATOM 2937 C C . ALA A 1 367 ? 24.156 34.938 9.195 1 49.22 367 ALA A C 1
ATOM 2939 O O . ALA A 1 367 ? 23.422 35.156 10.172 1 49.22 367 ALA A O 1
ATOM 2940 N N . VAL A 1 368 ? 23.938 33.719 8.609 1 43.09 368 VAL A N 1
ATOM 2941 C CA . VAL A 1 368 ? 24.156 32.656 9.578 1 43.09 368 VAL A CA 1
ATOM 2942 C C . VAL A 1 368 ? 25.219 33.062 10.586 1 43.09 368 VAL A C 1
ATOM 2944 O O . VAL A 1 368 ? 26.406 33.188 10.242 1 43.09 368 VAL A O 1
ATOM 2947 N N . VAL A 1 369 ? 24.812 33.875 11.555 1 35.41 369 VAL A N 1
ATOM 2948 C CA . VAL A 1 369 ? 25.656 33.875 12.75 1 35.41 369 VAL A CA 1
ATOM 2949 C C . VAL A 1 369 ? 25.5 32.562 13.492 1 35.41 369 VAL A C 1
ATOM 2951 O O . VAL A 1 369 ? 24.391 32.031 13.625 1 35.41 369 VAL A O 1
ATOM 2954 N N . MET B 1 1 ? -16.578 -22.062 -18.156 1 95.5 1 MET B N 1
ATOM 2955 C CA . MET B 1 1 ? -15.297 -21.797 -17.5 1 95.5 1 MET B CA 1
ATOM 2956 C C . MET B 1 1 ? -14.852 -20.359 -17.734 1 95.5 1 MET B C 1
ATOM 2958 O O . MET B 1 1 ? -15 -19.828 -18.844 1 95.5 1 MET B O 1
ATOM 2962 N N . GLU B 1 2 ? -14.359 -19.672 -16.703 1 98.25 2 GLU B N 1
ATOM 2963 C CA . GLU B 1 2 ? -13.805 -18.312 -16.797 1 98.25 2 GLU B CA 1
ATOM 2964 C C . GLU B 1 2 ? -12.281 -18.359 -16.859 1 98.25 2 GLU B C 1
ATOM 2966 O O . GLU B 1 2 ? -11.664 -19.375 -16.531 1 98.25 2 GLU B O 1
ATOM 2971 N N . ILE B 1 3 ? -11.695 -17.328 -17.359 1 98.75 3 ILE B N 1
ATOM 2972 C CA . ILE B 1 3 ? -10.242 -17.297 -17.5 1 98.75 3 ILE B CA 1
ATOM 2973 C C . ILE B 1 3 ? -9.695 -16.047 -16.797 1 98.75 3 ILE B C 1
ATOM 2975 O O . ILE B 1 3 ? -10.32 -14.992 -16.812 1 98.75 3 ILE B O 1
ATOM 2979 N N . GLY B 1 4 ? -8.641 -16.141 -16.031 1 98.75 4 GLY B N 1
ATOM 2980 C CA . GLY B 1 4 ? -7.891 -15.07 -15.391 1 98.75 4 GLY B CA 1
ATOM 2981 C C . GLY B 1 4 ? -6.391 -15.25 -15.492 1 98.75 4 GLY B C 1
ATOM 2982 O O . GLY B 1 4 ? -5.914 -16.109 -16.25 1 98.75 4 GLY B O 1
ATOM 2983 N N . ILE B 1 5 ? -5.645 -14.414 -14.875 1 98.62 5 ILE B N 1
ATOM 2984 C CA . ILE B 1 5 ? -4.191 -14.531 -14.867 1 98.62 5 ILE B CA 1
ATOM 2985 C C . ILE B 1 5 ? -3.678 -14.539 -13.43 1 98.62 5 ILE B C 1
ATOM 2987 O O . ILE B 1 5 ? -4.285 -13.945 -12.539 1 98.62 5 ILE B O 1
ATOM 2991 N N . PHE B 1 6 ? -2.682 -15.281 -13.219 1 98 6 PHE B N 1
ATOM 2992 C CA . PHE B 1 6 ? -1.935 -15.289 -11.969 1 98 6 PHE B CA 1
ATOM 2993 C C . PHE B 1 6 ? -0.481 -14.898 -12.195 1 98 6 PHE B C 1
ATOM 2995 O O . PHE B 1 6 ? 0.298 -15.672 -12.758 1 98 6 PHE B O 1
ATOM 3002 N N . LEU B 1 7 ? -0.182 -13.734 -11.68 1 96.44 7 LEU B N 1
ATOM 3003 C CA . LEU B 1 7 ? 1.196 -13.258 -11.742 1 96.44 7 LEU B CA 1
ATOM 3004 C C . LEU B 1 7 ? 1.979 -13.703 -10.516 1 96.44 7 LEU B C 1
ATOM 3006 O O . LEU B 1 7 ? 1.96 -13.023 -9.484 1 96.44 7 LEU B O 1
ATOM 3010 N N . MET B 1 8 ? 2.705 -14.984 -10.555 1 85.19 8 MET B N 1
ATOM 3011 C CA . MET B 1 8 ? 3.604 -15.492 -9.523 1 85.19 8 MET B CA 1
ATOM 3012 C C . MET B 1 8 ? 4.695 -14.484 -9.203 1 85.19 8 MET B C 1
ATOM 3014 O O . MET B 1 8 ? 5.504 -14.695 -8.297 1 85.19 8 MET B O 1
ATOM 3018 N N . PRO B 1 9 ? 4.871 -13.461 -9.727 1 86.75 9 PRO B N 1
ATOM 3019 C CA . PRO B 1 9 ? 5.48 -12.336 -10.43 1 86.75 9 PRO B CA 1
ATOM 3020 C C . PRO B 1 9 ? 6.883 -12.648 -10.953 1 86.75 9 PRO B C 1
ATOM 3022 O O . PRO B 1 9 ? 7.852 -12.008 -10.555 1 86.75 9 PRO B O 1
ATOM 3025 N N . ALA B 1 10 ? 7.02 -13.664 -11.805 1 95.56 10 ALA B N 1
ATOM 3026 C CA . ALA B 1 10 ? 8.281 -14.195 -12.32 1 95.56 10 ALA B CA 1
ATOM 3027 C C . ALA B 1 10 ? 8.914 -13.219 -13.305 1 95.56 10 ALA B C 1
ATOM 3029 O O . ALA B 1 10 ? 8.391 -13 -14.398 1 95.56 10 ALA B O 1
ATOM 3030 N N . HIS B 1 11 ? 10.047 -12.719 -12.945 1 98.25 11 HIS B N 1
ATOM 3031 C CA . HIS B 1 11 ? 10.875 -11.844 -13.766 1 98.25 11 HIS B CA 1
ATOM 3032 C C . HIS B 1 11 ? 12.344 -12.266 -13.719 1 98.25 11 HIS B C 1
ATOM 3034 O O . HIS B 1 11 ? 12.836 -12.688 -12.672 1 98.25 11 HIS B O 1
ATOM 3040 N N . PRO B 1 12 ? 13.016 -12.156 -14.852 1 97.62 12 PRO B N 1
ATOM 3041 C CA . PRO B 1 12 ? 14.469 -12.336 -14.75 1 97.62 12 PRO B CA 1
ATOM 3042 C C . PRO B 1 12 ? 15.109 -11.406 -13.719 1 97.62 12 PRO B C 1
ATOM 3044 O O . PRO B 1 12 ? 14.742 -10.227 -13.633 1 97.62 12 PRO B O 1
ATOM 3047 N N . PRO B 1 13 ? 16.078 -11.961 -12.969 1 97 13 PRO B N 1
ATOM 3048 C CA . PRO B 1 13 ? 16.609 -11.18 -11.852 1 97 13 PRO B CA 1
ATOM 3049 C C . PRO B 1 13 ? 17.266 -9.875 -12.297 1 97 13 PRO B C 1
ATOM 3051 O O . PRO B 1 13 ? 17.406 -8.945 -11.492 1 97 13 PRO B O 1
ATOM 3054 N N . GLU B 1 14 ? 17.672 -9.844 -13.562 1 97.19 14 GLU B N 1
ATOM 3055 C CA . GLU B 1 14 ? 18.312 -8.625 -14.047 1 97.19 14 GLU B CA 1
ATOM 3056 C C . GLU B 1 14 ? 17.281 -7.559 -14.406 1 97.19 14 GLU B C 1
ATOM 3058 O O . GLU B 1 14 ? 17.625 -6.398 -14.633 1 97.19 14 GLU B O 1
ATOM 3063 N N . ARG B 1 15 ? 16 -7.922 -14.547 1 97.88 15 ARG B N 1
ATOM 3064 C CA . ARG B 1 15 ? 14.945 -6.953 -14.82 1 97.88 15 ARG B CA 1
ATOM 3065 C C . ARG B 1 15 ? 14.781 -5.98 -13.656 1 97.88 15 ARG B C 1
ATOM 3067 O O . ARG B 1 15 ? 14.719 -6.395 -12.492 1 97.88 15 ARG B O 1
ATOM 3074 N N . THR B 1 16 ? 14.781 -4.637 -13.914 1 97.88 16 THR B N 1
ATOM 3075 C CA . THR B 1 16 ? 14.562 -3.676 -12.844 1 97.88 16 THR B CA 1
ATOM 3076 C C . THR B 1 16 ? 13.164 -3.834 -12.25 1 97.88 16 THR B C 1
ATOM 3078 O O . THR B 1 16 ? 12.242 -4.293 -12.93 1 97.88 16 THR B O 1
ATOM 3081 N N . LEU B 1 17 ? 13.008 -3.436 -11.008 1 98.19 17 LEU B N 1
ATOM 3082 C CA . LEU B 1 17 ? 11.703 -3.492 -10.367 1 98.19 17 LEU B CA 1
ATOM 3083 C C . LEU B 1 17 ? 10.688 -2.637 -11.117 1 98.19 17 LEU B C 1
ATOM 3085 O O . LEU B 1 17 ? 9.523 -3.012 -11.234 1 98.19 17 LEU B O 1
ATOM 3089 N N . TYR B 1 18 ? 11.117 -1.534 -11.656 1 98.31 18 TYR B N 1
ATOM 3090 C CA . TYR B 1 18 ? 10.266 -0.639 -12.422 1 98.31 18 TYR B CA 1
ATOM 3091 C C . TYR B 1 18 ? 9.766 -1.3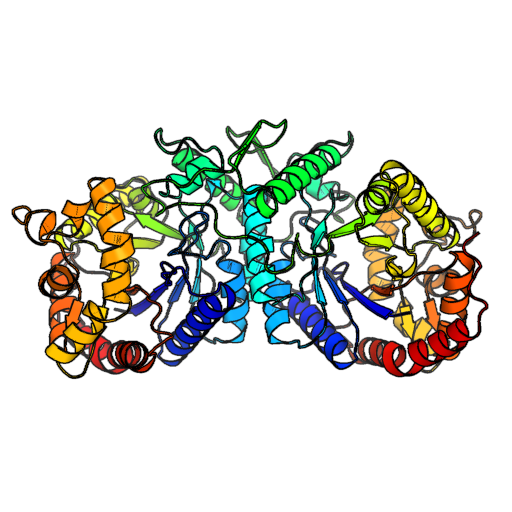15 -13.695 1 98.31 18 TYR B C 1
ATOM 3093 O O . TYR B 1 18 ? 8.562 -1.363 -13.953 1 98.31 18 TYR B O 1
ATOM 3101 N N . ASP B 1 19 ? 10.695 -1.887 -14.477 1 98.44 19 ASP B N 1
ATOM 3102 C CA . ASP B 1 19 ? 10.336 -2.516 -15.742 1 98.44 19 ASP B CA 1
ATOM 3103 C C . ASP B 1 19 ? 9.469 -3.754 -15.516 1 98.44 19 ASP B C 1
ATOM 3105 O O . ASP B 1 19 ? 8.555 -4.031 -16.297 1 98.44 19 ASP B O 1
ATOM 3109 N N . ALA B 1 20 ? 9.812 -4.5 -14.5 1 98.44 20 ALA B N 1
ATOM 3110 C CA . ALA B 1 20 ? 9.008 -5.668 -14.148 1 98.44 20 ALA B CA 1
ATOM 3111 C C . ALA B 1 20 ? 7.562 -5.27 -13.852 1 98.44 20 ALA B C 1
ATOM 3113 O O . ALA B 1 20 ? 6.625 -5.898 -14.352 1 98.44 20 ALA B O 1
ATOM 3114 N N . THR B 1 21 ? 7.43 -4.215 -13.062 1 98.38 21 THR B N 1
ATOM 3115 C CA . THR B 1 21 ? 6.094 -3.754 -12.695 1 98.38 21 THR B CA 1
ATOM 3116 C C . THR B 1 21 ? 5.355 -3.229 -13.93 1 98.38 21 THR B C 1
ATOM 3118 O O . THR B 1 21 ? 4.16 -3.479 -14.094 1 98.38 21 THR B O 1
ATOM 3121 N N . ARG B 1 22 ? 6.02 -2.527 -14.805 1 98.12 22 ARG B N 1
ATOM 3122 C CA . ARG B 1 22 ? 5.402 -2.037 -16.031 1 98.12 22 ARG B CA 1
ATOM 3123 C C . ARG B 1 22 ? 4.895 -3.191 -16.891 1 98.12 22 ARG B C 1
ATOM 3125 O O . ARG B 1 22 ? 3.799 -3.117 -17.453 1 98.12 22 ARG B O 1
ATOM 3132 N N . TRP B 1 23 ? 5.695 -4.242 -16.969 1 98.5 23 TRP B N 1
ATOM 3133 C CA . TRP B 1 23 ? 5.27 -5.426 -17.703 1 98.5 23 TRP B CA 1
ATOM 3134 C C . TRP B 1 23 ? 3.99 -6.008 -17.125 1 98.5 23 TRP B C 1
ATOM 3136 O O . TRP B 1 23 ? 3.043 -6.305 -17.844 1 98.5 23 TRP B O 1
ATOM 3146 N N . ASP B 1 24 ? 3.975 -6.152 -15.828 1 98.69 24 ASP B N 1
ATOM 3147 C CA . ASP B 1 24 ? 2.799 -6.715 -15.172 1 98.69 24 ASP B CA 1
ATOM 3148 C C . ASP B 1 24 ? 1.565 -5.852 -15.406 1 98.69 24 ASP B C 1
ATOM 3150 O O . ASP B 1 24 ? 0.477 -6.371 -15.664 1 98.69 24 ASP B O 1
ATOM 3154 N N . LEU B 1 25 ? 1.741 -4.535 -15.328 1 98.69 25 LEU B N 1
ATOM 3155 C CA . LEU B 1 25 ? 0.63 -3.625 -15.578 1 98.69 25 LEU B CA 1
ATOM 3156 C C . LEU B 1 25 ? 0.128 -3.766 -17.016 1 98.69 25 LEU B C 1
ATOM 3158 O O . LEU B 1 25 ? -1.081 -3.787 -17.25 1 98.69 25 LEU B O 1
ATOM 3162 N N . ASP B 1 26 ? 1.042 -3.865 -17.984 1 98.56 26 ASP B N 1
ATOM 3163 C CA . ASP B 1 26 ? 0.671 -4.051 -19.391 1 98.56 26 ASP B CA 1
ATOM 3164 C C . ASP B 1 26 ? -0.129 -5.336 -19.578 1 98.56 26 ASP B C 1
ATOM 3166 O O . ASP B 1 26 ? -1.122 -5.355 -20.312 1 98.56 26 ASP B O 1
ATOM 3170 N N . VAL B 1 27 ? 0.305 -6.375 -18.906 1 98.75 27 VAL B N 1
ATOM 3171 C CA . VAL B 1 27 ? -0.347 -7.672 -19.031 1 98.75 27 VAL B CA 1
ATOM 3172 C C . VAL B 1 27 ? -1.743 -7.613 -18.422 1 98.75 27 VAL B C 1
ATOM 3174 O O . VAL B 1 27 ? -2.709 -8.109 -19 1 98.75 27 VAL B O 1
ATOM 3177 N N . ILE B 1 28 ? -1.881 -6.996 -17.281 1 98.88 28 ILE B N 1
ATOM 3178 C CA . ILE B 1 28 ? -3.176 -6.883 -16.609 1 98.88 28 ILE B CA 1
ATOM 3179 C C . ILE B 1 28 ? -4.129 -6.059 -17.484 1 98.88 28 ILE B C 1
ATOM 3181 O O . ILE B 1 28 ? -5.301 -6.41 -17.625 1 98.88 28 ILE B O 1
ATOM 3185 N N . GLU B 1 29 ? -3.639 -4.969 -18 1 98.88 29 GLU B N 1
ATOM 3186 C CA . GLU B 1 29 ? -4.453 -4.133 -18.891 1 98.88 29 GLU B CA 1
ATOM 3187 C C . GLU B 1 29 ? -4.934 -4.91 -20.109 1 98.88 29 GLU B C 1
ATOM 3189 O O . GLU B 1 29 ? -6.105 -4.836 -20.469 1 98.88 29 GLU B O 1
ATOM 3194 N N . LEU B 1 30 ? -3.996 -5.645 -20.703 1 98.88 30 LEU B N 1
ATOM 3195 C CA . LEU B 1 30 ? -4.359 -6.469 -21.859 1 98.88 30 LEU B CA 1
ATOM 3196 C C . LEU B 1 30 ? -5.402 -7.512 -21.469 1 98.88 30 LEU B C 1
ATOM 3198 O O . LEU B 1 30 ? -6.375 -7.727 -22.203 1 98.88 30 LEU B O 1
ATOM 3202 N N . ALA B 1 31 ? -5.172 -8.18 -20.359 1 98.94 31 ALA B N 1
ATOM 3203 C CA . ALA B 1 31 ? -6.125 -9.172 -19.859 1 98.94 31 ALA B CA 1
ATOM 3204 C C . ALA B 1 31 ? -7.512 -8.57 -19.688 1 98.94 31 ALA B C 1
ATOM 3206 O O . ALA B 1 31 ? -8.516 -9.172 -20.078 1 98.94 31 ALA B O 1
ATOM 3207 N N . ASP B 1 32 ? -7.566 -7.379 -19.141 1 98.88 32 ASP B N 1
ATOM 3208 C CA . ASP B 1 32 ? -8.828 -6.672 -18.984 1 98.88 32 ASP B CA 1
ATOM 3209 C C . ASP B 1 32 ? -9.516 -6.453 -20.328 1 98.88 32 ASP B C 1
ATOM 3211 O O . ASP B 1 32 ? -10.711 -6.73 -20.469 1 98.88 32 ASP B O 1
ATOM 3215 N N . GLN B 1 33 ? -8.781 -6.008 -21.297 1 98.81 33 GLN B N 1
ATOM 3216 C CA . GLN B 1 33 ? -9.297 -5.727 -22.641 1 98.81 33 GLN B CA 1
ATOM 3217 C C . GLN B 1 33 ? -9.789 -7 -23.312 1 98.81 33 GLN B C 1
ATOM 3219 O O . GLN B 1 33 ? -10.742 -6.965 -24.094 1 98.81 33 GLN B O 1
ATOM 3224 N N . LEU B 1 34 ? -9.125 -8.094 -23.016 1 98.81 34 LEU B N 1
ATOM 3225 C CA . LEU B 1 34 ? -9.422 -9.359 -23.672 1 98.81 34 LEU B CA 1
ATOM 3226 C C . LEU B 1 34 ? -10.578 -10.07 -22.969 1 98.81 34 LEU B C 1
ATOM 3228 O O . LEU B 1 34 ? -11.039 -11.117 -23.438 1 98.81 34 LEU B O 1
ATOM 3232 N N . GLY B 1 35 ? -10.992 -9.578 -21.828 1 98.62 35 GLY B N 1
ATOM 3233 C CA . GLY B 1 35 ? -12.156 -10.125 -21.156 1 98.62 35 GLY B CA 1
ATOM 3234 C C . GLY B 1 35 ? -11.812 -11.125 -20.078 1 98.62 35 GLY B C 1
ATOM 3235 O O . GLY B 1 35 ? -12.672 -11.867 -19.594 1 98.62 35 GLY B O 1
ATOM 3236 N N . TYR B 1 36 ? -10.531 -11.203 -19.703 1 98.88 36 TYR B N 1
ATOM 3237 C CA . TYR B 1 36 ? -10.195 -11.977 -18.516 1 98.88 36 TYR B CA 1
ATOM 3238 C C . TYR B 1 36 ? -10.883 -11.406 -17.281 1 98.88 36 TYR B C 1
ATOM 3240 O O . TYR B 1 36 ? -11.086 -10.188 -17.172 1 98.88 36 TYR B O 1
ATOM 3248 N N . VAL B 1 37 ? -11.188 -12.25 -16.266 1 98.69 37 VAL B N 1
ATOM 3249 C CA . VAL B 1 37 ? -12.141 -11.773 -15.273 1 98.69 37 VAL B CA 1
ATOM 3250 C C . VAL B 1 37 ? -11.414 -11.484 -13.961 1 98.69 37 VAL B C 1
ATOM 3252 O O . VAL B 1 37 ? -11.961 -10.812 -13.078 1 98.69 37 VAL B O 1
ATOM 3255 N N . GLU B 1 38 ? -10.188 -11.977 -13.797 1 98.81 38 GLU B N 1
ATOM 3256 C CA . GLU B 1 38 ? -9.477 -11.75 -12.547 1 98.81 38 GLU B CA 1
ATOM 3257 C C . GLU B 1 38 ? -7.969 -11.812 -12.75 1 98.81 38 GLU B C 1
ATOM 3259 O O . GLU B 1 38 ? -7.48 -12.547 -13.609 1 98.81 38 GLU B O 1
ATOM 3264 N N . ALA B 1 39 ? -7.238 -10.992 -12.062 1 98.88 39 ALA B N 1
ATOM 3265 C CA . ALA B 1 39 ? -5.777 -10.961 -12.023 1 98.88 39 ALA B CA 1
ATOM 3266 C C . ALA B 1 39 ? -5.266 -11.047 -10.586 1 98.88 39 ALA B C 1
ATOM 3268 O O . ALA B 1 39 ? -5.664 -10.25 -9.734 1 98.88 39 ALA B O 1
ATOM 3269 N N . TRP B 1 40 ? -4.441 -12.039 -10.32 1 98.62 40 TRP B N 1
ATOM 3270 C CA . TRP B 1 40 ? -3.828 -12.281 -9.016 1 98.62 40 TRP B CA 1
ATOM 3271 C C . TRP B 1 40 ? -2.33 -11.992 -9.062 1 98.62 40 TRP B C 1
ATOM 3273 O O . TRP B 1 40 ? -1.65 -12.367 -10.023 1 98.62 40 TRP B O 1
ATOM 3283 N N . VAL B 1 41 ? -1.795 -11.273 -8.07 1 98.56 41 VAL B N 1
ATOM 3284 C CA . VAL B 1 41 ? -0.377 -10.93 -8.031 1 98.56 41 VAL B CA 1
ATOM 3285 C C . VAL B 1 41 ? 0.239 -11.43 -6.727 1 98.56 41 VAL B C 1
ATOM 3287 O O . VAL B 1 41 ? -0.263 -11.125 -5.641 1 98.56 41 VAL B O 1
ATOM 3290 N N . GLY B 1 42 ? 1.323 -12.141 -6.828 1 97.25 42 GLY B N 1
ATOM 3291 C CA . GLY B 1 42 ? 1.976 -12.727 -5.672 1 97.25 42 GLY B CA 1
ATOM 3292 C C . GLY B 1 42 ? 2.801 -11.727 -4.883 1 97.25 42 GLY B C 1
ATOM 3293 O O . GLY B 1 42 ? 3.09 -10.633 -5.367 1 97.25 42 GLY B O 1
ATOM 3294 N N . GLU B 1 43 ? 3.236 -12.133 -3.643 1 97.62 43 GLU B N 1
ATOM 3295 C CA . GLU B 1 43 ? 4.051 -11.352 -2.717 1 97.62 43 GLU B CA 1
ATOM 3296 C C . GLU B 1 43 ? 5.254 -12.148 -2.229 1 97.62 43 GLU B C 1
ATOM 3298 O O . GLU B 1 43 ? 5.098 -13.25 -1.688 1 97.62 43 GLU B O 1
ATOM 3303 N N . HIS B 1 44 ? 6.48 -11.633 -2.457 1 98 44 HIS B N 1
ATOM 3304 C CA . HIS B 1 44 ? 7.715 -12.242 -1.966 1 98 44 HIS B CA 1
ATOM 3305 C C . HIS B 1 44 ? 8.742 -11.188 -1.596 1 98 44 HIS B C 1
ATOM 3307 O O . HIS B 1 44 ? 8.703 -10.07 -2.113 1 98 44 HIS B O 1
ATOM 3313 N N . PHE B 1 45 ? 9.664 -11.578 -0.732 1 98.38 45 PHE B N 1
ATOM 3314 C CA . PHE B 1 45 ? 10.594 -10.578 -0.215 1 98.38 45 PHE B CA 1
ATOM 3315 C C . PHE B 1 45 ? 12.031 -10.969 -0.523 1 98.38 45 PHE B C 1
ATOM 3317 O O . PHE B 1 45 ? 12.898 -10.102 -0.655 1 98.38 45 PHE B O 1
ATOM 3324 N N . THR B 1 46 ? 12.258 -12.273 -0.675 1 98.38 46 THR B N 1
ATOM 3325 C CA . THR B 1 46 ? 13.656 -12.68 -0.722 1 98.38 46 THR B CA 1
ATOM 3326 C C . THR B 1 46 ? 13.938 -13.5 -1.977 1 98.38 46 THR B C 1
ATOM 3328 O O . THR B 1 46 ? 14.953 -14.195 -2.053 1 98.38 46 THR B O 1
ATOM 3331 N N . VAL B 1 47 ? 13.016 -13.539 -2.924 1 98.12 47 VAL B N 1
ATOM 3332 C CA . VAL B 1 47 ? 13.172 -14.305 -4.156 1 98.12 47 VAL B CA 1
ATOM 3333 C C . VAL B 1 47 ? 13.438 -13.352 -5.324 1 98.12 47 VAL B C 1
ATOM 3335 O O . VAL B 1 47 ? 12.5 -12.773 -5.883 1 98.12 47 VAL B O 1
ATOM 3338 N N . PRO B 1 48 ? 14.625 -13.297 -5.836 1 97.94 48 PRO B N 1
ATOM 3339 C CA . PRO B 1 48 ? 14.961 -12.352 -6.902 1 97.94 48 PRO B CA 1
ATOM 3340 C C . PRO B 1 48 ? 14.133 -12.562 -8.164 1 97.94 48 PRO B C 1
ATOM 3342 O O . PRO B 1 48 ? 13.844 -11.602 -8.883 1 97.94 48 PRO B O 1
ATOM 3345 N N . TRP B 1 49 ? 13.695 -13.805 -8.445 1 98.25 49 TRP B N 1
ATOM 3346 C CA . TRP B 1 49 ? 12.875 -14.109 -9.617 1 98.25 49 TRP B CA 1
ATOM 3347 C C . TRP B 1 49 ? 11.438 -13.656 -9.414 1 98.25 49 TRP B C 1
ATOM 3349 O O . TRP B 1 49 ? 10.656 -13.594 -10.367 1 98.25 49 TRP B O 1
ATOM 3359 N N . GLU B 1 50 ? 11.023 -13.406 -8.172 1 97.94 50 GLU B N 1
ATOM 3360 C CA . GLU B 1 50 ? 9.68 -12.945 -7.832 1 97.94 50 GLU B CA 1
ATOM 3361 C C . GLU B 1 50 ? 9.734 -11.664 -7.008 1 97.94 50 GLU B C 1
ATOM 3363 O O . GLU B 1 50 ? 9.391 -11.664 -5.824 1 97.94 50 GLU B O 1
ATOM 3368 N N . PRO B 1 51 ? 10.062 -10.508 -7.707 1 97.94 51 PRO B N 1
ATOM 3369 C CA . PRO B 1 51 ? 10.5 -9.297 -7.008 1 97.94 51 PRO B CA 1
ATOM 3370 C C . PRO B 1 51 ? 9.344 -8.352 -6.703 1 97.94 51 PRO B C 1
ATOM 3372 O O . PRO B 1 51 ? 9.469 -7.137 -6.898 1 97.94 51 PRO B O 1
ATOM 3375 N N . ILE B 1 52 ? 8.172 -8.844 -6.277 1 98.31 52 ILE B N 1
ATOM 3376 C CA . ILE B 1 52 ? 7.066 -8 -5.848 1 98.31 52 ILE B CA 1
ATOM 3377 C C . ILE B 1 52 ? 6.754 -8.258 -4.379 1 98.31 52 ILE B C 1
ATOM 3379 O O . ILE B 1 52 ? 6.266 -9.336 -4.023 1 98.31 52 ILE B O 1
ATOM 3383 N N . CYS B 1 53 ? 7.035 -7.262 -3.57 1 98.38 53 CYS B N 1
ATOM 3384 C CA . CYS B 1 53 ? 6.859 -7.422 -2.131 1 98.38 53 CYS B CA 1
ATOM 3385 C C . CYS B 1 53 ? 5.621 -6.676 -1.646 1 98.38 53 CYS B C 1
ATOM 3387 O O . CYS B 1 53 ? 5.242 -6.789 -0.479 1 98.38 53 CYS B O 1
ATOM 3389 N N . ALA B 1 54 ? 5.008 -5.891 -2.479 1 98.56 54 ALA B N 1
ATOM 3390 C CA . ALA B 1 54 ? 3.807 -5.117 -2.178 1 98.56 54 ALA B CA 1
ATOM 3391 C C . ALA B 1 54 ? 2.857 -5.094 -3.373 1 98.56 54 ALA B C 1
ATOM 3393 O O . ALA B 1 54 ? 2.693 -4.059 -4.023 1 98.56 54 ALA B O 1
ATOM 3394 N N . PRO B 1 55 ? 2.18 -6.168 -3.598 1 98.62 55 PRO B N 1
ATOM 3395 C CA . PRO B 1 55 ? 1.361 -6.297 -4.805 1 98.62 55 PRO B CA 1
ATOM 3396 C C . PRO B 1 55 ? 0.244 -5.258 -4.875 1 98.62 55 PRO B C 1
ATOM 3398 O O . PRO B 1 55 ? -0.183 -4.875 -5.969 1 98.62 55 PRO B O 1
ATOM 3401 N N . ASP B 1 56 ? -0.203 -4.809 -3.686 1 98.62 56 ASP B N 1
ATOM 3402 C CA . ASP B 1 56 ? -1.309 -3.854 -3.676 1 98.62 56 ASP B CA 1
ATOM 3403 C C . ASP B 1 56 ? -0.884 -2.514 -4.273 1 98.62 56 ASP B C 1
ATOM 3405 O O . ASP B 1 56 ? -1.715 -1.772 -4.801 1 98.62 56 ASP B O 1
ATOM 3409 N N . LEU B 1 57 ? 0.398 -2.15 -4.234 1 98.81 57 LEU B N 1
ATOM 3410 C CA . LEU B 1 57 ? 0.866 -0.929 -4.879 1 98.81 57 LEU B CA 1
ATOM 3411 C C . LEU B 1 57 ? 0.762 -1.04 -6.398 1 98.81 57 LEU B C 1
ATOM 3413 O O . LEU B 1 57 ? 0.373 -0.082 -7.07 1 98.81 57 LEU B O 1
ATOM 3417 N N . LEU B 1 58 ? 1.167 -2.215 -6.934 1 98.75 58 LEU B N 1
ATOM 3418 C CA . LEU B 1 58 ? 0.981 -2.502 -8.352 1 98.75 58 LEU B CA 1
ATOM 3419 C C . LEU B 1 58 ? -0.5 -2.512 -8.711 1 98.75 58 LEU B C 1
ATOM 3421 O O . LEU B 1 58 ? -0.903 -1.898 -9.703 1 98.75 58 LEU B O 1
ATOM 3425 N N . LEU B 1 59 ? -1.297 -3.1 -7.891 1 98.88 59 LEU B N 1
ATOM 3426 C CA . LEU B 1 59 ? -2.725 -3.229 -8.156 1 98.88 59 LEU B CA 1
ATOM 3427 C C . LEU B 1 59 ? -3.416 -1.87 -8.094 1 98.88 59 LEU B C 1
ATOM 3429 O O . LEU B 1 59 ? -4.375 -1.619 -8.828 1 98.88 59 LEU B O 1
ATOM 3433 N N . ALA B 1 60 ? -2.971 -1.01 -7.195 1 98.88 60 ALA B N 1
ATOM 3434 C CA . ALA B 1 60 ? -3.52 0.342 -7.125 1 98.88 60 ALA B CA 1
ATOM 3435 C C . ALA B 1 60 ? -3.334 1.081 -8.445 1 98.88 60 ALA B C 1
ATOM 3437 O O . ALA B 1 60 ? -4.227 1.806 -8.891 1 98.88 60 ALA B O 1
ATOM 3438 N N . GLN B 1 61 ? -2.188 0.921 -9.062 1 98.88 61 GLN B N 1
ATOM 3439 C CA . GLN B 1 61 ? -1.961 1.496 -10.383 1 98.88 61 GLN B CA 1
ATOM 3440 C C . GLN B 1 61 ? -2.854 0.837 -11.43 1 98.88 61 GLN B C 1
ATOM 3442 O O . GLN B 1 61 ? -3.393 1.514 -12.312 1 98.88 61 GLN B O 1
ATOM 3447 N N . ALA B 1 62 ? -3.053 -0.466 -11.312 1 98.88 62 ALA B N 1
ATOM 3448 C CA . ALA B 1 62 ? -3.863 -1.217 -12.266 1 98.88 62 ALA B CA 1
ATOM 3449 C C . ALA B 1 62 ? -5.309 -0.73 -12.258 1 98.88 62 ALA B C 1
ATOM 3451 O O . ALA B 1 62 ? -5.996 -0.788 -13.281 1 98.88 62 ALA B O 1
ATOM 3452 N N . LEU B 1 63 ? -5.793 -0.224 -11.094 1 98.62 63 LEU B N 1
ATOM 3453 C CA . LEU B 1 63 ? -7.148 0.307 -11.016 1 98.62 63 LEU B CA 1
ATOM 3454 C C . LEU B 1 63 ? -7.379 1.384 -12.07 1 98.62 63 LEU B C 1
ATOM 3456 O O . LEU B 1 63 ? -8.469 1.48 -12.633 1 98.62 63 LEU B O 1
ATOM 3460 N N . LEU B 1 64 ? -6.344 2.152 -12.359 1 98.06 64 LEU B N 1
ATOM 3461 C CA . LEU B 1 64 ? -6.477 3.293 -13.258 1 98.06 64 LEU B CA 1
ATOM 3462 C C . LEU B 1 64 ? -6.305 2.865 -14.711 1 98.06 64 LEU B C 1
ATOM 3464 O O . LEU B 1 64 ? -6.586 3.641 -15.625 1 98.06 64 LEU B O 1
ATOM 3468 N N . ARG B 1 65 ? -5.91 1.595 -14.922 1 98.5 65 ARG B N 1
ATOM 3469 C CA . ARG B 1 65 ? -5.594 1.136 -16.266 1 98.5 65 ARG B CA 1
ATOM 3470 C C . ARG B 1 65 ? -6.598 0.093 -16.75 1 98.5 65 ARG B C 1
ATOM 3472 O O . ARG B 1 65 ? -6.496 -0.414 -17.859 1 98.5 65 ARG B O 1
ATOM 3479 N N . THR B 1 66 ? -7.508 -0.291 -15.867 1 98.75 66 THR B N 1
ATOM 3480 C CA . THR B 1 66 ? -8.445 -1.363 -16.188 1 98.75 66 THR B CA 1
ATOM 3481 C C . THR B 1 66 ? -9.875 -0.938 -15.867 1 98.75 66 THR B C 1
ATOM 3483 O O . THR B 1 66 ? -10.102 0.06 -15.18 1 98.75 66 THR B O 1
ATOM 3486 N N . GLN B 1 67 ? -10.867 -1.71 -16.328 1 98.06 67 GLN B N 1
ATOM 3487 C CA . GLN B 1 67 ? -12.266 -1.312 -16.188 1 98.06 67 GLN B CA 1
ATOM 3488 C C . GLN B 1 67 ? -13.086 -2.416 -15.523 1 98.06 67 GLN B C 1
ATOM 3490 O O . GLN B 1 67 ? -14.008 -2.137 -14.758 1 98.06 67 GLN B O 1
ATOM 3495 N N . GLN B 1 68 ? -12.75 -3.689 -15.805 1 98 68 GLN B N 1
ATOM 3496 C CA . GLN B 1 68 ? -13.695 -4.73 -15.406 1 98 68 GLN B CA 1
ATOM 3497 C C . GLN B 1 68 ? -13 -5.82 -14.594 1 98 68 GLN B C 1
ATOM 3499 O O . GLN B 1 68 ? -13.602 -6.426 -13.711 1 98 68 GLN B O 1
ATOM 3504 N N . ILE B 1 69 ? -11.805 -6.121 -14.906 1 98.88 69 ILE B N 1
ATOM 3505 C CA . ILE B 1 69 ? -11.078 -7.25 -14.336 1 98.88 69 ILE B CA 1
ATOM 3506 C C . ILE B 1 69 ? -10.992 -7.086 -12.82 1 98.88 69 ILE B C 1
ATOM 3508 O O . ILE B 1 69 ? -10.773 -5.98 -12.32 1 98.88 69 ILE B O 1
ATOM 3512 N N . LYS B 1 70 ? -11.258 -8.117 -12.055 1 98.88 70 LYS B N 1
ATOM 3513 C CA . LYS B 1 70 ? -11.031 -8.109 -10.617 1 98.88 70 LYS B CA 1
ATOM 3514 C C . LYS B 1 70 ? -9.547 -8.203 -10.289 1 98.88 70 LYS B C 1
ATOM 3516 O O . LYS B 1 70 ? -8.789 -8.859 -11.016 1 98.88 70 LYS B O 1
ATOM 3521 N N . LEU B 1 71 ? -9.164 -7.508 -9.273 1 98.88 71 LEU B N 1
ATOM 3522 C CA . LEU B 1 71 ? -7.762 -7.387 -8.891 1 98.88 71 LEU B CA 1
ATOM 3523 C C . LEU B 1 71 ? -7.527 -7.949 -7.496 1 98.88 71 LEU B C 1
ATOM 3525 O O . LEU B 1 71 ? -8.297 -7.676 -6.574 1 98.88 71 LEU B O 1
ATOM 3529 N N . ALA B 1 72 ? -6.441 -8.766 -7.363 1 98.69 72 ALA B N 1
ATOM 3530 C CA . ALA B 1 72 ? -6.238 -9.422 -6.074 1 98.69 72 ALA B CA 1
ATOM 3531 C C . ALA B 1 72 ? -4.754 -9.672 -5.812 1 98.69 72 ALA B C 1
ATOM 3533 O O . ALA B 1 72 ? -4.02 -10.094 -6.707 1 98.69 72 ALA B O 1
ATOM 3534 N N . PRO B 1 73 ? -4.324 -9.336 -4.57 1 98.06 73 PRO B N 1
ATOM 3535 C CA . PRO B 1 73 ? -3.109 -10.047 -4.168 1 98.06 73 PRO B CA 1
ATOM 3536 C C . PRO B 1 73 ? -3.318 -11.555 -4.066 1 98.06 73 PRO B C 1
ATOM 3538 O O . PRO B 1 73 ? -4.359 -12.008 -3.58 1 98.06 73 PRO B O 1
ATOM 3541 N N . GLY B 1 74 ? -2.514 -12.312 -4.562 1 95.69 74 GLY B N 1
ATOM 3542 C CA . GLY B 1 74 ? -2.506 -13.766 -4.504 1 95.69 74 GLY B CA 1
ATOM 3543 C C . GLY B 1 74 ? -1.145 -14.344 -4.172 1 95.69 74 GLY B C 1
ATOM 3544 O O . GLY B 1 74 ? -0.485 -14.93 -5.031 1 95.69 74 GLY B O 1
ATOM 3545 N N . ALA B 1 75 ? -0.748 -14.008 -2.873 1 95.31 75 ALA B N 1
ATOM 3546 C CA . ALA B 1 75 ? -1.521 -13.633 -1.691 1 95.31 75 ALA B CA 1
ATOM 3547 C C . ALA B 1 75 ? -0.759 -12.633 -0.832 1 95.31 75 ALA B C 1
ATOM 3549 O O . ALA B 1 75 ? 0.469 -12.539 -0.909 1 95.31 75 ALA B O 1
ATOM 3550 N N . HIS B 1 76 ? -1.454 -11.758 -0.034 1 97.94 76 HIS B N 1
ATOM 3551 C CA . HIS B 1 76 ? -0.776 -11.164 1.113 1 97.94 76 HIS B CA 1
ATOM 3552 C C . HIS B 1 76 ? -0.354 -12.234 2.115 1 97.94 76 HIS B C 1
ATOM 3554 O O . HIS B 1 76 ? -1.146 -13.109 2.463 1 97.94 76 HIS B O 1
ATOM 3560 N N . LEU B 1 77 ? 0.889 -12.195 2.477 1 97.62 77 LEU B N 1
ATOM 3561 C CA . LEU B 1 77 ? 1.423 -13.133 3.455 1 97.62 77 LEU B CA 1
ATOM 3562 C C . LEU B 1 77 ? 1.198 -12.625 4.875 1 97.62 77 LEU B C 1
ATOM 3564 O O . LEU B 1 77 ? 1.965 -11.797 5.371 1 97.62 77 LEU B O 1
ATOM 3568 N N . LEU B 1 78 ? 0.238 -13.148 5.559 1 97.88 78 LEU B N 1
ATOM 3569 C CA . LEU B 1 78 ? -0.354 -12.555 6.75 1 97.88 78 LEU B CA 1
ATOM 3570 C C . LEU B 1 78 ? 0.664 -12.484 7.883 1 97.88 78 LEU B C 1
ATOM 3572 O O . LEU B 1 78 ? 0.656 -11.539 8.672 1 97.88 78 LEU B O 1
ATOM 3576 N N . PRO B 1 79 ? 1.612 -13.461 8 1 97.81 79 PRO B N 1
ATOM 3577 C CA . PRO B 1 79 ? 2.578 -13.375 9.102 1 97.81 79 PRO B CA 1
ATOM 3578 C C . PRO B 1 79 ? 3.443 -12.117 9.023 1 97.81 79 PRO B C 1
ATOM 3580 O O . PRO B 1 79 ? 4.059 -11.727 10.023 1 97.81 79 PRO B O 1
ATOM 3583 N N . TYR B 1 80 ? 3.506 -11.516 7.867 1 98.31 80 TYR B N 1
ATOM 3584 C CA . TYR B 1 80 ? 4.484 -10.461 7.648 1 98.31 80 TYR B CA 1
ATOM 3585 C C . TYR B 1 80 ? 3.836 -9.086 7.758 1 98.31 80 TYR B C 1
ATOM 3587 O O . TYR B 1 80 ? 4.504 -8.062 7.586 1 98.31 80 TYR B O 1
ATOM 3595 N N . HIS B 1 81 ? 2.543 -9.047 8.039 1 98.38 81 HIS B N 1
ATOM 3596 C CA . HIS B 1 81 ? 1.773 -7.816 8.164 1 98.38 81 HIS B CA 1
ATOM 3597 C C . HIS B 1 81 ? 1.134 -7.703 9.547 1 98.38 81 HIS B C 1
ATOM 3599 O O . HIS B 1 81 ? 0.75 -8.711 10.141 1 98.38 81 HIS B O 1
ATOM 3605 N N . HIS B 1 82 ? 1.086 -6.461 10.078 1 98.44 82 HIS B N 1
ATOM 3606 C CA . HIS B 1 82 ? 0.193 -6.273 11.219 1 98.44 82 HIS B CA 1
ATOM 3607 C C . HIS B 1 82 ? -1.266 -6.449 10.812 1 98.44 82 HIS B C 1
ATOM 3609 O O . HIS B 1 82 ? -1.739 -5.781 9.891 1 98.44 82 HIS B O 1
ATOM 3615 N N . PRO B 1 83 ? -1.973 -7.316 11.469 1 98.62 83 PRO B N 1
ATOM 3616 C CA . PRO B 1 83 ? -3.307 -7.66 10.969 1 98.62 83 PRO B CA 1
ATOM 3617 C C . PRO B 1 83 ? -4.281 -6.484 11.031 1 98.62 83 PRO B C 1
ATOM 3619 O O . PRO B 1 83 ? -5.16 -6.363 10.172 1 98.62 83 PRO B O 1
ATOM 3622 N N . VAL B 1 84 ? -4.188 -5.562 12.016 1 98.88 84 VAL B N 1
ATOM 3623 C CA . VAL B 1 84 ? -5.047 -4.387 12.109 1 98.88 84 VAL B CA 1
ATOM 3624 C C . VAL B 1 84 ? -4.773 -3.457 10.922 1 98.88 84 VAL B C 1
ATOM 3626 O O . VAL B 1 84 ? -5.707 -2.992 10.266 1 98.88 84 VAL B O 1
ATOM 3629 N N . GLU B 1 85 ? -3.494 -3.219 10.719 1 98.81 85 GLU B N 1
ATOM 3630 C CA . GLU B 1 85 ? -3.1 -2.377 9.594 1 98.81 85 GLU B CA 1
ATOM 3631 C C . GLU B 1 85 ? -3.58 -2.965 8.266 1 98.81 85 GLU B C 1
ATOM 3633 O O . GLU B 1 85 ? -4.184 -2.264 7.453 1 98.81 85 GLU B O 1
ATOM 3638 N N . LEU B 1 86 ? -3.35 -4.258 8.047 1 98.88 86 LEU B N 1
ATOM 3639 C CA . LEU B 1 86 ? -3.715 -4.898 6.789 1 98.88 86 LEU B CA 1
ATOM 3640 C C . LEU B 1 86 ? -5.227 -4.914 6.605 1 98.88 86 LEU B C 1
ATOM 3642 O O . LEU B 1 86 ? -5.723 -4.738 5.488 1 98.88 86 LEU B O 1
ATOM 3646 N N . ALA B 1 87 ? -5.969 -5.125 7.684 1 98.88 87 ALA B N 1
ATOM 3647 C CA . ALA B 1 87 ? -7.426 -5.102 7.602 1 98.88 87 ALA B CA 1
ATOM 3648 C C . ALA B 1 87 ? -7.926 -3.762 7.062 1 98.88 87 ALA B C 1
ATOM 3650 O O . ALA B 1 87 ? -8.789 -3.721 6.188 1 98.88 87 ALA B O 1
ATOM 3651 N N . HIS B 1 88 ? -7.391 -2.672 7.551 1 98.88 88 HIS B N 1
ATOM 3652 C CA . HIS B 1 88 ? -7.812 -1.34 7.133 1 98.88 88 HIS B CA 1
ATOM 3653 C C . HIS B 1 88 ? -7.344 -1.032 5.715 1 98.88 88 HIS B C 1
ATOM 3655 O O . HIS B 1 88 ? -8.094 -0.461 4.918 1 98.88 88 HIS B O 1
ATOM 3661 N N . ARG B 1 89 ? -6.141 -1.431 5.41 1 98.69 89 ARG B N 1
ATOM 3662 C CA . ARG B 1 89 ? -5.59 -1.258 4.07 1 98.69 89 ARG B CA 1
ATOM 3663 C C . ARG B 1 89 ? -6.453 -1.965 3.029 1 98.69 89 ARG B C 1
ATOM 3665 O O . ARG B 1 89 ? -6.762 -1.396 1.981 1 98.69 89 ARG B O 1
ATOM 3672 N N . VAL B 1 90 ? -6.828 -3.176 3.324 1 98.75 90 VAL B N 1
ATOM 3673 C CA . VAL B 1 90 ? -7.668 -3.979 2.441 1 98.75 90 VAL B CA 1
ATOM 3674 C C . VAL B 1 90 ? -9.031 -3.309 2.275 1 98.75 90 VAL B C 1
ATOM 3676 O O . VAL B 1 90 ? -9.539 -3.191 1.159 1 98.75 90 VAL B O 1
ATOM 3679 N N . ALA B 1 91 ? -9.633 -2.859 3.383 1 98.75 91 ALA B N 1
ATOM 3680 C CA . ALA B 1 91 ? -10.922 -2.174 3.326 1 98.75 91 ALA B CA 1
ATOM 3681 C C . ALA B 1 91 ? -10.836 -0.916 2.467 1 98.75 91 ALA B C 1
ATOM 3683 O O . ALA B 1 91 ? -11.695 -0.679 1.617 1 98.75 91 ALA B O 1
ATOM 3684 N N . TYR B 1 92 ? -9.805 -0.145 2.732 1 98.75 92 TYR B N 1
ATOM 3685 C CA . TYR B 1 92 ? -9.586 1.081 1.974 1 98.75 92 TYR B CA 1
ATOM 3686 C C . TYR B 1 92 ? -9.445 0.785 0.485 1 98.75 92 TYR B C 1
ATOM 3688 O O . TYR B 1 92 ? -10.109 1.41 -0.345 1 98.75 92 TYR B O 1
ATOM 3696 N N . PHE B 1 93 ? -8.617 -0.199 0.087 1 98.81 93 PHE B N 1
ATOM 3697 C CA . PHE B 1 93 ? -8.422 -0.577 -1.308 1 98.81 93 PHE B CA 1
ATOM 3698 C C . PHE B 1 93 ? -9.734 -1.052 -1.927 1 98.81 93 PHE B C 1
ATOM 3700 O O . PHE B 1 93 ? -10.008 -0.781 -3.098 1 98.81 93 PHE B O 1
ATOM 3707 N N . ASP B 1 94 ? -10.508 -1.798 -1.172 1 98.81 94 ASP B N 1
ATOM 3708 C CA . ASP B 1 94 ? -11.805 -2.277 -1.639 1 98.81 94 ASP B CA 1
ATOM 3709 C C . ASP B 1 94 ? -12.703 -1.113 -2.051 1 98.81 94 ASP B C 1
ATOM 3711 O O . ASP B 1 94 ? -13.422 -1.198 -3.051 1 98.81 94 ASP B O 1
ATOM 3715 N N . HIS B 1 95 ? -12.688 -0.027 -1.291 1 98.81 95 HIS B N 1
ATOM 3716 C CA . HIS B 1 95 ? -13.422 1.175 -1.668 1 98.81 95 HIS B CA 1
ATOM 3717 C C . HIS B 1 95 ? -12.891 1.763 -2.969 1 98.81 95 HIS B C 1
ATOM 3719 O O . HIS B 1 95 ? -13.664 2.117 -3.861 1 98.81 95 HIS B O 1
ATOM 3725 N N . LEU B 1 96 ? -11.547 1.823 -3.078 1 98.75 96 LEU B N 1
ATOM 3726 C CA . LEU B 1 96 ? -10.945 2.395 -4.273 1 98.75 96 LEU B CA 1
ATOM 3727 C C . LEU B 1 96 ? -11.289 1.565 -5.508 1 98.75 96 LEU B C 1
ATOM 3729 O O . LEU B 1 96 ? -11.406 2.105 -6.609 1 98.75 96 LEU B O 1
ATOM 3733 N N . ALA B 1 97 ? -11.422 0.249 -5.301 1 98.62 97 ALA B N 1
ATOM 3734 C CA . ALA B 1 97 ? -11.672 -0.676 -6.402 1 98.62 97 ALA B CA 1
ATOM 3735 C C . ALA B 1 97 ? -13.164 -0.78 -6.707 1 98.62 97 ALA B C 1
ATOM 3737 O O . ALA B 1 97 ? -13.562 -1.374 -7.711 1 98.62 97 ALA B O 1
ATOM 3738 N N . GLN B 1 98 ? -14.039 -0.223 -5.816 1 97.75 98 GLN B N 1
ATOM 3739 C CA . GLN B 1 98 ? -15.484 -0.196 -5.988 1 97.75 98 GLN B CA 1
ATOM 3740 C C . GLN B 1 98 ? -16.031 -1.591 -6.277 1 97.75 98 GLN B C 1
ATOM 3742 O O . GLN B 1 98 ? -16.797 -1.778 -7.219 1 97.75 98 GLN B O 1
ATOM 3747 N N . GLY B 1 99 ? -15.398 -2.562 -5.543 1 92.94 99 GLY B N 1
ATOM 3748 C CA . GLY B 1 99 ? -15.969 -3.898 -5.602 1 92.94 99 GLY B CA 1
ATOM 3749 C C . GLY B 1 99 ? -15.188 -4.84 -6.504 1 92.94 99 GLY B C 1
ATOM 3750 O O . GLY B 1 99 ? -15.508 -6.027 -6.594 1 92.94 99 GLY B O 1
ATOM 3751 N N . ARG B 1 100 ? -14.234 -4.473 -7.156 1 98.06 100 ARG B N 1
ATOM 3752 C CA . ARG B 1 100 ? -13.445 -5.312 -8.055 1 98.06 100 ARG B CA 1
ATOM 3753 C C . ARG B 1 100 ? -12.281 -5.961 -7.309 1 98.06 100 ARG B C 1
ATOM 3755 O O . ARG B 1 100 ? -11.445 -6.633 -7.922 1 98.06 100 ARG B O 1
ATOM 3762 N N . PHE B 1 101 ? -12.234 -5.777 -6.055 1 98.69 101 PHE B N 1
ATOM 3763 C CA . PHE B 1 101 ? -11.117 -6.293 -5.273 1 98.69 101 PHE B CA 1
ATOM 3764 C C . PHE B 1 101 ? -11.445 -7.66 -4.691 1 98.69 101 PHE B C 1
ATOM 3766 O O . PHE B 1 101 ? -12.562 -7.887 -4.223 1 98.69 101 PHE B O 1
ATOM 3773 N N . MET B 1 102 ? -10.523 -8.609 -4.699 1 98.75 102 MET B N 1
ATOM 3774 C CA . MET B 1 102 ? -10.5 -9.852 -3.934 1 98.75 102 MET B CA 1
ATOM 3775 C C . MET B 1 102 ? -9.242 -9.945 -3.082 1 98.75 102 MET B C 1
ATOM 3777 O O . MET B 1 102 ? -8.266 -9.227 -3.326 1 98.75 102 MET B O 1
ATOM 3781 N N . LEU B 1 103 ? -9.32 -10.781 -2.08 1 98.69 103 LEU B N 1
ATOM 3782 C CA . LEU B 1 103 ? -8.188 -10.875 -1.165 1 98.69 103 LEU B CA 1
ATOM 3783 C C . LEU B 1 103 ? -7.656 -12.305 -1.097 1 98.69 103 LEU B C 1
ATOM 3785 O O . LEU B 1 103 ? -8.297 -13.18 -0.51 1 98.69 103 LEU B O 1
ATOM 3789 N N . GLY B 1 104 ? -6.516 -12.5 -1.71 1 97.81 104 GLY B N 1
ATOM 3790 C CA . GLY B 1 104 ? -5.797 -13.734 -1.417 1 97.81 104 GLY B CA 1
ATOM 3791 C C . GLY B 1 104 ? -4.957 -13.641 -0.158 1 97.81 104 GLY B C 1
ATOM 3792 O O . GLY B 1 104 ? -4.254 -12.656 0.058 1 97.81 104 GLY B O 1
ATOM 3793 N N . VAL B 1 105 ? -5.031 -14.68 0.697 1 96.75 105 VAL B N 1
ATOM 3794 C CA . VAL B 1 105 ? -4.215 -14.719 1.906 1 96.75 105 VAL B CA 1
ATOM 3795 C C . VAL B 1 105 ? -3.379 -16 1.922 1 96.75 105 VAL B C 1
ATOM 3797 O O . VAL B 1 105 ? -3.799 -17.031 1.386 1 96.75 105 VAL B O 1
ATOM 3800 N N . GLY B 1 106 ? -2.229 -15.898 2.49 1 94 106 GLY B N 1
ATOM 3801 C CA . GLY B 1 106 ? -1.347 -17.047 2.588 1 94 106 GLY B CA 1
ATOM 3802 C C . GLY B 1 106 ? -0.389 -16.969 3.762 1 94 106 GLY B C 1
ATOM 3803 O O . GLY B 1 106 ? -0.223 -15.906 4.363 1 94 106 GLY B O 1
ATOM 3804 N N . ALA B 1 107 ? 0.242 -18.078 4.176 1 92.56 107 ALA B N 1
ATOM 3805 C CA . ALA B 1 107 ? 1.163 -18.172 5.305 1 92.56 107 ALA B CA 1
ATOM 3806 C C . ALA B 1 107 ? 2.611 -18.031 4.844 1 92.56 107 ALA B C 1
ATOM 3808 O O . ALA B 1 107 ? 3.521 -17.906 5.668 1 92.56 107 ALA B O 1
ATOM 3809 N N . SER B 1 108 ? 2.834 -17.844 3.6 1 89.88 108 SER B N 1
ATOM 3810 C CA . SER B 1 108 ? 4.172 -17.828 3.016 1 89.88 108 SER B CA 1
ATOM 3811 C C . SER B 1 108 ? 4.801 -19.219 3.062 1 89.88 108 SER B C 1
ATOM 3813 O O . SER B 1 108 ? 4.555 -19.984 3.996 1 89.88 108 SER B O 1
ATOM 3815 N N . GLY B 1 109 ? 5.535 -19.625 2.086 1 89.88 109 GLY B N 1
ATOM 3816 C CA . GLY B 1 109 ? 6.246 -20.891 2.023 1 89.88 109 GLY B CA 1
ATOM 3817 C C . GLY B 1 109 ? 7.715 -20.734 1.678 1 89.88 109 GLY B C 1
ATOM 3818 O O . GLY B 1 109 ? 8.391 -21.703 1.372 1 89.88 109 GLY B O 1
ATOM 3819 N N . ILE B 1 110 ? 8.227 -19.484 1.763 1 94.69 110 ILE B N 1
ATOM 3820 C CA . ILE B 1 110 ? 9.578 -19.188 1.315 1 94.69 110 ILE B CA 1
ATOM 3821 C C . ILE B 1 110 ? 10.523 -19.141 2.518 1 94.69 110 ILE B C 1
ATOM 3823 O O . ILE B 1 110 ? 10.445 -18.219 3.338 1 94.69 110 ILE B O 1
ATOM 3827 N N . PRO B 1 111 ? 11.484 -20.062 2.646 1 96.94 111 PRO B N 1
ATOM 3828 C CA . PRO B 1 111 ? 12.391 -20.094 3.795 1 96.94 111 PRO B CA 1
ATOM 3829 C C . PRO B 1 111 ? 13.172 -18.797 3.98 1 96.94 111 PRO B C 1
ATOM 3831 O O . PRO B 1 111 ? 13.422 -18.375 5.113 1 96.94 111 PRO B O 1
ATOM 3834 N N . GLY B 1 112 ? 13.578 -18.188 2.902 1 97.94 112 GLY B N 1
ATOM 3835 C CA . GLY B 1 112 ? 14.258 -16.906 3.002 1 97.94 112 GLY B CA 1
ATOM 3836 C C . GLY B 1 112 ? 13.422 -15.836 3.684 1 97.94 112 GLY B C 1
ATOM 3837 O O . GLY B 1 112 ? 13.938 -15.055 4.48 1 97.94 112 GLY B O 1
ATOM 3838 N N . ASP B 1 113 ? 12.148 -15.773 3.373 1 98.25 113 ASP B N 1
ATOM 3839 C CA . ASP B 1 113 ? 11.242 -14.844 4.035 1 98.25 113 ASP B CA 1
ATOM 3840 C C . ASP B 1 113 ? 11.094 -15.172 5.516 1 98.25 113 ASP B C 1
ATOM 3842 O O . ASP B 1 113 ? 11.094 -14.273 6.363 1 98.25 113 ASP B O 1
ATOM 3846 N N . TRP B 1 114 ? 10.953 -16.516 5.805 1 98.12 114 TRP B N 1
ATOM 3847 C CA . TRP B 1 114 ? 10.883 -16.938 7.199 1 98.12 114 TRP B CA 1
ATOM 3848 C C . TRP B 1 114 ? 12.07 -16.406 7.988 1 98.12 114 TRP B C 1
ATOM 3850 O O . TRP B 1 114 ? 11.906 -15.836 9.062 1 98.12 114 TRP B O 1
ATOM 3860 N N . ALA B 1 115 ? 13.195 -16.594 7.422 1 98.5 115 ALA B N 1
ATOM 3861 C CA . ALA B 1 115 ? 14.43 -16.188 8.086 1 98.5 115 ALA B CA 1
ATOM 3862 C C . ALA B 1 115 ? 14.484 -14.664 8.242 1 98.5 115 ALA B C 1
ATOM 3864 O O . ALA B 1 115 ? 14.82 -14.156 9.312 1 98.5 115 ALA B O 1
ATOM 3865 N N . LEU B 1 116 ? 14.133 -13.953 7.215 1 98.69 116 LEU B N 1
ATOM 3866 C CA . LEU B 1 116 ? 14.164 -12.492 7.191 1 98.69 116 LEU B CA 1
ATOM 3867 C C . LEU B 1 116 ? 13.266 -11.914 8.281 1 98.69 116 LEU B C 1
ATOM 3869 O O . LEU B 1 116 ? 13.672 -11 9.008 1 98.69 116 LEU B O 1
ATOM 3873 N N . TYR B 1 117 ? 12.078 -12.461 8.477 1 98.56 117 TYR B N 1
ATOM 3874 C CA . TYR B 1 117 ? 11.078 -11.961 9.414 1 98.56 117 TYR B CA 1
ATOM 3875 C C . TYR B 1 117 ? 11.219 -12.633 10.773 1 98.56 117 TYR B C 1
ATOM 3877 O O . TYR B 1 117 ? 10.484 -12.312 11.711 1 98.56 117 TYR B O 1
ATOM 3885 N N . ASP B 1 118 ? 12.148 -13.547 10.914 1 98.31 118 ASP B N 1
ATOM 3886 C CA . ASP B 1 118 ? 12.352 -14.312 12.141 1 98.31 118 ASP B CA 1
ATOM 3887 C C . ASP B 1 118 ? 11.094 -15.086 12.523 1 98.31 118 ASP B C 1
ATOM 3889 O O . ASP B 1 118 ? 10.625 -15 13.664 1 98.31 118 ASP B O 1
ATOM 3893 N N . VAL B 1 119 ? 10.508 -15.758 11.547 1 98.12 119 VAL B N 1
ATOM 3894 C CA . VAL B 1 119 ? 9.336 -16.609 11.734 1 98.12 119 VAL B CA 1
ATOM 3895 C C . VAL B 1 119 ? 9.734 -18.078 11.625 1 98.12 119 VAL B C 1
ATOM 3897 O O . VAL B 1 119 ? 10.43 -18.469 10.688 1 98.12 119 VAL B O 1
ATOM 3900 N N . ASP B 1 120 ? 9.328 -18.938 12.57 1 97.38 120 ASP B N 1
ATOM 3901 C CA . ASP B 1 120 ? 9.633 -20.359 12.555 1 97.38 120 ASP B CA 1
ATOM 3902 C C . ASP B 1 120 ? 8.688 -21.109 11.625 1 97.38 120 ASP B C 1
ATOM 3904 O O . ASP B 1 120 ? 7.816 -21.859 12.086 1 97.38 120 ASP B O 1
ATOM 3908 N N . GLY B 1 121 ? 8.938 -20.984 10.367 1 94.62 121 GLY B N 1
ATOM 3909 C CA . GLY B 1 121 ? 8.109 -21.641 9.367 1 94.62 121 GLY B CA 1
ATOM 3910 C C . GLY B 1 121 ? 8.25 -23.141 9.367 1 94.62 121 GLY B C 1
ATOM 3911 O O . GLY B 1 121 ? 7.324 -23.859 8.961 1 94.62 121 GLY B O 1
ATOM 3912 N N . LYS B 1 122 ? 9.328 -23.672 9.758 1 92.25 122 LYS B N 1
ATOM 3913 C CA . LYS B 1 122 ? 9.578 -25.109 9.773 1 92.25 122 LYS B CA 1
ATOM 3914 C C . LYS B 1 122 ? 8.625 -25.812 10.727 1 92.25 122 LYS B C 1
ATOM 3916 O O . LYS B 1 122 ? 8.148 -26.922 10.438 1 92.25 122 LYS B O 1
ATOM 3921 N N . ASN B 1 123 ? 8.336 -25.109 11.812 1 95 123 ASN B N 1
ATOM 3922 C CA . ASN B 1 123 ? 7.5 -25.75 12.828 1 95 123 ASN B CA 1
ATOM 3923 C C . ASN B 1 123 ? 6.07 -25.203 12.789 1 95 123 ASN B C 1
ATOM 3925 O O . ASN B 1 123 ? 5.332 -25.328 13.773 1 95 123 ASN B O 1
ATOM 3929 N N . GLY B 1 124 ? 5.676 -24.531 11.727 1 93.75 124 GLY B N 1
ATOM 3930 C CA . GLY B 1 124 ? 4.273 -24.234 11.477 1 93.75 124 GLY B CA 1
ATOM 3931 C C . GLY B 1 124 ? 3.83 -22.906 12.086 1 93.75 124 GLY B C 1
ATOM 3932 O O . GLY B 1 124 ? 2.65 -22.562 12.023 1 93.75 124 GLY B O 1
ATOM 3933 N N . GLU B 1 125 ? 4.734 -22.125 12.688 1 96.75 125 GLU B N 1
ATOM 3934 C CA . GLU B 1 125 ? 4.395 -20.828 13.297 1 96.75 125 GLU B CA 1
ATOM 3935 C C . GLU B 1 125 ? 3.703 -19.922 12.289 1 96.75 125 GLU B C 1
ATOM 3937 O O . GLU B 1 125 ? 2.762 -19.203 12.641 1 96.75 125 GLU B O 1
ATOM 3942 N N . HIS B 1 126 ? 4.203 -19.938 11.086 1 96.06 126 HIS B N 1
ATOM 3943 C CA . HIS B 1 126 ? 3.641 -19.078 10.047 1 96.06 126 HIS B CA 1
ATOM 3944 C C . HIS B 1 126 ? 2.168 -19.391 9.805 1 96.06 126 HIS B C 1
ATOM 3946 O O . HIS B 1 126 ? 1.375 -18.5 9.523 1 96.06 126 HIS B O 1
ATOM 3952 N N . ARG B 1 127 ? 1.729 -20.609 9.898 1 93.69 127 ARG B N 1
ATOM 3953 C CA . ARG B 1 127 ? 0.328 -20.984 9.742 1 93.69 127 ARG B CA 1
ATOM 3954 C C . ARG B 1 127 ? -0.512 -20.5 10.914 1 93.69 127 ARG B C 1
ATOM 3956 O O . ARG B 1 127 ? -1.641 -20.047 10.727 1 93.69 127 ARG B O 1
ATOM 3963 N N . GLU B 1 128 ? 0.049 -20.609 12.141 1 96.25 128 GLU B N 1
ATOM 3964 C CA . GLU B 1 128 ? -0.64 -20.109 13.328 1 96.25 128 GLU B CA 1
ATOM 3965 C C . GLU B 1 128 ? -0.834 -18.609 13.25 1 96.25 128 GLU B C 1
ATOM 3967 O O . GLU B 1 128 ? -1.91 -18.094 13.57 1 96.25 128 GLU B O 1
ATOM 3972 N N . MET B 1 129 ? 0.228 -17.953 12.836 1 97.81 129 MET B N 1
ATOM 3973 C CA . MET B 1 129 ? 0.163 -16.516 12.672 1 97.81 129 MET B CA 1
ATOM 3974 C C . MET B 1 129 ? -0.916 -16.125 11.664 1 97.81 129 MET B C 1
ATOM 3976 O O . MET B 1 129 ? -1.664 -15.172 11.875 1 97.81 129 MET B O 1
ATOM 3980 N N . THR B 1 130 ? -0.972 -16.891 10.609 1 96.62 130 THR B N 1
ATOM 3981 C CA . THR B 1 130 ? -1.952 -16.625 9.562 1 96.62 130 THR B CA 1
ATOM 3982 C C . THR B 1 130 ? -3.373 -16.75 10.109 1 96.62 130 THR B C 1
ATOM 3984 O O . THR B 1 130 ? -4.219 -15.883 9.852 1 96.62 130 THR B O 1
ATOM 3987 N N . ARG B 1 131 ? -3.621 -17.766 10.797 1 95.69 131 ARG B N 1
ATOM 3988 C CA . ARG B 1 131 ? -4.945 -18 11.367 1 95.69 131 ARG B CA 1
ATOM 3989 C C . ARG B 1 131 ? -5.34 -16.859 12.305 1 95.69 131 ARG B C 1
ATOM 3991 O O . ARG B 1 131 ? -6.453 -16.328 12.219 1 95.69 131 ARG B O 1
ATOM 3998 N N . GLU B 1 132 ? -4.457 -16.484 13.219 1 98.19 132 GLU B N 1
ATOM 3999 C CA . GLU B 1 132 ? -4.75 -15.43 14.172 1 98.19 132 GLU B CA 1
ATOM 4000 C C . GLU B 1 132 ? -4.957 -14.094 13.469 1 98.19 132 GLU B C 1
ATOM 4002 O O . GLU B 1 132 ? -5.879 -13.344 13.812 1 98.19 132 GLU B O 1
ATOM 4007 N N . ALA B 1 133 ? -4.102 -13.82 12.516 1 98.44 133 ALA B N 1
ATOM 4008 C CA . ALA B 1 133 ? -4.215 -12.57 11.766 1 98.44 133 ALA B CA 1
ATOM 4009 C C . ALA B 1 133 ? -5.559 -12.477 11.055 1 98.44 133 ALA B C 1
ATOM 4011 O O . ALA B 1 133 ? -6.23 -11.445 11.109 1 98.44 133 ALA B O 1
ATOM 4012 N N . LEU B 1 134 ? -5.902 -13.531 10.383 1 97.75 134 LEU B N 1
ATOM 4013 C CA . LEU B 1 134 ? -7.156 -13.539 9.641 1 97.75 134 LEU B CA 1
ATOM 4014 C C . LEU B 1 134 ? -8.344 -13.352 10.57 1 97.75 134 LEU B C 1
ATOM 4016 O O . LEU B 1 134 ? -9.297 -12.633 10.242 1 97.75 134 LEU B O 1
ATOM 4020 N N . GLU B 1 135 ? -8.32 -13.977 11.672 1 97.81 135 GLU B N 1
ATOM 4021 C CA . GLU B 1 135 ? -9.375 -13.805 12.664 1 97.81 135 GLU B CA 1
ATOM 4022 C C . GLU B 1 135 ? -9.523 -12.336 13.062 1 97.81 135 GLU B C 1
ATOM 4024 O O . GLU B 1 135 ? -10.641 -11.812 13.102 1 97.81 135 GLU B O 1
ATOM 4029 N N . ILE B 1 136 ? -8.445 -11.719 13.375 1 98.75 136 ILE B N 1
ATOM 4030 C CA . ILE B 1 136 ? -8.453 -10.312 13.773 1 98.75 136 ILE B CA 1
ATOM 4031 C C . ILE B 1 136 ? -9.023 -9.461 12.641 1 98.75 136 ILE B C 1
ATOM 4033 O O . ILE B 1 136 ? -9.859 -8.586 12.867 1 98.75 136 ILE B O 1
ATOM 4037 N N . MET B 1 137 ? -8.602 -9.703 11.422 1 98.81 137 MET B N 1
ATOM 4038 C CA . MET B 1 137 ? -9.07 -8.945 10.273 1 98.81 137 MET B CA 1
ATOM 4039 C C . MET B 1 137 ? -10.578 -9.07 10.109 1 98.81 137 MET B C 1
ATOM 4041 O O . MET B 1 137 ? -11.273 -8.078 9.906 1 98.81 137 MET B O 1
ATOM 4045 N N . LEU B 1 138 ? -11.047 -10.297 10.203 1 98.44 138 LEU B N 1
ATOM 4046 C CA . LEU B 1 138 ? -12.484 -10.547 10.062 1 98.44 138 LEU B CA 1
ATOM 4047 C C . LEU B 1 138 ? -13.266 -9.812 11.141 1 98.44 138 LEU B C 1
ATOM 4049 O O . LEU B 1 138 ? -14.312 -9.219 10.859 1 98.44 138 LEU B O 1
ATOM 4053 N N . ARG B 1 139 ? -12.789 -9.812 12.367 1 98.44 139 ARG B N 1
ATOM 4054 C CA . ARG B 1 139 ? -13.461 -9.109 13.453 1 98.44 139 ARG B CA 1
ATOM 4055 C C . ARG B 1 139 ? -13.508 -7.609 13.195 1 98.44 139 ARG B C 1
ATOM 4057 O O . ARG B 1 139 ? -14.547 -6.973 13.414 1 98.44 139 ARG B O 1
ATOM 4064 N N . ILE B 1 140 ? -12.414 -7.086 12.75 1 98.44 140 ILE B N 1
ATOM 4065 C CA . ILE B 1 140 ? -12.344 -5.66 12.445 1 98.44 140 ILE B CA 1
ATOM 4066 C C . ILE B 1 140 ? -13.406 -5.305 11.414 1 98.44 140 ILE B C 1
ATOM 4068 O O . ILE B 1 140 ? -14.055 -4.258 11.508 1 98.44 140 ILE B O 1
ATOM 4072 N N . TRP B 1 141 ? -13.617 -6.145 10.438 1 98.44 141 TRP B N 1
ATOM 4073 C CA . TRP B 1 141 ? -14.5 -5.863 9.312 1 98.44 141 TRP B CA 1
ATOM 4074 C C . TRP B 1 141 ? -15.961 -6.066 9.703 1 98.44 141 TRP B C 1
ATOM 4076 O O . TRP B 1 141 ? -16.844 -5.355 9.219 1 98.44 141 TRP B O 1
ATOM 4086 N N . THR B 1 142 ? -16.25 -7.016 10.633 1 97.62 142 THR B N 1
ATOM 4087 C CA . THR B 1 142 ? -17.609 -7.508 10.68 1 97.62 142 THR B CA 1
ATOM 4088 C C . THR B 1 142 ? -18.25 -7.23 12.039 1 97.62 142 THR B C 1
ATOM 4090 O O . THR B 1 142 ? -19.469 -7.266 12.18 1 97.62 142 THR B O 1
ATOM 4093 N N . GLU B 1 143 ? -17.406 -7.035 13.031 1 97.44 143 GLU B N 1
ATOM 4094 C CA . GLU B 1 143 ? -17.969 -6.836 14.367 1 97.44 143 GLU B CA 1
ATOM 4095 C C . GLU B 1 143 ? -18.094 -5.352 14.695 1 97.44 143 GLU B C 1
ATOM 4097 O O . GLU B 1 143 ? -17.094 -4.621 14.672 1 97.44 143 GLU B O 1
ATOM 4102 N N . ASP B 1 144 ? -19.219 -4.934 15.156 1 95.56 144 ASP B N 1
ATOM 4103 C CA . ASP B 1 144 ? -19.484 -3.52 15.398 1 95.56 144 ASP B CA 1
ATOM 4104 C C . ASP B 1 144 ? -19.266 -3.168 16.875 1 95.56 144 ASP B C 1
ATOM 4106 O O . ASP B 1 144 ? -18.828 -2.059 17.188 1 95.56 144 ASP B O 1
ATOM 4110 N N . GLU B 1 145 ? -19.547 -4.09 17.734 1 97.69 145 GLU B N 1
ATOM 4111 C CA . GLU B 1 145 ? -19.391 -3.842 19.172 1 97.69 145 GLU B CA 1
ATOM 4112 C C . GLU B 1 145 ? -17.906 -3.891 19.562 1 97.69 145 GLU B C 1
ATOM 4114 O O . GLU B 1 145 ? -17.109 -4.562 18.922 1 97.69 145 GLU B O 1
ATOM 4119 N N . PRO B 1 146 ? -17.578 -3.178 20.594 1 98.12 146 PRO B N 1
ATOM 4120 C CA . PRO B 1 146 ? -16.203 -3.223 21.078 1 98.12 146 PRO B CA 1
ATOM 4121 C C . PRO B 1 146 ? -15.773 -4.625 21.5 1 98.12 146 PRO B C 1
ATOM 4123 O O . PRO B 1 146 ? -16.594 -5.41 21.969 1 98.12 146 PRO B O 1
ATOM 4126 N N . TRP B 1 147 ? -14.516 -4.918 21.312 1 98.5 147 TRP B N 1
ATOM 4127 C CA . TRP B 1 147 ? -13.922 -6.191 21.703 1 98.5 147 TRP B CA 1
ATOM 4128 C C . TRP B 1 147 ? -12.43 -6.035 21.969 1 98.5 147 TRP B C 1
ATOM 4130 O O . TRP B 1 147 ? -11.828 -5.027 21.594 1 98.5 147 TRP B O 1
ATOM 4140 N N . GLU B 1 148 ? -11.906 -6.969 22.719 1 98.31 148 GLU B N 1
ATOM 4141 C CA . GLU B 1 148 ? -10.469 -7.098 22.922 1 98.31 148 GLU B CA 1
ATOM 4142 C C . GLU B 1 148 ? -9.945 -8.43 22.391 1 98.31 148 GLU B C 1
ATOM 4144 O O . GLU B 1 148 ? -10.594 -9.469 22.578 1 98.31 148 GLU B O 1
ATOM 4149 N N . HIS B 1 149 ? -8.969 -8.422 21.625 1 98.56 149 HIS B N 1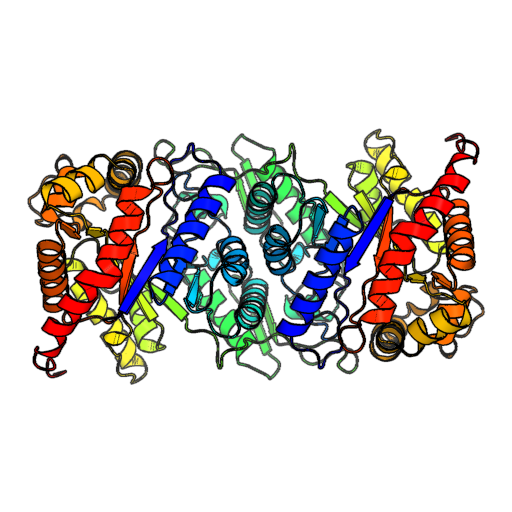
ATOM 4150 C CA . HIS B 1 149 ? -8.234 -9.609 21.203 1 98.56 149 HIS B CA 1
ATOM 4151 C C . HIS B 1 149 ? -6.859 -9.672 21.859 1 98.56 149 HIS B C 1
ATOM 4153 O O . HIS B 1 149 ? -6.016 -8.805 21.625 1 98.56 149 HIS B O 1
ATOM 4159 N N . ARG B 1 150 ? -6.641 -10.586 22.734 1 98.31 150 ARG B N 1
ATOM 4160 C CA . ARG B 1 150 ? -5.352 -10.898 23.359 1 98.31 150 ARG B CA 1
ATOM 4161 C C . ARG B 1 150 ? -4.801 -12.219 22.828 1 98.31 150 ARG B C 1
ATOM 4163 O O . ARG B 1 150 ? -5.16 -13.289 23.328 1 98.31 150 ARG B O 1
ATOM 4170 N N . GLY B 1 151 ? -3.916 -12.047 21.797 1 98.06 151 GLY B N 1
ATOM 4171 C CA . GLY B 1 151 ? -3.49 -13.25 21.109 1 98.06 151 GLY B CA 1
ATOM 4172 C C . GLY B 1 151 ? -2.057 -13.641 21.422 1 98.06 151 GLY B C 1
ATOM 4173 O O . GLY B 1 151 ? -1.394 -13 22.234 1 98.06 151 GLY B O 1
ATOM 4174 N N . LYS B 1 152 ? -1.616 -14.742 20.734 1 97.94 152 LYS B N 1
ATOM 4175 C CA . LYS B 1 152 ? -0.24 -15.219 20.859 1 97.94 152 LYS B CA 1
ATOM 4176 C C . LYS B 1 152 ? 0.727 -14.281 20.141 1 97.94 152 LYS B C 1
ATOM 4178 O O . LYS B 1 152 ? 1.842 -14.047 20.609 1 97.94 152 LYS B O 1
ATOM 4183 N N . TYR B 1 153 ? 0.297 -13.688 19.016 1 98 153 TYR B N 1
ATOM 4184 C CA . TYR B 1 153 ? 1.217 -12.938 18.172 1 98 153 TYR B CA 1
ATOM 4185 C C . TYR B 1 153 ? 0.85 -11.461 18.156 1 98 153 TYR B C 1
ATOM 4187 O O . TYR B 1 153 ? 1.719 -10.594 17.984 1 98 153 TYR B O 1
ATOM 4195 N N . TRP B 1 154 ? -0.475 -11.156 18.25 1 98.31 154 TRP B N 1
ATOM 4196 C CA . TRP B 1 154 ? -0.905 -9.758 18.188 1 98.31 154 TRP B CA 1
ATOM 4197 C C . TRP B 1 154 ? -2.004 -9.477 19.203 1 98.31 154 TRP B C 1
ATOM 4199 O O . TRP B 1 154 ? -2.781 -10.367 19.547 1 98.31 154 TRP B O 1
ATOM 4209 N N . ASN B 1 155 ? -1.998 -8.242 19.688 1 98.5 155 ASN B N 1
ATOM 4210 C CA . ASN B 1 155 ? -3.127 -7.66 20.406 1 98.5 155 ASN B CA 1
ATOM 4211 C C . ASN B 1 155 ? -3.855 -6.621 19.562 1 98.5 155 ASN B C 1
ATOM 4213 O O . ASN B 1 155 ? -3.238 -5.938 18.734 1 98.5 155 ASN B O 1
ATOM 4217 N N . ALA B 1 156 ? -5.133 -6.543 19.672 1 98.5 156 ALA B N 1
ATOM 4218 C CA . ALA B 1 156 ? -5.957 -5.578 18.938 1 98.5 156 ALA B CA 1
ATOM 4219 C C . ALA B 1 156 ? -7.266 -5.309 19.672 1 98.5 156 ALA B C 1
ATOM 4221 O O . ALA B 1 156 ? -7.738 -6.148 20.453 1 98.5 156 ALA B O 1
ATOM 4222 N N . ASN B 1 157 ? -7.805 -4.156 19.453 1 98.44 157 ASN B N 1
ATOM 4223 C CA . ASN B 1 157 ? -9.078 -3.795 20.078 1 98.44 157 ASN B CA 1
ATOM 4224 C C . ASN B 1 157 ? -10.078 -3.295 19.031 1 98.44 157 ASN B C 1
ATOM 4226 O O . ASN B 1 157 ? -9.711 -2.561 18.109 1 98.44 157 ASN B O 1
ATOM 4230 N N . GLY B 1 158 ? -11.305 -3.818 19.109 1 98.12 158 GLY B N 1
ATOM 4231 C CA . GLY B 1 158 ? -12.43 -3.08 18.562 1 98.12 158 GLY B CA 1
ATOM 4232 C C . GLY B 1 158 ? -12.906 -1.955 19.453 1 98.12 158 GLY B C 1
ATOM 4233 O O . GLY B 1 158 ? -13.727 -2.174 20.344 1 98.12 158 GLY B O 1
ATOM 4234 N N . ILE B 1 159 ? -12.484 -0.765 19.156 1 97.81 159 ILE B N 1
ATOM 4235 C CA . ILE B 1 159 ? -12.641 0.314 20.141 1 97.81 159 ILE B CA 1
ATOM 4236 C C . ILE B 1 159 ? -14.055 0.881 20.047 1 97.81 159 ILE B C 1
ATOM 4238 O O . ILE B 1 159 ? -14.656 0.931 18.969 1 97.81 159 ILE B O 1
ATOM 4242 N N . ALA B 1 160 ? -14.594 1.32 21.188 1 97.81 160 ALA B N 1
ATOM 4243 C CA . ALA B 1 160 ? -15.773 2.174 21.219 1 97.81 160 ALA B CA 1
ATOM 4244 C C . ALA B 1 160 ? -15.445 3.588 20.75 1 97.81 160 ALA B C 1
ATOM 4246 O O . ALA B 1 160 ? -14.281 3.982 20.719 1 97.81 160 ALA B O 1
ATOM 4247 N N . PRO B 1 161 ? -16.5 4.305 20.344 1 97.81 161 PRO B N 1
ATOM 4248 C CA . PRO B 1 161 ? -16.234 5.711 20.031 1 97.81 161 PRO B CA 1
ATOM 4249 C C . PRO B 1 161 ? -15.609 6.477 21.188 1 97.81 161 PRO B C 1
ATOM 4251 O O . PRO B 1 161 ? -15.977 6.262 22.344 1 97.81 161 PRO B O 1
ATOM 4254 N N . MET B 1 162 ? -14.641 7.223 20.828 1 97.31 162 MET B N 1
ATOM 4255 C CA . MET B 1 162 ? -13.906 8.023 21.812 1 97.31 162 MET B CA 1
ATOM 4256 C C . MET B 1 162 ? -14.023 9.508 21.484 1 97.31 162 MET B C 1
ATOM 4258 O O . MET B 1 162 ? -14.273 9.891 20.344 1 97.31 162 MET B O 1
ATOM 4262 N N . PHE B 1 163 ? -13.875 10.352 22.609 1 96.62 163 PHE B N 1
ATOM 4263 C CA . PHE B 1 163 ? -13.844 11.797 22.469 1 96.62 163 PHE B CA 1
ATOM 4264 C C . PHE B 1 163 ? -15.062 12.297 21.703 1 96.62 163 PHE B C 1
ATOM 4266 O O . PHE B 1 163 ? -14.93 13 20.703 1 96.62 163 PHE B O 1
ATOM 4273 N N . GLU B 1 164 ? -16.25 11.859 22.203 1 95.81 164 GLU B N 1
ATOM 4274 C CA . GLU B 1 164 ? -17.547 12.258 21.703 1 95.81 164 GLU B CA 1
ATOM 4275 C C . GLU B 1 164 ? -17.719 11.875 20.234 1 95.81 164 GLU B C 1
ATOM 4277 O O . GLU B 1 164 ? -18.297 12.633 19.453 1 95.81 164 GLU B O 1
ATOM 4282 N N . GLY B 1 165 ? -17.062 10.828 19.828 1 96.19 165 GLY B N 1
ATOM 4283 C CA . GLY B 1 165 ? -17.25 10.281 18.5 1 96.19 165 GLY B CA 1
ATOM 4284 C C . GLY B 1 165 ? -16.266 10.82 17.484 1 96.19 165 GLY B C 1
ATOM 4285 O O . GLY B 1 165 ? -16.281 10.422 16.312 1 96.19 165 GLY B O 1
ATOM 4286 N N . LEU B 1 166 ? -15.352 11.703 17.906 1 96.88 166 LEU B N 1
ATOM 4287 C CA . LEU B 1 166 ? -14.359 12.266 16.984 1 96.88 166 LEU B CA 1
ATOM 4288 C C . LEU B 1 166 ? -13.344 11.211 16.578 1 96.88 166 LEU B C 1
ATOM 4290 O O . LEU B 1 166 ? -12.625 11.383 15.586 1 96.88 166 LEU B O 1
ATOM 4294 N N . MET B 1 167 ? -13.211 10.125 17.359 1 97.69 167 MET B N 1
ATOM 4295 C CA . MET B 1 167 ? -12.398 8.953 17.047 1 97.69 167 MET B CA 1
ATOM 4296 C C . MET B 1 167 ? -13.211 7.672 17.172 1 97.69 167 MET B C 1
ATOM 4298 O O . MET B 1 167 ? -13.875 7.453 18.188 1 97.69 167 MET B O 1
ATOM 4302 N N . ARG B 1 168 ? -13.195 6.918 16.109 1 97.88 168 ARG B N 1
ATOM 4303 C CA . ARG B 1 168 ? -13.969 5.68 16.094 1 97.88 168 ARG B CA 1
ATOM 4304 C C . ARG B 1 168 ? -13.562 4.801 14.914 1 97.88 168 ARG B C 1
ATOM 4306 O O . ARG B 1 168 ? -12.883 5.262 13.992 1 97.88 168 ARG B O 1
ATOM 4313 N N . ARG B 1 169 ? -13.953 3.553 15 1 97.19 169 ARG B N 1
ATOM 4314 C CA . ARG B 1 169 ? -13.82 2.682 13.836 1 97.19 169 ARG B CA 1
ATOM 4315 C C . ARG B 1 169 ? -14.758 3.119 12.719 1 97.19 169 ARG B C 1
ATOM 4317 O O . ARG B 1 169 ? -15.945 3.361 12.961 1 97.19 169 ARG B O 1
ATOM 4324 N N . HIS B 1 170 ? -14.211 3.332 11.508 1 96.88 170 HIS B N 1
ATOM 4325 C CA . HIS B 1 170 ? -15.062 3.873 10.453 1 96.88 170 HIS B CA 1
ATOM 4326 C C . HIS B 1 170 ? -14.656 3.342 9.086 1 96.88 170 HIS B C 1
ATOM 4328 O O . HIS B 1 170 ? -15.328 3.6 8.086 1 96.88 170 HIS B O 1
ATOM 4334 N N . ILE B 1 171 ? -13.547 2.621 9 1 97.56 171 ILE B N 1
ATOM 4335 C CA . ILE B 1 171 ? -13.07 2.09 7.727 1 97.56 171 ILE B CA 1
ATOM 4336 C C . ILE B 1 171 ? -13.367 0.594 7.648 1 97.56 171 ILE B C 1
ATOM 4338 O O . ILE B 1 171 ? -12.617 -0.224 8.188 1 97.56 171 ILE B O 1
ATOM 4342 N N . LYS B 1 172 ? -14.398 0.222 7.062 1 97.38 172 LYS B N 1
ATOM 4343 C CA . LYS B 1 172 ? -14.836 -1.141 6.773 1 97.38 172 LYS B CA 1
ATOM 4344 C C . LYS B 1 172 ? -14.914 -1.385 5.27 1 97.38 172 LYS B C 1
ATOM 4346 O O . LYS B 1 172 ? -14.977 -0.436 4.484 1 97.38 172 LYS B O 1
ATOM 4351 N N . PRO B 1 173 ? -14.891 -2.607 4.84 1 98.38 173 PRO B N 1
ATOM 4352 C CA . PRO B 1 173 ? -14.852 -2.889 3.402 1 98.38 173 PRO B CA 1
ATOM 4353 C C . PRO B 1 173 ? -16.078 -2.377 2.666 1 98.38 173 PRO B C 1
ATOM 4355 O O . PRO B 1 173 ? -17.156 -2.264 3.258 1 98.38 173 PRO B O 1
ATOM 4358 N N . TYR B 1 174 ? -15.898 -2.039 1.414 1 98.56 174 TYR B N 1
ATOM 4359 C CA . TYR B 1 174 ? -16.984 -1.679 0.5 1 98.56 174 TYR B CA 1
ATOM 4360 C C . TYR B 1 174 ? -17.922 -2.859 0.271 1 98.56 174 TYR B C 1
ATOM 4362 O O . TYR B 1 174 ? -19.141 -2.717 0.36 1 98.56 174 TYR B O 1
ATOM 4370 N N . GLN B 1 175 ? -17.344 -4.023 -0.037 1 98.5 175 GLN B N 1
ATOM 4371 C CA . GLN B 1 175 ? -18.094 -5.262 -0.209 1 98.5 175 GLN B CA 1
ATOM 4372 C C . GLN B 1 175 ? -18.516 -5.844 1.139 1 98.5 175 GLN B C 1
ATOM 4374 O O . GLN B 1 175 ? -17.781 -5.754 2.117 1 98.5 175 GLN B O 1
ATOM 4379 N N . LYS B 1 176 ? -19.625 -6.383 1.178 1 97.12 176 LYS B N 1
ATOM 4380 C CA . LYS B 1 176 ? -20.141 -6.98 2.408 1 97.12 176 LYS B CA 1
ATOM 4381 C C . LYS B 1 176 ? -20.172 -8.5 2.314 1 97.12 176 LYS B C 1
ATOM 4383 O O . LYS B 1 176 ? -20.547 -9.055 1.276 1 97.12 176 LYS B O 1
ATOM 4388 N N . PRO B 1 177 ? -20.031 -9.203 3.338 1 96.31 177 PRO B N 1
ATOM 4389 C CA . PRO B 1 177 ? -19.453 -8.719 4.59 1 96.31 177 PRO B CA 1
ATOM 4390 C C . PRO B 1 177 ? -17.984 -8.297 4.43 1 96.31 177 PRO B C 1
ATOM 4392 O O . PRO B 1 177 ? -17.453 -7.566 5.27 1 96.31 177 PRO B O 1
ATOM 4395 N N . HIS B 1 178 ? -17.219 -8.758 3.553 1 97.56 178 HIS B N 1
ATOM 4396 C CA . HIS B 1 178 ? -15.859 -8.43 3.139 1 97.56 178 HIS B CA 1
ATOM 4397 C C . HIS B 1 178 ? -15.594 -8.883 1.705 1 97.56 178 HIS B C 1
ATOM 4399 O O . HIS B 1 178 ? -16.422 -9.562 1.102 1 97.56 178 HIS B O 1
ATOM 4405 N N . PRO B 1 179 ? -14.469 -8.414 1.1 1 98.19 179 PRO B N 1
ATOM 4406 C CA . PRO B 1 179 ? -14.148 -8.945 -0.226 1 98.19 179 PRO B CA 1
ATOM 4407 C C . PRO B 1 179 ? -13.977 -10.461 -0.223 1 98.19 179 PRO B C 1
ATOM 4409 O O . PRO B 1 179 ? -13.625 -11.047 0.808 1 98.19 179 PRO B O 1
ATOM 4412 N N . PRO B 1 180 ? -14.32 -11.117 -1.365 1 98.12 180 PRO B N 1
ATOM 4413 C CA . PRO B 1 180 ? -14.039 -12.555 -1.433 1 98.12 180 PRO B CA 1
ATOM 4414 C C . PRO B 1 180 ? -12.602 -12.891 -1.054 1 98.12 180 PRO B C 1
ATOM 4416 O O . PRO B 1 180 ? -11.672 -12.164 -1.431 1 98.12 180 PRO B O 1
ATOM 4419 N N . ILE B 1 181 ? -12.5 -13.906 -0.292 1 98.31 181 ILE B N 1
ATOM 4420 C CA . ILE B 1 181 ? -11.18 -14.312 0.189 1 98.31 181 ILE B CA 1
ATOM 4421 C C . ILE B 1 181 ? -10.758 -15.602 -0.514 1 98.31 181 ILE B C 1
ATOM 4423 O O . ILE B 1 181 ? -11.539 -16.547 -0.609 1 98.31 181 ILE B O 1
ATOM 4427 N N . GLY B 1 182 ? -9.57 -15.547 -1.099 1 97.44 182 GLY B N 1
ATOM 4428 C CA . GLY B 1 182 ? -8.969 -16.734 -1.706 1 97.44 182 GLY B CA 1
ATOM 4429 C C . GLY B 1 182 ? -7.832 -17.312 -0.89 1 97.44 182 GLY B C 1
ATOM 4430 O O . GLY B 1 182 ? -7.09 -16.578 -0.241 1 97.44 182 GLY B O 1
ATOM 4431 N N . VAL B 1 183 ? -7.703 -18.594 -0.922 1 94.81 183 VAL B N 1
ATOM 4432 C CA . VAL B 1 183 ? -6.605 -19.281 -0.252 1 94.81 183 VAL B CA 1
ATOM 4433 C C . VAL B 1 183 ? -5.984 -20.312 -1.198 1 94.81 183 VAL B C 1
ATOM 4435 O O . VAL B 1 183 ? -6.68 -20.891 -2.039 1 94.81 183 VAL B O 1
ATOM 4438 N N . THR B 1 184 ? -4.711 -20.406 -1.029 1 85.31 184 THR B N 1
ATOM 4439 C CA . THR B 1 184 ? -3.998 -21.344 -1.899 1 85.31 184 THR B CA 1
ATOM 4440 C C . THR B 1 184 ? -3.678 -22.641 -1.16 1 85.31 184 THR B C 1
ATOM 4442 O O . THR B 1 184 ? -3.416 -22.625 0.044 1 85.31 184 THR B O 1
ATOM 4445 N N . GLY B 1 185 ? -3.818 -23.781 -1.836 1 77.81 185 GLY B N 1
ATOM 4446 C CA . GLY B 1 185 ? -3.408 -25.078 -1.325 1 77.81 185 GLY B CA 1
ATOM 4447 C C . GLY B 1 185 ? -2.348 -25.75 -2.18 1 77.81 185 GLY B C 1
ATOM 4448 O O . GLY B 1 185 ? -2.371 -25.625 -3.406 1 77.81 185 GLY B O 1
ATOM 4449 N N . PHE B 1 186 ? -1.321 -26.266 -1.479 1 72.25 186 PHE B N 1
ATOM 4450 C CA . PHE B 1 186 ? -0.253 -26.922 -2.225 1 72.25 186 PHE B CA 1
ATOM 4451 C C . PHE B 1 186 ? -0.247 -28.422 -1.956 1 72.25 186 PHE B C 1
ATOM 4453 O O . PHE B 1 186 ? 0.167 -29.203 -2.809 1 72.25 186 PHE B O 1
ATOM 4460 N N . SER B 1 187 ? -0.813 -28.812 -0.757 1 71.19 187 SER B N 1
ATOM 4461 C CA . SER B 1 187 ? -0.668 -30.203 -0.366 1 71.19 187 SER B CA 1
ATOM 4462 C C . SER B 1 187 ? -2.014 -30.922 -0.379 1 71.19 187 SER B C 1
ATOM 4464 O O . SER B 1 187 ? -3.062 -30.297 -0.253 1 71.19 187 SER B O 1
ATOM 4466 N N . ALA B 1 188 ? -1.839 -32.25 -0.663 1 72.38 188 ALA B N 1
ATOM 4467 C CA . ALA B 1 188 ? -3.014 -33.094 -0.454 1 72.38 188 ALA B CA 1
ATOM 4468 C C . ALA B 1 188 ? -3.512 -33 0.984 1 72.38 188 ALA B C 1
ATOM 4470 O O . ALA B 1 188 ? -2.719 -33.031 1.928 1 72.38 188 ALA B O 1
ATOM 4471 N N . GLY B 1 189 ? -4.789 -32.781 1.089 1 77.38 189 GLY B N 1
ATOM 4472 C CA . GLY B 1 189 ? -5.355 -32.656 2.42 1 77.38 189 GLY B CA 1
ATOM 4473 C C . GLY B 1 189 ? -5.035 -31.328 3.082 1 77.38 189 GLY B C 1
ATOM 4474 O O . GLY B 1 189 ? -5.062 -31.219 4.312 1 77.38 189 GLY B O 1
ATOM 4475 N N . SER B 1 190 ? -4.715 -30.469 2.322 1 82.06 190 SER B N 1
ATOM 4476 C CA . SER B 1 190 ? -4.344 -29.141 2.787 1 82.06 190 SER B CA 1
ATOM 4477 C C . SER B 1 190 ? -5.383 -28.578 3.754 1 82.06 190 SER B C 1
ATOM 4479 O O . SER B 1 190 ? -6.57 -28.516 3.43 1 82.06 190 SER B O 1
ATOM 4481 N N . GLU B 1 191 ? -4.934 -28.188 4.902 1 84.38 191 GLU B N 1
ATOM 4482 C CA . GLU B 1 191 ? -5.82 -27.562 5.879 1 84.38 191 GLU B CA 1
ATOM 4483 C C . GLU B 1 191 ? -6.355 -26.234 5.363 1 84.38 191 GLU B C 1
ATOM 4485 O O . GLU B 1 191 ? -7.484 -25.859 5.68 1 84.38 191 GLU B O 1
ATOM 4490 N N . THR B 1 192 ? -5.586 -25.609 4.559 1 86.62 192 THR B N 1
ATOM 4491 C CA . THR B 1 192 ? -6.023 -24.344 3.988 1 86.62 192 THR B CA 1
ATOM 4492 C C . THR B 1 192 ? -7.199 -24.547 3.039 1 86.62 192 THR B C 1
ATOM 4494 O O . THR B 1 192 ? -8.125 -23.734 3.004 1 86.62 192 THR B O 1
ATOM 4497 N N . LEU B 1 193 ? -7.176 -25.625 2.27 1 91.69 193 LEU B N 1
ATOM 4498 C CA . LEU B 1 193 ? -8.289 -25.922 1.374 1 91.69 193 LEU B CA 1
ATOM 4499 C C . LEU B 1 193 ? -9.508 -26.391 2.16 1 91.69 193 LEU B C 1
ATOM 4501 O O . LEU B 1 193 ? -10.648 -26.109 1.769 1 91.69 193 LEU B O 1
ATOM 4505 N N . LYS B 1 194 ? -9.273 -27.062 3.242 1 92.75 194 LYS B N 1
ATOM 4506 C CA . LYS B 1 194 ? -10.391 -27.406 4.121 1 92.75 194 LYS B CA 1
ATOM 4507 C C . LYS B 1 194 ? -11.055 -26.141 4.668 1 92.75 194 LYS B C 1
ATOM 4509 O O . LYS B 1 194 ? -12.281 -26.062 4.75 1 92.75 194 LYS B O 1
ATOM 4514 N N . LEU B 1 195 ? -10.211 -25.25 4.957 1 91.88 195 LEU B N 1
ATOM 4515 C CA . LEU B 1 195 ? -10.727 -23.969 5.422 1 91.88 195 LEU B CA 1
ATOM 4516 C C . LEU B 1 195 ? -11.555 -23.281 4.336 1 91.88 195 LEU B C 1
ATOM 4518 O O . LEU B 1 195 ? -12.57 -22.641 4.629 1 91.88 195 LEU B O 1
ATOM 4522 N N . ALA B 1 196 ? -11.078 -23.328 3.156 1 94.31 196 ALA B N 1
ATOM 4523 C CA . ALA B 1 196 ? -11.844 -22.781 2.037 1 94.31 196 ALA B CA 1
ATOM 4524 C C . ALA B 1 196 ? -13.242 -23.375 1.979 1 94.31 196 ALA B C 1
ATOM 4526 O O . ALA B 1 196 ? -14.227 -22.641 1.842 1 94.31 196 ALA B O 1
ATOM 4527 N N . GLY B 1 197 ? -13.336 -24.672 2.127 1 95.19 197 GLY B N 1
ATOM 4528 C CA . GLY B 1 197 ? -14.633 -25.328 2.133 1 95.19 197 GLY B CA 1
ATOM 4529 C C . GLY B 1 197 ? -15.5 -24.938 3.316 1 95.19 197 GLY B C 1
ATOM 4530 O O . GLY B 1 197 ? -16.703 -24.719 3.166 1 95.19 197 GLY B O 1
ATOM 4531 N N . GLU B 1 198 ? -14.836 -24.859 4.41 1 95.94 198 GLU B N 1
ATOM 4532 C CA . GLU B 1 198 ? -15.539 -24.594 5.66 1 95.94 198 GLU B CA 1
ATOM 4533 C C . GLU B 1 198 ? -16.109 -23.188 5.68 1 95.94 198 GLU B C 1
ATOM 4535 O O . GLU B 1 198 ? -17.234 -22.969 6.152 1 95.94 198 GLU B O 1
ATOM 4540 N N . ARG B 1 199 ? -15.383 -22.234 5.078 1 95.56 199 ARG B N 1
ATOM 4541 C CA . ARG B 1 199 ? -15.734 -20.844 5.262 1 95.56 199 ARG B CA 1
ATOM 4542 C C . ARG B 1 199 ? -16.25 -20.219 3.967 1 95.56 199 ARG B C 1
ATOM 4544 O O . ARG B 1 199 ? -16.703 -19.078 3.951 1 95.56 199 ARG B O 1
ATOM 4551 N N . GLY B 1 200 ? -16.156 -20.984 2.926 1 95.88 200 GLY B N 1
ATOM 4552 C CA . GLY B 1 200 ? -16.625 -20.484 1.644 1 95.88 200 GLY B CA 1
ATOM 4553 C C . GLY B 1 200 ? -15.617 -19.578 0.964 1 95.88 200 GLY B C 1
ATOM 4554 O O . GLY B 1 200 ? -15.992 -18.609 0.29 1 95.88 200 GLY B O 1
ATOM 4555 N N . TYR B 1 201 ? -14.359 -19.75 1.255 1 97.12 201 TYR B N 1
ATOM 4556 C CA . TYR B 1 201 ? -13.312 -19.031 0.55 1 97.12 201 TYR B CA 1
ATOM 4557 C C . TYR B 1 201 ? -13.078 -19.609 -0.837 1 97.12 201 TYR B C 1
ATOM 4559 O O . TYR B 1 201 ? -13.547 -20.719 -1.14 1 97.12 201 TYR B O 1
ATOM 4567 N N . ILE B 1 202 ? -12.453 -18.828 -1.683 1 97.44 202 ILE B N 1
ATOM 4568 C CA . ILE B 1 202 ? -12.094 -19.281 -3.025 1 97.44 202 ILE B CA 1
ATOM 4569 C C . ILE B 1 202 ? -10.906 -20.25 -2.951 1 97.44 202 ILE B C 1
ATOM 4571 O O . ILE B 1 202 ? -9.812 -19.844 -2.555 1 97.44 202 ILE B O 1
ATOM 4575 N N . PRO B 1 203 ? -11.094 -21.469 -3.305 1 95.94 203 PRO B N 1
ATOM 4576 C CA . PRO B 1 203 ? -9.945 -22.375 -3.355 1 95.94 203 PRO B CA 1
ATOM 4577 C C . PRO B 1 203 ? -9.102 -22.188 -4.617 1 95.94 203 PRO B C 1
ATOM 4579 O O . PRO B 1 203 ? -9.641 -22.172 -5.727 1 95.94 203 PRO B O 1
ATOM 4582 N N . MET B 1 204 ? -7.852 -22.031 -4.422 1 94.69 204 MET B N 1
ATOM 4583 C CA . MET B 1 204 ? -6.922 -21.875 -5.539 1 94.69 204 MET B CA 1
ATOM 4584 C C . MET B 1 204 ? -5.824 -22.938 -5.484 1 94.69 204 MET B C 1
ATOM 4586 O O . MET B 1 204 ? -5.195 -23.141 -4.445 1 94.69 204 MET B O 1
ATOM 4590 N N . SER B 1 205 ? -5.609 -23.609 -6.582 1 93 205 SER B N 1
ATOM 4591 C CA . SER B 1 205 ? -4.594 -24.656 -6.668 1 93 205 SER B CA 1
ATOM 4592 C C . SER B 1 205 ? -3.594 -24.375 -7.781 1 93 205 SER B C 1
ATOM 4594 O O . SER B 1 205 ? -3.982 -23.969 -8.883 1 93 205 SER B O 1
ATOM 4596 N N . LEU B 1 206 ? -2.361 -24.422 -7.371 1 87.12 206 LEU B N 1
ATOM 4597 C CA . LEU B 1 206 ? -1.354 -24.531 -8.422 1 87.12 206 LEU B CA 1
ATOM 4598 C C . LEU B 1 206 ? -1.317 -25.953 -8.992 1 87.12 206 LEU B C 1
ATOM 4600 O O . LEU B 1 206 ? -0.948 -26.891 -8.297 1 87.12 206 LEU B O 1
ATOM 4604 N N . ASP B 1 207 ? -1.679 -26.047 -10.211 1 84.38 207 ASP B N 1
ATOM 4605 C CA . ASP B 1 207 ? -1.754 -27.375 -10.828 1 84.38 207 ASP B CA 1
ATOM 4606 C C . ASP B 1 207 ? -0.402 -27.781 -11.406 1 84.38 207 ASP B C 1
ATOM 4608 O O . ASP B 1 207 ? -0.147 -27.594 -12.602 1 84.38 207 ASP B O 1
ATOM 4612 N N . LEU B 1 208 ? 0.369 -28.453 -10.547 1 82.44 208 LEU B N 1
ATOM 4613 C CA . LEU B 1 208 ? 1.677 -28.938 -10.961 1 82.44 208 LEU B CA 1
ATOM 4614 C C . LEU B 1 208 ? 1.548 -30.266 -11.703 1 82.44 208 LEU B C 1
ATOM 4616 O O . LEU B 1 208 ? 2.389 -30.609 -12.539 1 82.44 208 LEU B O 1
ATOM 4620 N N . ASN B 1 209 ? 0.584 -30.953 -11.289 1 83.25 209 ASN B N 1
ATOM 4621 C CA . ASN B 1 209 ? 0.178 -32.219 -11.875 1 83.25 209 ASN B CA 1
ATOM 4622 C C . ASN B 1 209 ? -1.302 -32.5 -11.633 1 83.25 209 ASN B C 1
ATOM 4624 O O . ASN B 1 209 ? -1.775 -32.438 -10.5 1 83.25 209 ASN B O 1
ATOM 4628 N N . THR B 1 210 ? -1.954 -32.938 -12.68 1 80.25 210 THR B N 1
ATOM 4629 C CA . THR B 1 210 ? -3.41 -33 -12.625 1 80.25 210 THR B CA 1
ATOM 4630 C C . THR B 1 210 ? -3.875 -34.094 -11.672 1 80.25 210 THR B C 1
ATOM 4632 O O . THR B 1 210 ? -4.906 -33.969 -11.016 1 80.25 210 THR B O 1
ATOM 4635 N N . GLU B 1 211 ? -3.166 -35.156 -11.617 1 79.19 211 GLU B N 1
ATOM 4636 C CA . GLU B 1 211 ? -3.539 -36.219 -10.695 1 79.19 211 GLU B CA 1
ATOM 4637 C C . GLU B 1 211 ? -3.453 -35.75 -9.242 1 79.19 211 GLU B C 1
ATOM 4639 O O . GLU B 1 211 ? -4.34 -36.031 -8.438 1 79.19 211 GLU B O 1
ATOM 4644 N N . TYR B 1 212 ? -2.494 -35.062 -9.031 1 80 212 TYR B N 1
ATOM 4645 C CA . TYR B 1 212 ? -2.254 -34.531 -7.695 1 80 212 TYR B CA 1
ATOM 4646 C C . TYR B 1 212 ? -3.287 -33.469 -7.332 1 80 212 TYR B C 1
ATOM 4648 O O . TYR B 1 212 ? -3.828 -33.469 -6.223 1 80 212 TYR B O 1
ATOM 4656 N N . VAL B 1 213 ? -3.689 -32.656 -8.195 1 85.06 213 VAL B N 1
ATOM 4657 C CA . VAL B 1 213 ? -4.562 -31.5 -7.93 1 85.06 213 VAL B CA 1
ATOM 4658 C C . VAL B 1 213 ? -6 -31.984 -7.762 1 85.06 213 VAL B C 1
ATOM 4660 O O . VAL B 1 213 ? -6.793 -31.359 -7.055 1 85.06 213 VAL B O 1
ATOM 4663 N N . ALA B 1 214 ? -6.309 -33.125 -8.336 1 84.88 214 ALA B N 1
ATOM 4664 C CA . ALA B 1 214 ? -7.645 -33.688 -8.195 1 84.88 214 ALA B CA 1
ATOM 4665 C C . ALA B 1 214 ? -7.984 -33.938 -6.73 1 84.88 214 ALA B C 1
ATOM 4667 O O . ALA B 1 214 ? -9.141 -33.781 -6.324 1 84.88 214 ALA B O 1
ATOM 4668 N N . THR B 1 215 ? -7.004 -34.156 -5.969 1 86 215 THR B N 1
ATOM 4669 C CA . THR B 1 215 ? -7.223 -34.469 -4.559 1 86 215 THR B CA 1
ATOM 4670 C C . THR B 1 215 ? -7.488 -33.188 -3.76 1 86 215 THR B C 1
ATOM 4672 O O . THR B 1 215 ? -7.961 -33.25 -2.623 1 86 215 THR B O 1
ATOM 4675 N N . HIS B 1 216 ? -7.164 -32.062 -4.316 1 90.81 216 HIS B N 1
ATOM 4676 C CA . HIS B 1 216 ? -7.355 -30.797 -3.617 1 90.81 216 HIS B CA 1
ATOM 4677 C C . HIS B 1 216 ? -8.828 -30.547 -3.324 1 90.81 216 HIS B C 1
ATOM 4679 O O . HIS B 1 216 ? -9.18 -30.047 -2.256 1 90.81 216 HIS B O 1
ATOM 4685 N N . TRP B 1 217 ? -9.664 -30.953 -4.242 1 92.75 217 TRP B N 1
ATOM 4686 C CA . TRP B 1 217 ? -11.086 -30.703 -4.047 1 92.75 217 TRP B CA 1
ATOM 4687 C C . TRP B 1 217 ? -11.633 -31.562 -2.908 1 92.75 217 TRP B C 1
ATOM 4689 O O . TRP B 1 217 ? -12.555 -31.156 -2.197 1 92.75 217 TRP B O 1
ATOM 4699 N N . ASP B 1 218 ? -11.062 -32.75 -2.727 1 93.06 218 ASP B N 1
ATOM 4700 C CA . ASP B 1 218 ? -11.461 -33.562 -1.601 1 93.06 218 ASP B CA 1
ATOM 4701 C C . ASP B 1 218 ? -11.312 -32.812 -0.278 1 93.06 218 ASP B C 1
ATOM 4703 O O . ASP B 1 218 ? -12.164 -32.938 0.605 1 93.06 218 ASP B O 1
ATOM 4707 N N . ALA B 1 219 ? -10.234 -32.125 -0.183 1 93.25 219 ALA B N 1
ATOM 4708 C CA . ALA B 1 219 ? -10.008 -31.328 1.018 1 93.25 219 ALA B CA 1
ATOM 4709 C C . ALA B 1 219 ? -11.07 -30.234 1.176 1 93.25 219 ALA B C 1
ATOM 4711 O O . ALA B 1 219 ? -11.555 -30 2.283 1 93.25 219 ALA B O 1
ATOM 4712 N N . VAL B 1 220 ? -11.422 -29.578 0.104 1 95.31 220 VAL B N 1
ATOM 4713 C CA . VAL B 1 220 ? -12.453 -28.562 0.125 1 95.31 220 VAL B CA 1
ATOM 4714 C C . VAL B 1 220 ? -13.773 -29.156 0.604 1 95.31 220 VAL B C 1
ATOM 4716 O O . VAL B 1 220 ? -14.438 -28.594 1.477 1 95.31 220 VAL B O 1
ATOM 4719 N N . GLU B 1 221 ? -14.141 -30.312 0.049 1 95.75 221 GLU B N 1
ATOM 4720 C CA . GLU B 1 221 ? -15.383 -31 0.421 1 95.75 221 GLU B CA 1
ATOM 4721 C C . GLU B 1 221 ? -15.367 -31.406 1.892 1 95.75 221 GLU B C 1
ATOM 4723 O O . GLU B 1 221 ? -16.375 -31.266 2.59 1 95.75 221 GLU B O 1
ATOM 4728 N N . GLU B 1 222 ? -14.242 -31.891 2.283 1 95.62 222 GLU B N 1
ATOM 4729 C CA . GLU B 1 222 ? -14.102 -32.25 3.688 1 95.62 222 GLU B CA 1
ATOM 4730 C C . GLU B 1 222 ? -14.328 -31.062 4.605 1 95.62 222 GLU B C 1
ATOM 4732 O O . GLU B 1 222 ? -15.039 -31.172 5.609 1 95.62 222 GLU B O 1
ATOM 4737 N N . GLY B 1 223 ? -13.703 -29.969 4.301 1 95.44 223 GLY B N 1
ATOM 4738 C CA . GLY B 1 223 ? -13.891 -28.75 5.07 1 95.44 223 GLY B CA 1
ATOM 4739 C C . GLY B 1 223 ? -15.328 -28.266 5.09 1 95.44 223 GLY B C 1
ATOM 4740 O O . GLY B 1 223 ? -15.828 -27.828 6.125 1 95.44 223 GLY B O 1
ATOM 4741 N N . ALA B 1 224 ? -15.977 -28.359 3.99 1 96.94 224 ALA B N 1
ATOM 4742 C CA . ALA B 1 224 ? -17.359 -27.891 3.855 1 96.94 224 ALA B CA 1
ATOM 4743 C C . ALA B 1 224 ? -18.281 -28.672 4.785 1 96.94 224 ALA B C 1
ATOM 4745 O O . ALA B 1 224 ? -19.25 -28.109 5.32 1 96.94 224 ALA B O 1
ATOM 4746 N N . LEU B 1 225 ? -18 -29.859 4.992 1 95.88 225 LEU B N 1
ATOM 4747 C CA . LEU B 1 225 ? -18.812 -30.703 5.867 1 95.88 225 LEU B CA 1
ATOM 4748 C C . LEU B 1 225 ? -18.797 -30.172 7.293 1 95.88 225 LEU B C 1
ATOM 4750 O O . LEU B 1 225 ? -19.781 -30.328 8.031 1 95.88 225 LEU B O 1
ATOM 4754 N N . ARG B 1 226 ? -17.75 -29.547 7.691 1 95.31 226 ARG B N 1
ATOM 4755 C CA . ARG B 1 226 ? -17.609 -29.031 9.055 1 95.31 226 ARG B CA 1
ATOM 4756 C C . ARG B 1 226 ? -18.609 -27.938 9.336 1 95.31 226 ARG B C 1
ATOM 4758 O O . ARG B 1 226 ? -19 -27.719 10.484 1 95.31 226 ARG B O 1
ATOM 4765 N N . SER B 1 227 ? -18.984 -27.234 8.375 1 95.56 227 SER B N 1
ATOM 4766 C CA . SER B 1 227 ? -19.891 -26.094 8.586 1 95.56 227 SER B CA 1
ATOM 4767 C C . SER B 1 227 ? -21.219 -26.297 7.879 1 95.56 227 SER B C 1
ATOM 4769 O O . SER B 1 227 ? -22.078 -25.422 7.895 1 95.56 227 SER B O 1
ATOM 4771 N N . GLY B 1 228 ? -21.391 -27.406 7.102 1 96.25 228 GLY B N 1
ATOM 4772 C CA . GLY B 1 228 ? -22.641 -27.703 6.418 1 96.25 228 GLY B CA 1
ATOM 4773 C C . GLY B 1 228 ? -22.766 -27 5.074 1 96.25 228 GLY B C 1
ATOM 4774 O O . GLY B 1 228 ? -23.859 -26.938 4.504 1 96.25 228 GLY B O 1
ATOM 4775 N N . ARG B 1 229 ? -21.719 -26.516 4.566 1 95.38 229 ARG B N 1
ATOM 4776 C CA . ARG B 1 229 ? -21.719 -25.859 3.26 1 95.38 229 ARG B CA 1
ATOM 4777 C C . ARG B 1 229 ? -21.609 -26.891 2.137 1 95.38 229 ARG B C 1
ATOM 4779 O O . ARG B 1 229 ? -21.078 -27.984 2.342 1 95.38 229 ARG B O 1
ATOM 4786 N N . THR B 1 230 ? -22.156 -26.531 1.006 1 95.31 230 THR B N 1
ATOM 4787 C CA . THR B 1 230 ? -21.938 -27.281 -0.231 1 95.31 230 THR B CA 1
ATOM 4788 C C . THR B 1 230 ? -21.031 -26.484 -1.171 1 95.31 230 THR B C 1
ATOM 4790 O O . THR B 1 230 ? -21.438 -25.469 -1.729 1 95.31 230 THR B O 1
ATOM 4793 N N . PRO B 1 231 ? -19.891 -26.922 -1.247 1 95 231 PRO B N 1
ATOM 4794 C CA . PRO B 1 231 ? -18.984 -26.172 -2.117 1 95 231 PRO B CA 1
ATOM 4795 C C . PRO B 1 231 ? -19.328 -26.312 -3.596 1 95 231 PRO B C 1
ATOM 4797 O O . PRO B 1 231 ? -19.938 -27.312 -4.004 1 95 231 PRO B O 1
ATOM 4800 N N . ASP B 1 232 ? -19.094 -25.312 -4.34 1 95.25 232 ASP B N 1
ATOM 4801 C CA . ASP B 1 232 ? -19.328 -25.25 -5.781 1 95.25 232 ASP B CA 1
ATOM 4802 C C . ASP B 1 232 ? -18.016 -25.281 -6.551 1 95.25 232 ASP B C 1
ATOM 4804 O O . ASP B 1 232 ? -17.188 -24.375 -6.422 1 95.25 232 ASP B O 1
ATOM 4808 N N . ARG B 1 233 ? -17.781 -26.266 -7.371 1 94.81 233 ARG B N 1
ATOM 4809 C CA . ARG B 1 233 ? -16.547 -26.422 -8.141 1 94.81 233 ARG B CA 1
ATOM 4810 C C . ARG B 1 233 ? -16.312 -25.219 -9.047 1 94.81 233 ARG B C 1
ATOM 4812 O O . ARG B 1 233 ? -15.188 -24.969 -9.484 1 94.81 233 ARG B O 1
ATOM 4819 N N . ARG B 1 234 ? -17.391 -24.531 -9.336 1 95.25 234 ARG B N 1
ATOM 4820 C CA . ARG B 1 234 ? -17.266 -23.328 -10.172 1 95.25 234 ARG B CA 1
ATOM 4821 C C . ARG B 1 234 ? -16.422 -22.281 -9.484 1 95.25 234 ARG B C 1
ATOM 4823 O O . ARG B 1 234 ? -15.906 -21.359 -10.141 1 95.25 234 ARG B O 1
ATOM 4830 N N . ASP B 1 235 ? -16.188 -22.422 -8.148 1 96.31 235 ASP B N 1
ATOM 4831 C CA . ASP B 1 235 ? -15.422 -21.422 -7.402 1 96.31 235 ASP B CA 1
ATOM 4832 C C . ASP B 1 235 ? -13.938 -21.781 -7.387 1 96.31 235 ASP B C 1
ATOM 4834 O O . ASP B 1 235 ? -13.102 -20.969 -6.988 1 96.31 235 ASP B O 1
ATOM 4838 N N . TRP B 1 236 ? -13.633 -22.969 -7.855 1 96.56 236 TRP B N 1
ATOM 4839 C CA . TRP B 1 236 ? -12.266 -23.469 -7.801 1 96.56 236 TRP B CA 1
ATOM 4840 C C . TRP B 1 236 ? -11.414 -22.844 -8.898 1 96.56 236 TRP B C 1
ATOM 4842 O O . TRP B 1 236 ? -11.812 -22.812 -10.062 1 96.56 236 TRP B O 1
ATOM 4852 N N . ARG B 1 237 ? -10.281 -22.203 -8.508 1 97.19 237 ARG B N 1
ATOM 4853 C CA . ARG B 1 237 ? -9.289 -21.688 -9.445 1 97.19 237 ARG B CA 1
ATOM 4854 C C . ARG B 1 237 ? -8.148 -22.672 -9.641 1 97.19 237 ARG B C 1
ATOM 4856 O O . ARG B 1 237 ? -7.551 -23.141 -8.664 1 97.19 237 ARG B O 1
ATOM 4863 N N . LEU B 1 238 ? -7.871 -22.969 -10.852 1 96.12 238 LEU B N 1
ATOM 4864 C CA . LEU B 1 238 ? -6.695 -23.766 -11.195 1 96.12 238 LEU B CA 1
ATOM 4865 C C . LEU B 1 238 ? -5.668 -22.922 -11.938 1 96.12 238 LEU B C 1
ATOM 4867 O O . LEU B 1 238 ? -5.988 -22.312 -12.961 1 96.12 238 LEU B O 1
ATOM 4871 N N . VAL B 1 239 ? -4.496 -22.844 -11.383 1 96.12 239 VAL B N 1
ATOM 4872 C CA . VAL B 1 239 ? -3.398 -22.109 -12.023 1 96.12 239 VAL B CA 1
ATOM 4873 C C . VAL B 1 239 ? -2.582 -23.078 -12.891 1 96.12 239 VAL B C 1
ATOM 4875 O O . VAL B 1 239 ? -2.17 -24.141 -12.422 1 96.12 239 VAL B O 1
ATOM 4878 N N . ARG B 1 240 ? -2.357 -22.703 -14.148 1 96 240 ARG B N 1
ATOM 4879 C CA . ARG B 1 240 ? -1.643 -23.562 -15.086 1 96 240 ARG B CA 1
ATOM 4880 C C . ARG B 1 240 ? -0.672 -22.766 -15.938 1 96 240 ARG B C 1
ATOM 4882 O O . ARG B 1 240 ? -0.946 -21.609 -16.281 1 96 240 ARG B O 1
ATOM 4889 N N . GLU B 1 241 ? 0.459 -23.438 -16.281 1 97.44 241 GLU B N 1
ATOM 4890 C CA . GLU B 1 241 ? 1.302 -22.953 -17.375 1 97.44 241 GLU B CA 1
ATOM 4891 C C . GLU B 1 241 ? 0.661 -23.219 -18.734 1 97.44 241 GLU B C 1
ATOM 4893 O O . GLU B 1 241 ? 0.477 -24.375 -19.109 1 97.44 241 GLU B O 1
ATOM 4898 N N . VAL B 1 242 ? 0.301 -22.156 -19.375 1 98.44 242 VAL B N 1
ATOM 4899 C CA . VAL B 1 242 ? -0.363 -22.281 -20.672 1 98.44 242 VAL B CA 1
ATOM 4900 C C . VAL B 1 242 ? 0.319 -21.375 -21.688 1 98.44 242 VAL B C 1
ATOM 4902 O O . VAL B 1 242 ? 0.639 -20.219 -21.406 1 98.44 242 VAL B O 1
ATOM 4905 N N . LEU B 1 243 ? 0.601 -21.859 -22.859 1 98.81 243 LEU B N 1
ATOM 4906 C CA . LEU B 1 243 ? 1.081 -21.078 -23.984 1 98.81 243 LEU B CA 1
ATOM 4907 C C . LEU B 1 243 ? 0.5 -21.578 -25.297 1 98.81 243 LEU B C 1
ATOM 4909 O O . LEU B 1 243 ? 0.675 -22.75 -25.641 1 98.81 243 LEU B O 1
ATOM 4913 N N . VAL B 1 244 ? -0.217 -20.719 -26.016 1 98.88 244 VAL B N 1
ATOM 4914 C CA . VAL B 1 244 ? -0.889 -21.047 -27.266 1 98.88 244 VAL B CA 1
ATOM 4915 C C . VAL B 1 244 ? -0.208 -20.312 -28.422 1 98.88 244 VAL B C 1
ATOM 4917 O O . VAL B 1 244 ? 0.164 -19.156 -28.297 1 98.88 244 VAL B O 1
ATOM 4920 N N . ALA B 1 245 ? -0.009 -21 -29.484 1 98.75 245 ALA B N 1
ATOM 4921 C CA . ALA B 1 245 ? 0.495 -20.422 -30.719 1 98.75 245 ALA B CA 1
ATOM 4922 C C . ALA B 1 245 ? -0.184 -21.047 -31.938 1 98.75 245 ALA B C 1
ATOM 4924 O O . ALA B 1 245 ? -1.119 -21.844 -31.797 1 98.75 245 ALA B O 1
ATOM 4925 N N . GLU B 1 246 ? 0.204 -20.656 -33.094 1 98.12 246 GLU B N 1
ATOM 4926 C CA . GLU B 1 246 ? -0.421 -21.125 -34.312 1 98.12 246 GLU B CA 1
ATOM 4927 C C . GLU B 1 246 ? -0.214 -22.625 -34.5 1 98.12 246 GLU B C 1
ATOM 4929 O O . GLU B 1 246 ? -1.082 -23.312 -35.031 1 98.12 246 GLU B O 1
ATOM 4934 N N . THR B 1 247 ? 0.949 -23.094 -34.125 1 98.62 247 THR B N 1
ATOM 4935 C CA . THR B 1 247 ? 1.255 -24.516 -34.219 1 98.62 247 THR B CA 1
ATOM 4936 C C . THR B 1 247 ? 1.818 -25.047 -32.906 1 98.62 247 THR B C 1
ATOM 4938 O O . THR B 1 247 ? 2.316 -24.281 -32.094 1 98.62 247 THR B O 1
ATOM 4941 N N . ASP B 1 248 ? 1.691 -26.375 -32.781 1 98.69 248 ASP B N 1
ATOM 4942 C CA . ASP B 1 248 ? 2.27 -27.016 -31.609 1 98.69 248 ASP B CA 1
ATOM 4943 C C . ASP B 1 248 ? 3.77 -26.75 -31.516 1 98.69 248 ASP B C 1
ATOM 4945 O O . ASP B 1 248 ? 4.289 -26.484 -30.438 1 98.69 248 ASP B O 1
ATOM 4949 N N . GLU B 1 249 ? 4.434 -26.766 -32.625 1 98.5 249 GLU B N 1
ATOM 4950 C CA . GLU B 1 249 ? 5.879 -26.562 -32.656 1 98.5 249 GLU B CA 1
ATOM 4951 C C . GLU B 1 249 ? 6.242 -25.156 -32.219 1 98.5 249 GLU B C 1
ATOM 4953 O O . GLU B 1 249 ? 7.215 -24.953 -31.5 1 98.5 249 GLU B O 1
ATOM 4958 N N . GLN B 1 250 ? 5.539 -24.203 -32.719 1 98.5 250 GLN B N 1
ATOM 4959 C CA . GLN B 1 250 ? 5.793 -22.812 -32.344 1 98.5 250 GLN B CA 1
ATOM 4960 C C . GLN B 1 250 ? 5.551 -22.578 -30.875 1 98.5 250 GLN B C 1
ATOM 4962 O O . GLN B 1 250 ? 6.332 -21.906 -30.203 1 98.5 250 GLN B O 1
ATOM 4967 N N . ALA B 1 251 ? 4.457 -23.109 -30.375 1 98.81 251 ALA B N 1
ATOM 4968 C CA . ALA B 1 251 ? 4.141 -22.984 -28.953 1 98.81 251 ALA B CA 1
ATOM 4969 C C . ALA B 1 251 ? 5.254 -23.578 -28.094 1 98.81 251 ALA B C 1
ATOM 4971 O O . ALA B 1 251 ? 5.648 -22.984 -27.078 1 98.81 251 ALA B O 1
ATOM 4972 N N . PHE B 1 252 ? 5.703 -24.734 -28.531 1 98.62 252 PHE B N 1
ATOM 4973 C CA . PHE B 1 252 ? 6.781 -25.406 -27.812 1 98.62 252 PHE B CA 1
ATOM 4974 C C . PHE B 1 252 ? 8.023 -24.531 -27.766 1 98.62 252 PHE B C 1
ATOM 4976 O O . PHE B 1 252 ? 8.625 -24.375 -26.688 1 98.62 252 PHE B O 1
ATOM 4983 N N . ARG B 1 253 ? 8.406 -23.938 -28.844 1 98.31 253 ARG B N 1
ATOM 4984 C CA . ARG B 1 253 ? 9.586 -23.094 -28.906 1 98.31 253 ARG B CA 1
ATOM 4985 C C . ARG B 1 253 ? 9.422 -21.859 -28.031 1 98.31 253 ARG B C 1
ATOM 4987 O O . ARG B 1 253 ? 10.344 -21.469 -27.312 1 98.31 253 ARG B O 1
ATOM 4994 N N . TYR B 1 254 ? 8.273 -21.266 -28.094 1 98.19 254 TYR B N 1
ATOM 4995 C CA . TYR B 1 254 ? 8.023 -20.062 -27.297 1 98.19 254 TYR B CA 1
ATOM 4996 C C . TYR B 1 254 ? 8.055 -20.406 -25.797 1 98.19 254 TYR B C 1
ATOM 4998 O O . TYR B 1 254 ? 8.5 -19.594 -24.984 1 98.19 254 TYR B O 1
ATOM 5006 N N . ALA B 1 255 ? 7.582 -21.578 -25.422 1 98.44 255 ALA B N 1
ATOM 5007 C CA . ALA B 1 255 ? 7.543 -22 -24.031 1 98.44 255 ALA B CA 1
ATOM 5008 C C . ALA B 1 255 ? 8.938 -22.344 -23.516 1 98.44 255 ALA B C 1
ATOM 5010 O O . ALA B 1 255 ? 9.367 -21.859 -22.469 1 98.44 255 ALA B O 1
ATOM 5011 N N . VAL B 1 256 ? 9.664 -23.109 -24.312 1 98.56 256 VAL B N 1
ATOM 5012 C CA . VAL B 1 256 ? 10.922 -23.688 -23.859 1 98.56 256 VAL B CA 1
ATOM 5013 C C . VAL B 1 256 ? 12.047 -22.672 -24.016 1 98.56 256 VAL B C 1
ATOM 5015 O O . VAL B 1 256 ? 12.875 -22.5 -23.109 1 98.56 256 VAL B O 1
ATOM 5018 N N . ASP B 1 257 ? 12.078 -21.938 -25.141 1 97.94 257 ASP B N 1
ATOM 5019 C CA . ASP B 1 257 ? 13.164 -21.016 -25.453 1 97.94 257 ASP B CA 1
ATOM 5020 C C . ASP B 1 257 ? 12.875 -19.625 -24.875 1 97.94 257 ASP B C 1
ATOM 5022 O O . ASP B 1 257 ? 13.781 -18.797 -24.781 1 97.94 257 ASP B O 1
ATOM 5026 N N . GLY B 1 258 ? 11.648 -19.359 -24.5 1 97 258 GLY B N 1
ATOM 5027 C CA . GLY B 1 258 ? 11.273 -18.078 -23.938 1 97 258 GLY B CA 1
ATOM 5028 C C . GLY B 1 258 ? 11.477 -18.016 -22.438 1 97 258 GLY B C 1
ATOM 5029 O O . GLY B 1 258 ? 12.141 -18.875 -21.859 1 97 258 GLY B O 1
ATOM 5030 N N . THR B 1 259 ? 10.93 -17.016 -21.812 1 97 259 THR B N 1
ATOM 5031 C CA . THR B 1 259 ? 11.18 -16.75 -20.406 1 97 259 THR B CA 1
ATOM 5032 C C . THR B 1 259 ? 10.523 -17.812 -19.531 1 97 259 THR B C 1
ATOM 5034 O O . THR B 1 259 ? 11.008 -18.094 -18.422 1 97 259 THR B O 1
ATOM 5037 N N . MET B 1 260 ? 9.422 -18.406 -19.984 1 97.88 260 MET B N 1
ATOM 5038 C CA . MET B 1 260 ? 8.852 -19.531 -19.25 1 97.88 260 MET B CA 1
ATOM 5039 C C . MET B 1 260 ? 9.891 -20.625 -19.031 1 97.88 260 MET B C 1
ATOM 5041 O O . MET B 1 260 ? 10.102 -21.078 -17.906 1 97.88 260 MET B O 1
ATOM 5045 N N . GLY B 1 261 ? 10.523 -21.031 -20.109 1 98.19 261 GLY B N 1
ATOM 5046 C CA . GLY B 1 261 ? 11.57 -22.031 -20.016 1 98.19 261 GLY B CA 1
ATOM 5047 C C . GLY B 1 261 ? 12.75 -21.578 -19.172 1 98.19 261 GLY B C 1
ATOM 5048 O O . GLY B 1 261 ? 13.297 -22.359 -18.391 1 98.19 261 GLY B O 1
ATOM 5049 N N . ARG B 1 262 ? 13.164 -20.359 -19.328 1 98.19 262 ARG B N 1
ATOM 5050 C CA . ARG B 1 262 ? 14.273 -19.828 -18.547 1 98.19 262 ARG B CA 1
ATOM 5051 C C . ARG B 1 262 ? 13.953 -19.844 -17.047 1 98.19 262 ARG B C 1
ATOM 5053 O O . ARG B 1 262 ? 14.789 -20.234 -16.234 1 98.19 262 ARG B O 1
ATOM 5060 N N . ALA B 1 263 ? 12.766 -19.391 -16.703 1 98 263 ALA B N 1
ATOM 5061 C CA . ALA B 1 263 ? 12.344 -19.391 -15.297 1 98 263 ALA B CA 1
ATOM 5062 C C . ALA B 1 263 ? 12.367 -20.797 -14.719 1 98 263 ALA B C 1
ATOM 5064 O O . ALA B 1 263 ? 12.805 -21 -13.586 1 98 263 ALA B O 1
ATOM 5065 N N . MET B 1 264 ? 11.883 -21.781 -15.547 1 97.56 264 MET B N 1
ATOM 5066 C CA . MET B 1 264 ? 11.906 -23.172 -15.102 1 97.56 264 MET B CA 1
ATOM 5067 C C . MET B 1 264 ? 13.336 -23.656 -14.898 1 97.56 264 MET B C 1
ATOM 5069 O O . MET B 1 264 ? 13.648 -24.281 -13.891 1 97.56 264 MET B O 1
ATOM 5073 N N . ARG B 1 265 ? 14.195 -23.312 -15.789 1 97.75 265 ARG B N 1
ATOM 5074 C CA . ARG B 1 265 ? 15.57 -23.797 -15.797 1 97.75 265 ARG B CA 1
ATOM 5075 C C . ARG B 1 265 ? 16.375 -23.172 -14.672 1 97.75 265 ARG B C 1
ATOM 5077 O O . ARG B 1 265 ? 17.188 -23.844 -14.031 1 97.75 265 ARG B O 1
ATOM 5084 N N . GLU B 1 266 ? 16.172 -21.891 -14.422 1 97.75 266 GLU B N 1
ATOM 5085 C CA . GLU B 1 266 ? 17.109 -21.156 -13.578 1 97.75 266 GLU B CA 1
ATOM 5086 C C . GLU B 1 266 ? 16.562 -20.984 -12.164 1 97.75 266 GLU B C 1
ATOM 5088 O O . GLU B 1 266 ? 17.312 -20.703 -11.227 1 97.75 266 GLU B O 1
ATOM 5093 N N . TYR B 1 267 ? 15.32 -21.172 -12.008 1 97.5 267 TYR B N 1
ATOM 5094 C CA . TYR B 1 267 ? 14.719 -20.844 -10.719 1 97.5 267 TYR B CA 1
ATOM 5095 C C . TYR B 1 267 ? 13.852 -21.984 -10.211 1 97.5 267 TYR B C 1
ATOM 5097 O O . TYR B 1 267 ? 14.211 -22.656 -9.25 1 97.5 267 TYR B O 1
ATOM 5105 N N . VAL B 1 268 ? 12.711 -22.328 -10.867 1 96.75 268 VAL B N 1
ATOM 5106 C CA . VAL B 1 268 ? 11.672 -23.188 -10.32 1 96.75 268 VAL B CA 1
ATOM 5107 C C . VAL B 1 268 ? 12.219 -24.594 -10.117 1 96.75 268 VAL B C 1
ATOM 5109 O O . VAL B 1 268 ? 12.18 -25.141 -9.008 1 96.75 268 VAL B O 1
ATOM 5112 N N . LEU B 1 269 ? 12.781 -25.203 -11.156 1 97.19 269 LEU B N 1
ATOM 5113 C CA . LEU B 1 269 ? 13.211 -26.594 -11.07 1 97.19 269 LEU B CA 1
ATOM 5114 C C . LEU B 1 269 ? 14.367 -26.75 -10.094 1 97.19 269 LEU B C 1
ATOM 5116 O O . LEU B 1 269 ? 14.383 -27.672 -9.281 1 97.19 269 LEU B O 1
ATOM 5120 N N . PRO B 1 270 ? 15.375 -25.797 -10.133 1 97 270 PRO B N 1
ATOM 5121 C CA . PRO B 1 270 ? 16.406 -25.906 -9.102 1 97 270 PRO B CA 1
ATOM 5122 C C . PRO B 1 270 ? 15.844 -25.828 -7.684 1 97 270 PRO B C 1
ATOM 5124 O O . PRO B 1 270 ? 16.25 -26.578 -6.801 1 97 270 PRO B O 1
ATOM 5127 N N . THR B 1 271 ? 14.93 -24.922 -7.398 1 95.69 271 THR B N 1
ATOM 5128 C CA . THR B 1 271 ? 14.297 -24.781 -6.09 1 95.69 271 THR B CA 1
ATOM 5129 C C . THR B 1 271 ? 13.562 -26.062 -5.711 1 95.69 271 THR B C 1
ATOM 5131 O O . THR B 1 271 ? 13.727 -26.578 -4.602 1 95.69 271 THR B O 1
ATOM 5134 N N . PHE B 1 272 ? 12.789 -26.609 -6.648 1 94.62 272 PHE B N 1
ATOM 5135 C CA . PHE B 1 272 ? 12.008 -27.812 -6.398 1 94.62 272 PHE B CA 1
ATOM 5136 C C . PHE B 1 272 ? 12.914 -29 -6.117 1 94.62 272 PHE B C 1
ATOM 5138 O O . PHE B 1 272 ? 12.609 -29.828 -5.27 1 94.62 272 PHE B O 1
ATOM 5145 N N . ARG B 1 273 ? 13.961 -29.062 -6.816 1 94.94 273 ARG B N 1
ATOM 5146 C CA . ARG B 1 273 ? 14.922 -30.141 -6.578 1 94.94 273 ARG B CA 1
ATOM 5147 C C . ARG B 1 273 ? 15.508 -30.047 -5.172 1 94.94 273 ARG B C 1
ATOM 5149 O O . ARG B 1 273 ? 15.586 -31.062 -4.465 1 94.94 273 ARG B O 1
ATOM 5156 N N . MET B 1 274 ? 15.875 -28.859 -4.785 1 93.81 274 MET B N 1
ATOM 5157 C CA . MET B 1 274 ? 16.469 -28.656 -3.469 1 93.81 274 MET B CA 1
ATOM 5158 C C . MET B 1 274 ? 15.469 -28.969 -2.363 1 93.81 274 MET B C 1
ATOM 5160 O O . MET B 1 274 ? 15.852 -29.453 -1.295 1 93.81 274 MET B O 1
ATOM 5164 N N . PHE B 1 275 ? 14.203 -28.75 -2.648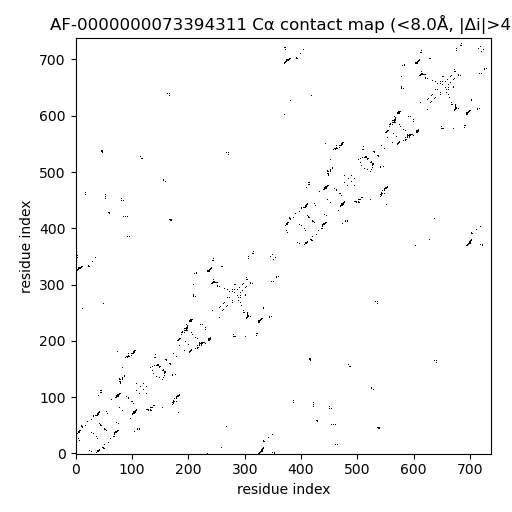 1 92.06 275 PHE B N 1
ATOM 5165 C CA . PHE B 1 275 ? 13.172 -28.953 -1.634 1 92.06 275 PHE B CA 1
ATOM 5166 C C . PHE B 1 275 ? 12.594 -30.359 -1.725 1 92.06 275 PHE B C 1
ATOM 5168 O O . PHE B 1 275 ? 11.727 -30.719 -0.936 1 92.06 275 PHE B O 1
ATOM 5175 N N . GLY B 1 276 ? 13.07 -31.156 -2.631 1 90.75 276 GLY B N 1
ATOM 5176 C CA . GLY B 1 276 ? 12.555 -32.5 -2.822 1 90.75 276 GLY B CA 1
ATOM 5177 C C . GLY B 1 276 ? 11.133 -32.531 -3.355 1 90.75 276 GLY B C 1
ATOM 5178 O O . GLY B 1 276 ? 10.352 -33.406 -3.008 1 90.75 276 GLY B O 1
ATOM 5179 N N . MET B 1 277 ? 10.781 -31.562 -4.23 1 90.69 277 MET B N 1
ATOM 5180 C CA . MET B 1 277 ? 9.398 -31.391 -4.664 1 90.69 277 MET B CA 1
ATOM 5181 C C . MET B 1 277 ? 9.266 -31.656 -6.164 1 90.69 277 MET B C 1
ATOM 5183 O O . MET B 1 277 ? 8.188 -31.484 -6.734 1 90.69 277 MET B O 1
ATOM 5187 N N . THR B 1 278 ? 10.312 -32.156 -6.812 1 93.69 278 THR B N 1
ATOM 5188 C CA . THR B 1 278 ? 10.305 -32.375 -8.258 1 93.69 278 THR B CA 1
ATOM 5189 C C . THR B 1 278 ? 9.227 -33.375 -8.648 1 93.69 278 THR B C 1
ATOM 5191 O O . THR B 1 278 ? 8.672 -33.312 -9.742 1 93.69 278 THR B O 1
ATOM 5194 N N . LYS B 1 279 ? 8.898 -34.25 -7.773 1 90.19 279 LYS B N 1
ATOM 5195 C CA . LYS B 1 279 ? 7.922 -35.312 -8.023 1 90.19 279 LYS B CA 1
ATOM 5196 C C . LYS B 1 279 ? 6.57 -34.719 -8.43 1 90.19 279 LYS B C 1
ATOM 5198 O O . LYS B 1 279 ? 5.824 -35.344 -9.188 1 90.19 279 LYS B O 1
ATOM 5203 N N . PHE B 1 280 ? 6.297 -33.562 -8.008 1 89.38 280 PHE B N 1
ATOM 5204 C CA . PHE B 1 280 ? 4.988 -32.969 -8.258 1 89.38 280 PHE B CA 1
ATOM 5205 C C . PHE B 1 280 ? 4.863 -32.531 -9.711 1 89.38 280 PHE B C 1
ATOM 5207 O O . PHE B 1 280 ? 3.754 -32.344 -10.211 1 89.38 280 PHE B O 1
ATOM 5214 N N . TYR B 1 281 ? 5.957 -32.438 -10.445 1 92.12 281 TYR B N 1
ATOM 5215 C CA . TYR B 1 281 ? 5.93 -32.031 -11.852 1 92.12 281 TYR B CA 1
ATOM 5216 C C . TYR B 1 281 ? 5.926 -33.25 -12.766 1 92.12 281 TYR B C 1
ATOM 5218 O O . TYR B 1 281 ? 5.77 -33.125 -13.984 1 92.12 281 TYR B O 1
ATOM 5226 N N . LYS B 1 282 ? 6.105 -34.406 -12.18 1 93.12 282 LYS B N 1
ATOM 5227 C CA . LYS B 1 282 ? 6.246 -35.594 -13 1 93.12 282 LYS B CA 1
ATOM 5228 C C . LYS B 1 282 ? 4.883 -36.125 -13.445 1 93.12 282 LYS B C 1
ATOM 5230 O O . LYS B 1 282 ? 3.975 -36.281 -12.625 1 93.12 282 LYS B O 1
ATOM 5235 N N . HIS B 1 283 ? 4.723 -36.375 -14.727 1 89.19 283 HIS B N 1
ATOM 5236 C CA . HIS B 1 283 ? 3.502 -37 -15.234 1 89.19 283 HIS B CA 1
ATOM 5237 C C . HIS B 1 283 ? 3.441 -38.469 -14.867 1 89.19 283 HIS B C 1
ATOM 5239 O O . HIS B 1 283 ? 2.371 -39.094 -14.914 1 89.19 283 HIS B O 1
ATOM 5245 N N . ASN B 1 284 ? 4.59 -39 -14.633 1 89 284 ASN B N 1
ATOM 5246 C CA . ASN B 1 284 ? 4.816 -40.375 -14.219 1 89 284 ASN B CA 1
ATOM 5247 C C . ASN B 1 284 ? 5.895 -40.469 -13.141 1 89 284 ASN B C 1
ATOM 5249 O O . ASN B 1 284 ? 7.004 -39.969 -13.328 1 89 284 ASN B O 1
ATOM 5253 N N . PRO B 1 285 ? 5.59 -41.125 -12.086 1 89.81 285 PRO B N 1
ATOM 5254 C CA . PRO B 1 285 ? 6.531 -41.156 -10.961 1 89.81 285 PRO B CA 1
ATOM 5255 C C . PRO B 1 285 ? 7.863 -41.812 -11.328 1 89.81 285 PRO B C 1
ATOM 5257 O O . PRO B 1 285 ? 8.867 -41.594 -10.641 1 89.81 285 PRO B O 1
ATOM 5260 N N . SER B 1 286 ? 7.895 -42.594 -12.375 1 93.81 286 SER B N 1
ATOM 5261 C CA . SER B 1 286 ? 9.109 -43.312 -12.742 1 93.81 286 SER B CA 1
ATOM 5262 C C . SER B 1 286 ? 10.109 -42.406 -13.438 1 93.81 286 SER B C 1
ATOM 5264 O O . SER B 1 286 ? 11.273 -42.781 -13.609 1 93.81 286 SER B O 1
ATOM 5266 N N . VAL B 1 287 ? 9.695 -41.219 -13.812 1 95.06 287 VAL B N 1
ATOM 5267 C CA . VAL B 1 287 ? 10.586 -40.281 -14.484 1 95.06 287 VAL B CA 1
ATOM 5268 C C . VAL B 1 287 ? 11.672 -39.812 -13.523 1 95.06 287 VAL B C 1
ATOM 5270 O O . VAL B 1 287 ? 11.375 -39.344 -12.422 1 95.06 287 VAL B O 1
ATOM 5273 N N . PRO B 1 288 ? 12.945 -40 -13.883 1 95.81 288 PRO B N 1
ATOM 5274 C CA . PRO B 1 288 ? 14.016 -39.469 -13.016 1 95.81 288 PRO B CA 1
ATOM 5275 C C . PRO B 1 288 ? 13.969 -37.969 -12.867 1 95.81 288 PRO B C 1
ATOM 5277 O O . PRO B 1 288 ? 13.641 -37.25 -13.828 1 95.81 288 PRO B O 1
ATOM 5280 N N . ASP B 1 289 ? 14.352 -37.469 -11.688 1 94.62 289 ASP B N 1
ATOM 5281 C CA . ASP B 1 289 ? 14.297 -36.062 -11.383 1 94.62 289 ASP B CA 1
ATOM 5282 C C . ASP B 1 289 ? 15.094 -35.25 -12.406 1 94.62 289 ASP B C 1
ATOM 5284 O O . ASP B 1 289 ? 14.68 -34.156 -12.797 1 94.62 289 ASP B O 1
ATOM 5288 N N . ASP B 1 290 ? 16.25 -35.719 -12.852 1 94.31 290 ASP B N 1
ATOM 5289 C CA . ASP B 1 290 ? 17.156 -34.969 -13.727 1 94.31 290 ASP B CA 1
ATOM 5290 C C . ASP B 1 290 ? 16.594 -34.844 -15.141 1 94.31 290 ASP B C 1
ATOM 5292 O O . ASP B 1 290 ? 17.078 -34.062 -15.953 1 94.31 290 ASP B O 1
ATOM 5296 N N . GLU B 1 291 ? 15.508 -35.625 -15.422 1 96.5 291 GLU B N 1
ATOM 5297 C CA . GLU B 1 291 ? 14.883 -35.562 -16.75 1 96.5 291 GLU B CA 1
ATOM 5298 C C . GLU B 1 291 ? 13.734 -34.562 -16.766 1 96.5 291 GLU B C 1
ATOM 5300 O O . GLU B 1 291 ? 13.188 -34.281 -17.828 1 96.5 291 GLU B O 1
ATOM 5305 N N . VAL B 1 292 ? 13.391 -34.156 -15.648 1 97.25 292 VAL B N 1
ATOM 5306 C CA . VAL B 1 292 ? 12.367 -33.125 -15.586 1 97.25 292 VAL B CA 1
ATOM 5307 C C . VAL B 1 292 ? 12.969 -31.781 -15.992 1 97.25 292 VAL B C 1
ATOM 5309 O O . VAL B 1 292 ? 13.516 -31.062 -15.156 1 97.25 292 VAL B O 1
ATOM 5312 N N . THR B 1 293 ? 12.922 -31.453 -17.266 1 97.88 293 THR B N 1
ATOM 5313 C CA . THR B 1 293 ? 13.438 -30.234 -17.891 1 97.88 293 THR B CA 1
ATOM 5314 C C . THR B 1 293 ? 12.297 -29.375 -18.438 1 97.88 293 THR B C 1
ATOM 5316 O O . THR B 1 293 ? 11.141 -29.797 -18.438 1 97.88 293 THR B O 1
ATOM 5319 N N . PRO B 1 294 ? 12.609 -28.141 -18.844 1 97.88 294 PRO B N 1
ATOM 5320 C CA . PRO B 1 294 ? 11.555 -27.344 -19.469 1 97.88 294 PRO B CA 1
ATOM 5321 C C . PRO B 1 294 ? 10.945 -28.047 -20.688 1 97.88 294 PRO B C 1
ATOM 5323 O O . PRO B 1 294 ? 9.734 -27.922 -20.922 1 97.88 294 PRO B O 1
ATOM 5326 N N . GLU B 1 295 ? 11.797 -28.734 -21.438 1 98.25 295 GLU B N 1
ATOM 5327 C CA . GLU B 1 295 ? 11.305 -29.5 -22.594 1 98.25 295 GLU B CA 1
ATOM 5328 C C . GLU B 1 295 ? 10.328 -30.594 -22.156 1 98.25 295 GLU B C 1
ATOM 5330 O O . GLU B 1 295 ? 9.25 -30.734 -22.734 1 98.25 295 GLU B O 1
ATOM 5335 N N . TYR B 1 296 ? 10.75 -31.312 -21.141 1 97.56 296 TYR B N 1
ATOM 5336 C CA . TYR B 1 296 ? 9.891 -32.344 -20.578 1 97.56 296 TYR B CA 1
ATOM 5337 C C . TYR B 1 296 ? 8.555 -31.781 -20.125 1 97.56 296 TYR B C 1
ATOM 5339 O O . TYR B 1 296 ? 7.496 -32.344 -20.422 1 97.56 296 TYR B O 1
ATOM 5347 N N . LEU B 1 297 ? 8.578 -30.688 -19.406 1 97.19 297 LEU B N 1
ATOM 5348 C CA . LEU B 1 297 ? 7.375 -30.062 -18.859 1 97.19 297 LEU B CA 1
ATOM 5349 C C . LEU B 1 297 ? 6.453 -29.594 -19.969 1 97.19 297 LEU B C 1
ATOM 5351 O O . LEU B 1 297 ? 5.238 -29.781 -19.906 1 97.19 297 LEU B O 1
ATOM 5355 N N . ALA B 1 298 ? 7.023 -28.922 -21 1 97.44 298 ALA B N 1
ATOM 5356 C CA . ALA B 1 298 ? 6.23 -28.422 -22.109 1 97.44 298 ALA B CA 1
ATOM 5357 C C . ALA B 1 298 ? 5.531 -29.562 -22.844 1 97.44 298 ALA B C 1
ATOM 5359 O O . ALA B 1 298 ? 4.426 -29.391 -23.359 1 97.44 298 ALA B O 1
ATOM 5360 N N . GLU B 1 299 ? 6.133 -30.719 -22.828 1 95.94 299 GLU B N 1
ATOM 5361 C CA . GLU B 1 299 ? 5.613 -31.859 -23.578 1 95.94 299 GLU B CA 1
ATOM 5362 C C . GLU B 1 299 ? 4.594 -32.625 -22.75 1 95.94 299 GLU B C 1
ATOM 5364 O O . GLU B 1 299 ? 3.604 -33.125 -23.281 1 95.94 299 GLU B O 1
ATOM 5369 N N . ASN B 1 300 ? 4.855 -32.688 -21.422 1 94.12 300 ASN B N 1
ATOM 5370 C CA . ASN B 1 300 ? 4.125 -33.719 -20.672 1 94.12 300 ASN B CA 1
ATOM 5371 C C . ASN B 1 300 ? 3.23 -33.094 -19.609 1 94.12 300 ASN B C 1
ATOM 5373 O O . ASN B 1 300 ? 2.283 -33.719 -19.141 1 94.12 300 ASN B O 1
ATOM 5377 N N . THR B 1 301 ? 3.604 -31.938 -19.188 1 94.12 301 THR B N 1
ATOM 5378 C CA . THR B 1 301 ? 2.969 -31.406 -17.984 1 94.12 301 THR B CA 1
ATOM 5379 C C . THR B 1 301 ? 2.225 -30.109 -18.281 1 94.12 301 THR B C 1
ATOM 5381 O O . THR B 1 301 ? 1.057 -29.953 -17.922 1 94.12 301 THR B O 1
ATOM 5384 N N . PHE B 1 302 ? 2.834 -29.156 -19 1 96.81 302 PHE B N 1
ATOM 5385 C CA . PHE B 1 302 ? 2.252 -27.859 -19.281 1 96.81 302 PHE B CA 1
ATOM 5386 C C . PHE B 1 302 ? 1.183 -27.953 -20.359 1 96.81 302 PHE B C 1
ATOM 5388 O O . PHE B 1 302 ? 1.091 -28.969 -21.062 1 96.81 302 PHE B O 1
ATOM 5395 N N . VAL B 1 303 ? 0.336 -26.984 -20.391 1 98 303 VAL B N 1
ATOM 5396 C CA . VAL B 1 303 ? -0.672 -26.875 -21.438 1 98 303 VAL B CA 1
ATOM 5397 C C . VAL B 1 303 ? -0.149 -25.984 -22.562 1 98 303 VAL B C 1
ATOM 5399 O O . VAL B 1 303 ? -0.482 -24.797 -22.641 1 98 303 VAL B O 1
ATOM 5402 N N . VAL B 1 304 ? 0.644 -26.531 -23.469 1 98.56 304 VAL B N 1
ATOM 5403 C CA . VAL B 1 304 ? 1.358 -25.828 -24.531 1 98.56 304 VAL B CA 1
ATOM 5404 C C . VAL B 1 304 ? 0.991 -26.422 -25.891 1 98.56 304 VAL B C 1
ATOM 5406 O O . VAL B 1 304 ? 1.033 -27.641 -26.062 1 98.56 304 VAL B O 1
ATOM 5409 N N . GLY B 1 305 ? 0.589 -25.547 -26.844 1 98.88 305 GLY B N 1
ATOM 5410 C CA . GLY B 1 305 ? 0.287 -26.062 -28.172 1 98.88 305 GLY B CA 1
ATOM 5411 C C . GLY B 1 305 ? -0.549 -25.109 -29 1 98.88 305 GLY B C 1
ATOM 5412 O O . GLY B 1 305 ? -0.669 -23.922 -28.672 1 98.88 305 GLY B O 1
ATOM 5413 N N . SER B 1 306 ? -1.007 -25.672 -30.172 1 98.81 306 SER B N 1
ATOM 5414 C CA . SER B 1 306 ? -1.994 -24.969 -30.984 1 98.81 306 SER B CA 1
ATOM 5415 C C . SER B 1 306 ? -3.318 -24.828 -30.25 1 98.81 306 SER B C 1
ATOM 5417 O O . SER B 1 306 ? -3.502 -25.406 -29.172 1 98.81 306 SER B O 1
ATOM 5419 N N . VAL B 1 307 ? -4.219 -24.047 -30.844 1 98.81 307 VAL B N 1
ATOM 5420 C CA . VAL B 1 307 ? -5.531 -23.828 -30.25 1 98.81 307 VAL B CA 1
ATOM 5421 C C . VAL B 1 307 ? -6.211 -25.156 -29.984 1 98.81 307 VAL B C 1
ATOM 5423 O O . VAL B 1 307 ? -6.68 -25.406 -28.859 1 98.81 307 VAL B O 1
ATOM 5426 N N . GLN B 1 308 ? -6.211 -26.047 -30.938 1 98.56 308 GLN B N 1
ATOM 5427 C CA . GLN B 1 308 ? -6.875 -27.328 -30.781 1 98.56 308 GLN B CA 1
ATOM 5428 C C . GLN B 1 308 ? -6.215 -28.172 -29.688 1 98.56 308 GLN B C 1
ATOM 5430 O O . GLN B 1 308 ? -6.898 -28.766 -28.859 1 98.56 308 GLN B O 1
ATOM 5435 N N . THR B 1 309 ? -4.934 -28.188 -29.703 1 98.75 309 THR B N 1
ATOM 5436 C CA . THR B 1 309 ? -4.184 -28.953 -28.719 1 98.75 309 THR B CA 1
ATOM 5437 C C . THR B 1 309 ? -4.496 -28.469 -27.297 1 98.75 309 THR B C 1
ATOM 5439 O O . THR B 1 309 ? -4.727 -29.266 -26.391 1 98.75 309 THR B O 1
ATOM 5442 N N . VAL B 1 310 ? -4.5 -27.188 -27.094 1 98.88 310 VAL B N 1
ATOM 5443 C CA . VAL B 1 310 ? -4.742 -26.609 -25.781 1 98.88 310 VAL B CA 1
ATOM 5444 C C . VAL B 1 310 ? -6.18 -26.875 -25.344 1 98.88 310 VAL B C 1
ATOM 5446 O O . VAL B 1 310 ? -6.441 -27.203 -24.188 1 98.88 310 VAL B O 1
ATOM 5449 N N . VAL B 1 311 ? -7.156 -26.75 -26.266 1 98.75 311 VAL B N 1
ATOM 5450 C CA . VAL B 1 311 ? -8.539 -27.078 -25.953 1 98.75 311 VAL B CA 1
ATOM 5451 C C . VAL B 1 311 ? -8.625 -28.516 -25.453 1 98.75 311 VAL B C 1
ATOM 5453 O O . VAL B 1 311 ? -9.25 -28.797 -24.438 1 98.75 311 VAL B O 1
ATOM 5456 N N . ASP B 1 312 ? -7.957 -29.422 -26.172 1 98.56 312 ASP B N 1
ATOM 5457 C CA . ASP B 1 312 ? -7.977 -30.844 -25.812 1 98.56 312 ASP B CA 1
ATOM 5458 C C . ASP B 1 312 ? -7.367 -31.062 -24.422 1 98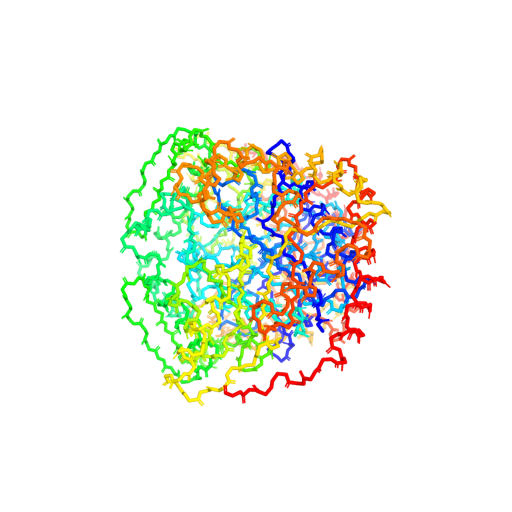.56 312 ASP B C 1
ATOM 5460 O O . ASP B 1 312 ? -7.918 -31.812 -23.609 1 98.56 312 ASP B O 1
ATOM 5464 N N . LYS B 1 313 ? -6.258 -30.484 -24.172 1 97.62 313 LYS B N 1
ATOM 5465 C CA . LYS B 1 313 ? -5.559 -30.641 -22.906 1 97.62 313 LYS B CA 1
ATOM 5466 C C . LYS B 1 313 ? -6.383 -30.094 -21.75 1 97.62 313 LYS B C 1
ATOM 5468 O O . LYS B 1 313 ? -6.449 -30.688 -20.672 1 97.62 313 LYS B O 1
ATOM 5473 N N . LEU B 1 314 ? -6.965 -28.922 -21.922 1 98.06 314 LEU B N 1
ATOM 5474 C CA . LEU B 1 314 ? -7.754 -28.312 -20.875 1 98.06 314 LEU B CA 1
ATOM 5475 C C . LEU B 1 314 ? -9.023 -29.109 -20.594 1 98.06 314 LEU B C 1
ATOM 5477 O O . LEU B 1 314 ? -9.461 -29.219 -19.453 1 98.06 314 LEU B O 1
ATOM 5481 N N . GLU B 1 315 ? -9.648 -29.578 -21.688 1 97.62 315 GLU B N 1
ATOM 5482 C CA . GLU B 1 315 ? -10.797 -30.453 -21.5 1 97.62 315 GLU B CA 1
ATOM 5483 C C . GLU B 1 315 ? -10.422 -31.703 -20.703 1 97.62 315 GLU B C 1
ATOM 5485 O O . GLU B 1 315 ? -11.164 -32.125 -19.797 1 97.62 315 GLU B O 1
ATOM 5490 N N . ALA B 1 316 ? -9.297 -32.312 -21.047 1 95.62 316 ALA B N 1
ATOM 5491 C CA . ALA B 1 316 ? -8.812 -33.5 -20.312 1 95.62 316 ALA B CA 1
ATOM 5492 C C . ALA B 1 316 ? -8.602 -33.156 -18.844 1 95.62 316 ALA B C 1
ATOM 5494 O O . ALA B 1 316 ? -8.953 -33.969 -17.969 1 95.62 316 ALA B O 1
ATOM 5495 N N . THR B 1 317 ? -7.965 -32.031 -18.562 1 94.69 317 THR B N 1
ATOM 5496 C CA . THR B 1 317 ? -7.766 -31.594 -17.188 1 94.69 317 THR B CA 1
ATOM 5497 C C . THR B 1 317 ? -9.102 -31.438 -16.469 1 94.69 317 THR B C 1
ATOM 5499 O O . THR B 1 317 ? -9.266 -31.906 -15.344 1 94.69 317 THR B O 1
ATOM 5502 N N . TYR B 1 318 ? -10.039 -30.75 -17.109 1 96.12 318 TYR B N 1
ATOM 5503 C CA . TYR B 1 318 ? -11.375 -30.531 -16.562 1 96.12 318 TYR B CA 1
ATOM 5504 C C . TYR B 1 318 ? -12.016 -31.859 -16.156 1 96.12 318 TYR B C 1
ATOM 5506 O O . TYR B 1 318 ? -12.523 -32 -15.047 1 96.12 318 TYR B O 1
ATOM 5514 N N . ASP B 1 319 ? -11.922 -32.844 -17.031 1 95.19 319 ASP B N 1
ATOM 5515 C CA . ASP B 1 319 ? -12.508 -34.156 -16.797 1 95.19 319 ASP B CA 1
ATOM 5516 C C . ASP B 1 319 ? -11.797 -34.875 -15.648 1 95.19 319 ASP B C 1
ATOM 5518 O O . ASP B 1 319 ? -12.445 -35.5 -14.789 1 95.19 319 ASP B O 1
ATOM 5522 N N . GLN B 1 320 ? -10.547 -34.812 -15.695 1 92.56 320 GLN B N 1
ATOM 5523 C CA . GLN B 1 320 ? -9.734 -35.531 -14.719 1 92.56 320 GLN B CA 1
ATOM 5524 C C . GLN B 1 320 ? -10 -35.031 -13.305 1 92.56 320 GLN B C 1
ATOM 5526 O O . GLN B 1 320 ? -10.031 -35.812 -12.359 1 92.56 320 GLN B O 1
ATOM 5531 N N . VAL B 1 321 ? -10.195 -33.75 -13.086 1 92.94 321 VAL B N 1
ATOM 5532 C CA . VAL B 1 321 ? -10.336 -33.219 -11.742 1 92.94 321 VAL B CA 1
ATOM 5533 C C . VAL B 1 321 ? -11.812 -33.125 -11.375 1 92.94 321 VAL B C 1
ATOM 5535 O O . VAL B 1 321 ? -12.156 -32.688 -10.273 1 92.94 321 VAL B O 1
ATOM 5538 N N . GLY B 1 322 ? -12.68 -33.406 -12.242 1 92.94 322 GLY B N 1
ATOM 5539 C CA . GLY B 1 322 ? -14.109 -33.406 -11.977 1 92.94 322 GLY B CA 1
ATOM 5540 C C . GLY B 1 322 ? -14.758 -32.062 -12.188 1 92.94 322 GLY B C 1
ATOM 5541 O O . GLY B 1 322 ? -15.852 -31.797 -11.664 1 92.94 322 GLY B O 1
ATOM 5542 N N . GLY B 1 323 ? -14.016 -31.172 -12.812 1 94.75 323 GLY B N 1
ATOM 5543 C CA . GLY B 1 323 ? -14.539 -29.859 -13.117 1 94.75 323 GLY B CA 1
ATOM 5544 C C . GLY B 1 323 ? -13.945 -28.766 -12.242 1 94.75 323 GLY B C 1
ATOM 5545 O O . GLY B 1 323 ? -13.523 -29.031 -11.117 1 94.75 323 GLY B O 1
ATOM 5546 N N . PHE B 1 324 ? -13.859 -27.562 -12.727 1 95.75 324 PHE B N 1
ATOM 5547 C CA . PHE B 1 324 ? -13.461 -26.359 -12.023 1 95.75 324 PHE B CA 1
ATOM 5548 C C . PHE B 1 324 ? -13.961 -25.125 -12.758 1 95.75 324 PHE B C 1
ATOM 5550 O O . PHE B 1 324 ? -14.383 -25.203 -13.914 1 95.75 324 PHE B O 1
ATOM 5557 N N . GLY B 1 325 ? -13.945 -23.969 -12.102 1 97.12 325 GLY B N 1
ATOM 5558 C CA . GLY B 1 325 ? -14.672 -22.828 -12.617 1 97.12 325 GLY B CA 1
ATOM 5559 C C . GLY B 1 325 ? -13.773 -21.797 -13.289 1 97.12 325 GLY B C 1
ATOM 5560 O O . GLY B 1 325 ? -14.219 -21.062 -14.172 1 97.12 325 GLY B O 1
ATOM 5561 N N . HIS B 1 326 ? -12.539 -21.672 -12.844 1 98.12 326 HIS B N 1
ATOM 5562 C CA . HIS B 1 326 ? -11.664 -20.625 -13.352 1 98.12 326 HIS B CA 1
ATOM 5563 C C . HIS B 1 326 ? -10.289 -21.172 -13.695 1 98.12 326 HIS B C 1
ATOM 5565 O O . HIS B 1 326 ? -9.672 -21.875 -12.883 1 98.12 326 HIS B O 1
ATOM 5571 N N . LEU B 1 327 ? -9.844 -20.906 -14.891 1 98.38 327 LEU B N 1
ATOM 5572 C CA . LEU B 1 327 ? -8.461 -21.156 -15.297 1 98.38 327 LEU B CA 1
ATOM 5573 C C . LEU B 1 327 ? -7.617 -19.891 -15.148 1 98.38 327 LEU B C 1
ATOM 5575 O O . LEU B 1 327 ? -7.922 -18.859 -15.734 1 98.38 327 LEU B O 1
ATOM 5579 N N . LEU B 1 328 ? -6.625 -19.969 -14.32 1 98.25 328 LEU B N 1
ATOM 5580 C CA . LEU B 1 328 ? -5.688 -18.859 -14.172 1 98.25 328 LEU B CA 1
ATOM 5581 C C . LEU B 1 328 ? -4.375 -19.156 -14.898 1 98.25 328 LEU B C 1
ATOM 5583 O O . LEU B 1 328 ? -3.717 -20.156 -14.609 1 98.25 328 LEU B O 1
ATOM 5587 N N . ILE B 1 329 ? -4.035 -18.266 -15.828 1 98.5 329 ILE B N 1
ATOM 5588 C CA . ILE B 1 329 ? -2.805 -18.422 -16.594 1 98.5 329 ILE B CA 1
ATOM 5589 C C . ILE B 1 329 ? -1.617 -17.906 -15.781 1 98.5 329 ILE B C 1
ATOM 5591 O O . ILE B 1 329 ? -1.574 -16.75 -15.391 1 98.5 329 ILE B O 1
ATOM 5595 N N . LEU B 1 330 ? -0.693 -18.781 -15.523 1 97.75 330 LEU B N 1
ATOM 5596 C CA . LEU B 1 330 ? 0.515 -18.375 -14.812 1 97.75 330 LEU B CA 1
ATOM 5597 C C . LEU B 1 330 ? 1.352 -17.438 -15.664 1 97.75 330 LEU B C 1
ATOM 5599 O O . LEU B 1 330 ? 1.703 -17.75 -16.797 1 97.75 330 LEU B O 1
ATOM 5603 N N . GLY B 1 331 ? 1.718 -16.312 -15.07 1 96.75 331 GLY B N 1
ATOM 5604 C CA . GLY B 1 331 ? 2.371 -15.258 -15.836 1 96.75 331 GLY B CA 1
ATOM 5605 C C . GLY B 1 331 ? 3.885 -15.367 -15.828 1 96.75 331 GLY B C 1
ATOM 5606 O O . GLY B 1 331 ? 4.477 -15.742 -14.812 1 96.75 331 GLY B O 1
ATOM 5607 N N . PHE B 1 332 ? 4.488 -14.969 -16.984 1 97.62 332 PHE B N 1
ATOM 5608 C CA . PHE B 1 332 ? 5.93 -14.852 -17.156 1 97.62 332 PHE B CA 1
ATOM 5609 C C . PHE B 1 332 ? 6.297 -13.539 -17.828 1 97.62 332 PHE B C 1
ATOM 5611 O O . PHE B 1 332 ? 5.445 -12.898 -18.453 1 97.62 332 PHE B O 1
ATOM 5618 N N . ASP B 1 333 ? 7.523 -13.133 -17.688 1 98.25 333 ASP B N 1
ATOM 5619 C CA . ASP B 1 333 ? 7.992 -11.844 -18.172 1 98.25 333 ASP B CA 1
ATOM 5620 C C . ASP B 1 333 ? 8.578 -11.969 -19.578 1 98.25 333 ASP B C 1
ATOM 5622 O O . ASP B 1 333 ? 9.781 -12.141 -19.75 1 98.25 333 ASP B O 1
ATOM 5626 N N . TYR B 1 334 ? 7.777 -11.75 -20.594 1 97.88 334 TYR B N 1
ATOM 5627 C CA . TYR B 1 334 ? 8.195 -11.797 -21.984 1 97.88 334 TYR B CA 1
ATOM 5628 C C . TYR B 1 334 ? 8.453 -10.398 -22.531 1 97.88 334 TYR B C 1
ATOM 5630 O O . TYR B 1 334 ? 8.258 -10.141 -23.719 1 97.88 334 TYR B O 1
ATOM 5638 N N . SER B 1 335 ? 8.844 -9.469 -21.625 1 96.94 335 SER B N 1
ATOM 5639 C CA . SER B 1 335 ? 8.969 -8.062 -21.984 1 96.94 335 SER B CA 1
ATOM 5640 C C . SER B 1 335 ? 9.992 -7.852 -23.078 1 96.94 335 SER B C 1
ATOM 5642 O O . SER B 1 335 ? 9.883 -6.918 -23.875 1 96.94 335 SER B O 1
ATOM 5644 N N . ASP B 1 336 ? 11.008 -8.742 -23.219 1 96.94 336 ASP B N 1
ATOM 5645 C CA . ASP B 1 336 ? 12.031 -8.594 -24.234 1 96.94 336 ASP B CA 1
ATOM 5646 C C . ASP B 1 336 ? 11.484 -8.953 -25.625 1 96.94 336 ASP B C 1
ATOM 5648 O O . ASP B 1 336 ? 12.008 -8.492 -26.641 1 96.94 336 ASP B O 1
ATOM 5652 N N . ASN B 1 337 ? 10.539 -9.805 -25.719 1 97 337 ASN B N 1
ATOM 5653 C CA . ASN B 1 337 ? 9.805 -10.211 -26.906 1 97 337 ASN B CA 1
ATOM 5654 C C . ASN B 1 337 ? 8.336 -10.477 -26.594 1 97 337 ASN B C 1
ATOM 5656 O O . ASN B 1 337 ? 7.906 -11.625 -26.531 1 97 337 ASN B O 1
ATOM 5660 N N . PRO B 1 338 ? 7.547 -9.367 -26.516 1 98.06 338 PRO B N 1
ATOM 5661 C CA . PRO B 1 338 ? 6.207 -9.461 -25.922 1 98.06 338 PRO B CA 1
ATOM 5662 C C . PRO B 1 338 ? 5.211 -10.172 -26.844 1 98.06 338 PRO B C 1
ATOM 5664 O O . PRO B 1 338 ? 4.188 -10.672 -26.375 1 98.06 338 PRO B O 1
ATOM 5667 N N . GLY B 1 339 ? 5.449 -10.195 -28.141 1 97.5 339 GLY B N 1
ATOM 5668 C CA . GLY B 1 339 ? 4.508 -10.641 -29.156 1 97.5 339 GLY B CA 1
ATOM 5669 C C . GLY B 1 339 ? 3.918 -12.008 -28.859 1 97.5 339 GLY B C 1
ATOM 5670 O O . GLY B 1 339 ? 2.699 -12.156 -28.75 1 97.5 339 GLY B O 1
ATOM 5671 N N . PRO B 1 340 ? 4.746 -13.023 -28.719 1 97.06 340 PRO B N 1
ATOM 5672 C CA . PRO B 1 340 ? 4.254 -14.391 -28.516 1 97.06 340 PRO B CA 1
ATOM 5673 C C . PRO B 1 340 ? 3.348 -14.516 -27.297 1 97.06 340 PRO B C 1
ATOM 5675 O O . PRO B 1 340 ? 2.311 -15.18 -27.359 1 97.06 340 PRO B O 1
ATOM 5678 N N . TRP B 1 341 ? 3.703 -13.93 -26.219 1 98.06 341 TRP B N 1
ATOM 5679 C CA . TRP B 1 341 ? 2.904 -14.016 -25 1 98.06 341 TRP B CA 1
ATOM 5680 C C . TRP B 1 341 ? 1.564 -13.312 -25.172 1 98.06 341 TRP B C 1
ATOM 5682 O O . TRP B 1 341 ? 0.516 -13.859 -24.828 1 98.06 341 TRP B O 1
ATOM 5692 N N . LYS B 1 342 ? 1.597 -12.094 -25.703 1 98.5 342 LYS B N 1
ATOM 5693 C CA . LYS B 1 342 ? 0.371 -11.328 -25.906 1 98.5 342 LYS B CA 1
ATOM 5694 C C . LYS B 1 342 ? -0.566 -12.039 -26.875 1 98.5 342 LYS B C 1
ATOM 5696 O O . LYS B 1 342 ? -1.781 -12.062 -26.672 1 98.5 342 LYS B O 1
ATOM 5701 N N . GLU B 1 343 ? 0.046 -12.586 -27.922 1 98.56 343 GLU B N 1
ATOM 5702 C CA . GLU B 1 343 ? -0.764 -13.352 -28.859 1 98.56 343 GLU B CA 1
ATOM 5703 C C . GLU B 1 343 ? -1.355 -14.594 -28.203 1 98.56 343 GLU B C 1
ATOM 5705 O O . GLU B 1 343 ? -2.494 -14.969 -28.484 1 98.56 343 GLU B O 1
ATOM 5710 N N . SER B 1 344 ? -0.588 -15.266 -27.375 1 98.88 344 SER B N 1
ATOM 5711 C CA . SER B 1 344 ? -1.098 -16.406 -26.625 1 98.88 344 SER B CA 1
ATOM 5712 C C . SER B 1 344 ? -2.312 -16.016 -25.781 1 98.88 344 SER B C 1
ATOM 5714 O O . SER B 1 344 ? -3.318 -16.734 -25.781 1 98.88 344 SER B O 1
ATOM 5716 N N . LEU B 1 345 ? -2.244 -14.914 -25.062 1 98.88 345 LEU B N 1
ATOM 5717 C CA . LEU B 1 345 ? -3.357 -14.445 -24.25 1 98.88 345 LEU B CA 1
ATOM 5718 C C . LEU B 1 345 ? -4.582 -14.156 -25.109 1 98.88 345 LEU B C 1
ATOM 5720 O O . LEU B 1 345 ? -5.711 -14.453 -24.703 1 98.88 345 LEU B O 1
ATOM 5724 N N . ARG B 1 346 ? -4.391 -13.602 -26.266 1 98.81 346 ARG B N 1
ATOM 5725 C CA . ARG B 1 346 ? -5.492 -13.328 -27.172 1 98.81 346 ARG B CA 1
ATOM 5726 C C . ARG B 1 346 ? -6.137 -14.617 -27.656 1 98.81 346 ARG B C 1
ATOM 5728 O O . ARG B 1 346 ? -7.363 -14.75 -27.656 1 98.81 346 ARG B O 1
ATOM 5735 N N . LEU B 1 347 ? -5.262 -15.547 -28.094 1 98.88 347 LEU B N 1
ATOM 5736 C CA . LEU B 1 347 ? -5.762 -16.828 -28.594 1 98.88 347 LEU B CA 1
ATOM 5737 C C . LEU B 1 347 ? -6.539 -17.562 -27.516 1 98.88 347 LEU B C 1
ATOM 5739 O O . LEU B 1 347 ? -7.547 -18.219 -27.812 1 98.88 347 LEU B O 1
ATOM 5743 N N . LEU B 1 348 ? -6.062 -17.484 -26.312 1 98.88 348 LEU B N 1
ATOM 5744 C CA . LEU B 1 348 ? -6.758 -18.109 -25.203 1 98.88 348 LEU B CA 1
ATOM 5745 C C . LEU B 1 348 ? -8.164 -17.531 -25.031 1 98.88 348 LEU B C 1
ATOM 5747 O O . LEU B 1 348 ? -9.141 -18.281 -24.922 1 98.88 348 LEU B O 1
ATOM 5751 N N . ALA B 1 349 ? -8.289 -16.266 -25.062 1 98.75 349 ALA B N 1
ATOM 5752 C CA . ALA B 1 349 ? -9.555 -15.57 -24.812 1 98.75 349 ALA B CA 1
ATOM 5753 C C . ALA B 1 349 ? -10.508 -15.742 -25.984 1 98.75 349 ALA B C 1
ATOM 5755 O O . ALA B 1 349 ? -11.703 -15.977 -25.797 1 98.75 349 ALA B O 1
ATOM 5756 N N . HIS B 1 350 ? -10.023 -15.672 -27.234 1 98.5 350 HIS B N 1
ATOM 5757 C CA . HIS B 1 350 ? -10.891 -15.516 -28.391 1 98.5 350 HIS B CA 1
ATOM 5758 C C . HIS B 1 350 ? -11.109 -16.844 -29.094 1 98.5 350 HIS B C 1
ATOM 5760 O O . HIS B 1 350 ? -12.086 -17.016 -29.828 1 98.5 350 HIS B O 1
ATOM 5766 N N . GLU B 1 351 ? -10.203 -17.766 -28.875 1 98.75 351 GLU B N 1
ATOM 5767 C CA . GLU B 1 351 ? -10.305 -19.016 -29.609 1 98.75 351 GLU B CA 1
ATOM 5768 C C . GLU B 1 351 ? -10.453 -20.219 -28.672 1 98.75 351 GLU B C 1
ATOM 5770 O O . GLU B 1 351 ? -11.43 -20.953 -28.75 1 98.75 351 GLU B O 1
ATOM 5775 N N . VAL B 1 352 ? -9.555 -20.344 -27.734 1 98.88 352 VAL B N 1
ATOM 5776 C CA . VAL B 1 352 ? -9.516 -21.531 -26.875 1 98.88 352 VAL B CA 1
ATOM 5777 C C . VAL B 1 352 ? -10.758 -21.578 -25.984 1 98.88 352 VAL B C 1
ATOM 5779 O O . VAL B 1 352 ? -11.484 -22.562 -25.969 1 98.88 352 VAL B O 1
ATOM 5782 N N . MET B 1 353 ? -11.008 -20.516 -25.234 1 98.62 353 MET B N 1
ATOM 5783 C CA . MET B 1 353 ? -12.047 -20.516 -24.219 1 98.62 353 MET B CA 1
ATOM 5784 C C . MET B 1 353 ? -13.422 -20.734 -24.844 1 98.62 353 MET B C 1
ATOM 5786 O O . MET B 1 353 ? -14.219 -21.531 -24.344 1 98.62 353 MET B O 1
ATOM 5790 N N . PRO B 1 354 ? -13.773 -20.047 -26 1 98.44 354 PRO B N 1
ATOM 5791 C CA . PRO B 1 354 ? -15.078 -20.297 -26.609 1 98.44 354 PRO B CA 1
ATOM 5792 C C . PRO B 1 354 ? -15.25 -21.75 -27.047 1 98.44 354 PRO B C 1
ATOM 5794 O O . PRO B 1 354 ? -16.312 -22.344 -26.828 1 98.44 354 PRO B O 1
ATOM 5797 N N . ARG B 1 355 ? -14.242 -22.344 -27.609 1 98.5 355 ARG B N 1
ATOM 5798 C CA . ARG B 1 355 ? -14.305 -23.719 -28.062 1 98.5 355 ARG B CA 1
ATOM 5799 C C . ARG B 1 355 ? -14.406 -24.688 -26.875 1 98.5 355 ARG B C 1
ATOM 5801 O O . ARG B 1 355 ? -15.18 -25.641 -26.906 1 98.5 355 ARG B O 1
ATOM 5808 N N . LEU B 1 356 ? -13.578 -24.422 -25.875 1 98.44 356 LEU B N 1
ATOM 5809 C CA . LEU B 1 356 ? -13.617 -25.234 -24.672 1 98.44 356 LEU B CA 1
ATOM 5810 C C . LEU B 1 356 ? -15 -25.188 -24.031 1 98.44 356 LEU B C 1
ATOM 5812 O O . LEU B 1 356 ? -15.562 -26.234 -23.688 1 98.44 356 LEU B O 1
ATOM 5816 N N . ASN B 1 357 ? -15.562 -24.016 -23.844 1 98.12 357 ASN B N 1
ATOM 5817 C CA . ASN B 1 357 ? -16.859 -23.844 -23.188 1 98.12 357 ASN B CA 1
ATOM 5818 C C . ASN B 1 357 ? -17.969 -24.5 -24 1 98.12 357 ASN B C 1
ATOM 5820 O O . ASN B 1 357 ? -18.938 -25.016 -23.422 1 98.12 357 ASN B O 1
ATOM 5824 N N . ALA B 1 358 ? -17.875 -24.453 -25.281 1 97.69 358 ALA B N 1
ATOM 5825 C CA . ALA B 1 358 ? -18.859 -25.141 -26.125 1 97.69 358 ALA B CA 1
ATOM 5826 C C . ALA B 1 358 ? -18.844 -26.641 -25.859 1 97.69 358 ALA B C 1
ATOM 5828 O O . ALA B 1 358 ? -19.891 -27.281 -25.797 1 97.69 358 ALA B O 1
ATOM 5829 N N . ARG B 1 359 ? -17.656 -27.172 -25.734 1 96.88 359 ARG B N 1
ATOM 5830 C CA . ARG B 1 359 ? -17.516 -28.609 -25.453 1 96.88 359 ARG B CA 1
ATOM 5831 C C . ARG B 1 359 ? -18.031 -28.953 -24.062 1 96.88 359 ARG B C 1
ATOM 5833 O O . ARG B 1 359 ? -18.703 -29.969 -23.875 1 96.88 359 ARG B O 1
ATOM 5840 N N . LEU B 1 360 ? -17.688 -28.141 -23.109 1 96.06 360 LEU B N 1
ATOM 5841 C CA . LEU B 1 360 ? -18.078 -28.391 -21.734 1 96.06 360 LEU B CA 1
ATOM 5842 C C . LEU B 1 360 ? -19.594 -28.297 -21.578 1 96.06 360 LEU B C 1
ATOM 5844 O O . LEU B 1 360 ? -20.172 -28.984 -20.734 1 96.06 360 LEU B O 1
ATOM 5848 N N . ALA B 1 361 ? -20.25 -27.453 -22.359 1 93.88 361 ALA B N 1
ATOM 5849 C CA . ALA B 1 361 ? -21.688 -27.281 -22.297 1 93.88 361 ALA B CA 1
ATOM 5850 C C . ALA B 1 361 ? -22.422 -28.547 -22.719 1 93.88 361 ALA B C 1
ATOM 5852 O O . ALA B 1 361 ? -23.594 -28.75 -22.391 1 93.88 361 ALA B O 1
ATOM 5853 N N . THR B 1 362 ? -21.766 -29.344 -23.453 1 91.94 362 THR B N 1
ATOM 5854 C CA . THR B 1 362 ? -22.391 -30.562 -23.969 1 91.94 362 THR B CA 1
ATOM 5855 C C . THR B 1 362 ? -22.203 -31.719 -23 1 91.94 362 THR B C 1
ATOM 5857 O O . THR B 1 362 ? -22.797 -32.781 -23.172 1 91.94 362 THR B O 1
ATOM 5860 N N . LYS B 1 363 ? -21.375 -31.516 -22.125 1 89.25 363 LYS B N 1
ATOM 5861 C CA . LYS B 1 363 ? -21.125 -32.594 -21.156 1 89.25 363 LYS B CA 1
ATOM 5862 C C . LYS B 1 363 ? -22.266 -32.688 -20.141 1 89.25 363 LYS B C 1
ATOM 5864 O O . LYS B 1 363 ? -22.875 -31.672 -19.781 1 89.25 363 LYS B O 1
ATOM 5869 N N . PRO B 1 364 ? -22.688 -33.906 -19.875 1 77.62 364 PRO B N 1
ATOM 5870 C CA . PRO B 1 364 ? -23.719 -34.031 -18.844 1 77.62 364 PRO B CA 1
ATOM 5871 C C . PRO B 1 364 ? -23.281 -33.438 -17.5 1 77.62 364 PRO B C 1
ATOM 5873 O O . PRO B 1 364 ? -22.078 -33.438 -17.188 1 77.62 364 PRO B O 1
ATOM 5876 N N . ALA B 1 365 ? -24.172 -32.781 -16.984 1 59.31 365 ALA B N 1
ATOM 5877 C CA . ALA B 1 365 ? -23.875 -32.219 -15.664 1 59.31 365 ALA B CA 1
ATOM 5878 C C . ALA B 1 365 ? -23.359 -33.281 -14.719 1 59.31 365 ALA B C 1
ATOM 5880 O O . ALA B 1 365 ? -23.984 -34.344 -14.586 1 59.31 365 ALA B O 1
ATOM 5881 N N . THR B 1 366 ? -22.047 -33.562 -14.711 1 47.75 366 THR B N 1
ATOM 5882 C CA . THR B 1 366 ? -21.594 -34.562 -13.719 1 47.75 366 THR B CA 1
ATOM 5883 C C . THR B 1 366 ? -22.531 -34.562 -12.516 1 47.75 366 THR B C 1
ATOM 5885 O O . THR B 1 366 ? -22.766 -33.531 -11.883 1 47.75 366 THR B O 1
ATOM 5888 N N . ALA B 1 367 ? -23.484 -35.469 -12.484 1 46.28 367 ALA B N 1
ATOM 5889 C CA . ALA B 1 367 ? -24.344 -35.688 -11.32 1 46.28 367 ALA B CA 1
ATOM 5890 C C . ALA B 1 367 ? -23.531 -35.656 -10.031 1 46.28 367 ALA B C 1
ATOM 5892 O O . ALA B 1 367 ? -22.5 -36.312 -9.914 1 46.28 367 ALA B O 1
ATOM 5893 N N . VAL B 1 368 ? -23.422 -34.344 -9.477 1 41.38 368 VAL B N 1
ATOM 5894 C CA . VAL B 1 368 ? -23.047 -34.312 -8.062 1 41.38 368 VAL B CA 1
ATOM 5895 C C . VAL B 1 368 ? -23.656 -35.531 -7.348 1 41.38 368 VAL B C 1
ATOM 5897 O O . VAL B 1 368 ? -24.859 -35.594 -7.172 1 41.38 368 VAL B O 1
ATOM 5900 N N . VAL B 1 369 ? -23.016 -36.656 -7.523 1 33.28 369 VAL B N 1
ATOM 5901 C CA . VAL B 1 369 ? -23.297 -37.656 -6.492 1 33.28 369 VAL B CA 1
ATOM 5902 C C . VAL B 1 369 ? -22.609 -37.25 -5.188 1 33.28 369 VAL B C 1
ATOM 5904 O O . VAL B 1 369 ? -21.469 -36.781 -5.191 1 33.28 369 VAL B O 1
#

Secondary structure (DSSP, 8-state):
-EEEEEEEEE--TTS-HHHHHHHHHHHHHHHHHHT--EEEE---SS-TTS--S-HHHHHHHHHTT-SS-EEEES-EEGGGS-HHHHHHHHHHHHHHHTT-B-EEEE----HHHHHHHT--GGGTHHHHHHHHHHHHHHHHHH--S-EEEE-SS-EEEEPPPBTTTTB------SSSS-S-EEEEE-STT-HHHHHHHHHT-EEEEE-S-HHHHHHHHHHHHHHHHHHT----GGG-EEEE-EEE-SSHHHHHHHHHHSHHHHHIIIIIHHHHHHTT-GGGG-SSTTS-GGG--HHHHHHHTSEEESHHHHHHHHHHHHHHHT--SEEEEEEE--TTSHHHHHHHHHHIIIIIHHHHHHHHHTS------/-EEEEEEEEE--TTS-HHHHHHHHHHHHHHHHHHT--EEEE---SS-TTS--S-HHHHHHHHHTT-SS-EEEES-EEGGGS-HHHHHHHHHHHHHHHTT-B-EEEE----HHHHHHHT--GGGTHHHHHHHHHHHHHHHHHH--S-EEEE-SS-EEEEPPPBTTTTB------SSSS-S-EEEEE-STT-HHHHHHHHHT-EEEEE-S-HHHHHHHHHHHHHHHHHHT----GGG-EEEE-EEE-SSHHHHHHHHHHSHHHHHIIIIIHHHHHHHT-GGGG-SSTTS-GGG--HHHHHHHTSEEESHHHHHHHHHHHHHHHT--SEEEEEEE--TTSHHHHHHHHHHIIIIIHHHHHHHHHTS------